Protein 3UMA (pdb70)

Structure (mmCIF, N/CA/C/O backbone):
data_3UMA
#
_entry.id   3UMA
#
_cell.length_a   113.063
_cell.length_b   113.063
_cell.length_c   98.823
_cell.angle_alpha   90.00
_cell.angle_beta   90.00
_cell.angle_gamma   120.00
#
_symmetry.space_group_name_H-M   'P 31 2 1'
#
loop_
_entity.id
_entity.type
_entity.pdbx_description
1 polymer 'Hypothetical peroxiredoxin protein'
2 non-polymer 'SULFATE ION'
3 water water
#
loop_
_atom_site.group_PDB
_atom_site.id
_atom_site.type_symbol
_atom_site.label_atom_id
_atom_site.label_alt_id
_atom_site.label_comp_id
_atom_site.label_asym_id
_atom_site.label_entity_id
_atom_site.label_seq_id
_atom_site.pdbx_PDB_ins_code
_atom_site.Cartn_x
_atom_site.Cartn_y
_atom_site.Cartn_z
_atom_site.occ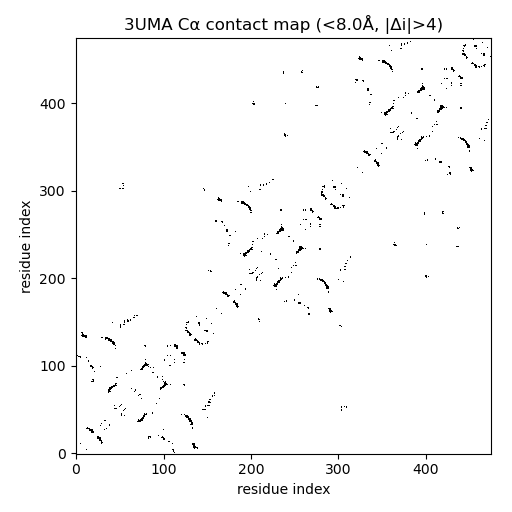upancy
_atom_site.B_iso_or_equiv
_atom_site.auth_seq_id
_atom_site.auth_comp_id
_atom_site.auth_asym_id
_atom_site.auth_atom_id
_atom_site.pdbx_PDB_model_num
ATOM 1 N N . TYR A 1 19 ? 41.488 55.963 12.695 1.00 61.46 -4 TYR A N 1
ATOM 2 C CA . TYR A 1 19 ? 40.902 56.729 11.553 1.00 61.35 -4 TYR A CA 1
ATOM 3 C C . TYR A 1 19 ? 39.382 56.842 11.589 1.00 60.64 -4 TYR A C 1
ATOM 4 O O . TYR A 1 19 ? 38.819 57.829 11.109 1.00 60.63 -4 TYR A O 1
ATOM 13 N N . PHE A 1 20 ? 38.721 55.826 12.141 1.00 59.85 -3 PHE A N 1
ATOM 14 C CA . PHE A 1 20 ? 37.281 55.901 12.365 1.00 59.05 -3 PHE A CA 1
ATOM 15 C C . PHE A 1 20 ? 36.961 56.927 13.445 1.00 58.31 -3 PHE A C 1
ATOM 16 O O . PHE A 1 20 ? 37.766 57.173 14.353 1.00 58.00 -3 PHE A O 1
ATOM 24 N N . GLN A 1 21 ? 35.781 57.527 13.321 1.00 57.21 -2 GLN A N 1
ATOM 25 C CA . GLN A 1 21 ? 35.244 58.431 14.328 1.00 55.96 -2 GLN A CA 1
ATOM 26 C C . GLN A 1 21 ? 34.907 57.693 15.619 1.00 55.01 -2 GLN A C 1
ATOM 27 O O . GLN A 1 21 ? 33.963 56.891 15.672 1.00 54.69 -2 GLN A O 1
ATOM 33 N N . SER A 1 22 ? 35.682 57.964 16.659 1.00 53.68 -1 SER A N 1
ATOM 34 C CA . SER A 1 22 ? 35.410 57.359 17.952 1.00 52.47 -1 SER A CA 1
ATOM 35 C C . SER A 1 22 ? 34.925 58.408 18.943 1.00 51.40 -1 SER A C 1
ATOM 36 O O . SER A 1 22 ? 34.702 58.097 20.123 1.00 51.22 -1 SER A O 1
ATOM 55 N N . THR A 1 25 ? 31.288 56.739 21.046 1.00 35.62 2 THR A N 1
ATOM 56 C CA . THR A 1 25 ? 31.234 55.285 21.045 1.00 32.89 2 THR A CA 1
ATOM 57 C C . THR A 1 25 ? 30.130 54.925 22.021 1.00 30.52 2 THR A C 1
ATOM 58 O O . THR A 1 25 ? 30.196 55.301 23.174 1.00 29.67 2 THR A O 1
ATOM 62 N N . ILE A 1 26 ? 29.091 54.247 21.556 1.00 28.65 3 ILE A N 1
ATOM 63 C CA . ILE A 1 26 ? 27.968 53.896 22.429 1.00 27.51 3 ILE A CA 1
ATOM 64 C C . ILE A 1 26 ? 28.423 53.080 23.659 1.00 27.48 3 ILE A C 1
ATOM 65 O O . ILE A 1 26 ? 29.311 52.233 23.555 1.00 26.77 3 ILE A O 1
ATOM 70 N N . ALA A 1 27 ? 27.815 53.360 24.812 1.00 27.29 4 ALA A N 1
ATOM 71 C CA . ALA A 1 27 ? 28.118 52.669 26.065 1.00 27.32 4 ALA A CA 1
ATOM 72 C C . ALA A 1 27 ? 26.861 52.420 26.882 1.00 27.24 4 ALA A C 1
ATOM 73 O O . ALA A 1 27 ? 25.792 53.006 26.629 1.00 27.38 4 ALA A O 1
ATOM 75 N N . VAL A 1 28 ? 26.995 51.542 27.863 1.00 26.91 5 VAL A N 1
ATOM 76 C CA . VAL A 1 28 ? 25.942 51.291 28.844 1.00 26.71 5 VAL A CA 1
ATOM 77 C C . VAL A 1 28 ? 25.528 52.629 29.445 1.00 26.65 5 VAL A C 1
ATOM 78 O O . VAL A 1 28 ? 26.361 53.452 29.784 1.00 25.57 5 VAL A O 1
ATOM 82 N N . GLY A 1 29 ? 24.227 52.863 29.531 1.00 27.47 6 GLY A N 1
ATOM 83 C CA . GLY A 1 29 ? 23.750 54.121 30.089 1.00 28.07 6 GLY A CA 1
ATOM 84 C C . GLY A 1 29 ? 23.360 55.135 29.032 1.00 28.39 6 GLY A C 1
ATOM 85 O O . GLY A 1 29 ? 22.538 55.999 29.318 1.00 28.77 6 GLY A O 1
ATOM 86 N N . ASP A 1 30 ? 23.950 55.044 27.828 1.00 28.09 7 ASP A N 1
ATOM 87 C CA . ASP A 1 30 ? 23.637 55.964 26.718 1.00 27.62 7 ASP A CA 1
ATOM 88 C C . ASP A 1 30 ? 22.246 55.677 26.144 1.00 27.53 7 ASP A C 1
ATOM 89 O O . ASP A 1 30 ? 21.792 54.533 26.103 1.00 27.05 7 ASP A O 1
ATOM 94 N N . LYS A 1 31 ? 21.577 56.728 25.684 1.00 27.99 8 LYS A N 1
ATOM 95 C CA . LYS A 1 31 ? 20.393 56.561 24.845 1.00 28.35 8 LYS A CA 1
ATOM 96 C C . LYS A 1 31 ? 20.836 56.266 23.407 1.00 27.66 8 LYS A C 1
ATOM 97 O O . LYS A 1 31 ? 21.849 56.789 22.950 1.00 27.52 8 LYS A O 1
ATOM 103 N N . LEU A 1 32 ? 20.090 55.417 22.708 1.00 27.17 9 LEU A N 1
ATOM 104 C CA . LEU A 1 32 ? 20.318 55.216 21.277 1.00 27.10 9 LEU A CA 1
ATOM 105 C C . LEU A 1 32 ? 19.864 56.447 20.470 1.00 27.42 9 LEU A C 1
ATOM 106 O O . LEU A 1 32 ? 18.816 57.023 20.765 1.00 27.12 9 LEU A O 1
ATOM 111 N N . PRO A 1 33 ? 20.648 56.851 19.451 1.00 27.11 10 PRO A N 1
ATOM 112 C CA . PRO A 1 33 ? 20.175 57.923 18.575 1.00 26.85 10 PRO A CA 1
ATOM 113 C C . PRO A 1 33 ? 18.958 57.455 17.806 1.00 26.52 10 PRO A C 1
ATOM 114 O O . PRO A 1 33 ? 18.755 56.247 17.639 1.00 26.18 10 PRO A O 1
ATOM 118 N N . ASN A 1 34 ? 18.139 58.413 17.378 1.00 26.33 11 ASN A N 1
ATOM 119 C CA . ASN A 1 34 ? 16.985 58.171 16.517 1.00 26.42 11 ASN A CA 1
ATOM 120 C C . ASN A 1 34 ? 17.494 57.650 15.182 1.00 25.68 11 ASN A C 1
ATOM 121 O O . ASN A 1 34 ? 18.538 58.083 14.723 1.00 24.62 11 ASN A O 1
ATOM 126 N N . ALA A 1 35 ? 16.773 56.707 14.578 1.00 25.28 12 ALA A N 1
ATOM 127 C CA . ALA A 1 35 ? 17.130 56.185 13.256 1.00 24.84 12 ALA A CA 1
ATOM 128 C C . ALA A 1 35 ? 15.931 55.485 12.664 1.00 24.80 12 ALA A C 1
ATOM 129 O O . ALA A 1 35 ? 14.983 55.164 13.373 1.00 24.39 12 ALA A O 1
ATOM 131 N N . THR A 1 36 ? 15.970 55.248 11.361 1.00 25.53 13 THR A N 1
ATOM 132 C CA . THR A 1 36 ? 14.930 54.480 10.710 1.00 27.10 13 THR A CA 1
ATOM 133 C C . THR A 1 36 ? 15.573 53.310 9.984 1.00 27.12 13 THR A C 1
ATOM 134 O O . THR A 1 36 ? 16.671 53.431 9.452 1.00 28.11 13 THR A O 1
ATOM 138 N N . PHE A 1 37 ? 14.880 52.186 9.943 1.00 26.64 14 PHE A N 1
ATOM 139 C CA . PHE A 1 37 ? 15.392 51.001 9.300 1.00 26.69 14 PHE A CA 1
ATOM 140 C C . PHE A 1 37 ? 14.319 50.504 8.372 1.00 27.14 14 PHE A C 1
ATOM 141 O O . PHE A 1 37 ? 13.156 50.525 8.715 1.00 27.01 14 PHE A O 1
ATOM 149 N N . LYS A 1 38 ? 14.710 50.059 7.192 1.00 28.06 15 LYS A N 1
ATOM 150 C CA . LYS A 1 38 ? 13.771 49.406 6.311 1.00 29.39 15 LYS A CA 1
ATOM 151 C C . LYS A 1 38 ? 13.814 47.910 6.550 1.00 30.73 15 LYS A C 1
ATOM 152 O O . LYS A 1 38 ? 14.858 47.348 6.907 1.00 30.58 15 LYS A O 1
ATOM 158 N N . GLU A 1 39 ? 12.673 47.270 6.368 1.00 32.08 16 GLU A N 1
ATOM 159 C CA . GLU A 1 39 ? 12.529 45.870 6.670 1.00 34.11 16 GLU A CA 1
ATOM 160 C C . GLU A 1 39 ? 11.452 45.255 5.787 1.00 35.86 16 GLU A C 1
ATOM 161 O O . GLU A 1 39 ? 10.353 45.793 5.674 1.00 35.90 16 GLU A O 1
ATOM 167 N N . LYS A 1 40 ? 11.789 44.131 5.164 1.00 38.44 17 LYS A N 1
ATOM 168 C CA . LYS A 1 40 ? 10.844 43.317 4.418 1.00 41.19 17 LYS A CA 1
ATOM 169 C C . LYS A 1 40 ? 10.130 42.390 5.379 1.00 43.00 17 LYS A C 1
ATOM 170 O O . LYS A 1 40 ? 10.743 41.503 5.965 1.00 43.93 17 LYS A O 1
ATOM 176 N N . THR A 1 41 ? 8.837 42.610 5.563 1.00 45.24 18 THR A N 1
ATOM 177 C CA . THR A 1 41 ? 8.018 41.672 6.316 1.00 46.99 18 THR A CA 1
ATOM 178 C C . THR A 1 41 ? 7.113 40.897 5.353 1.00 47.93 18 THR A C 1
ATOM 179 O O . THR A 1 41 ? 6.889 41.329 4.209 1.00 48.42 18 THR A O 1
ATOM 183 N N . ALA A 1 42 ? 6.610 39.748 5.806 1.00 48.67 19 ALA A N 1
ATOM 184 C CA . ALA A 1 42 ? 5.678 38.945 5.005 1.00 49.17 19 ALA A CA 1
ATOM 185 C C . ALA A 1 42 ? 4.460 39.756 4.527 1.00 49.32 19 ALA A C 1
ATOM 186 O O . ALA A 1 42 ? 3.888 39.464 3.475 1.00 49.62 19 ALA A O 1
ATOM 188 N N . ASP A 1 43 ? 4.082 40.776 5.298 1.00 49.37 20 ASP A N 1
ATOM 189 C CA . ASP A 1 43 ? 3.017 41.705 4.907 1.00 49.05 20 ASP A CA 1
ATOM 190 C C . ASP A 1 43 ? 3.455 42.761 3.876 1.00 48.90 20 ASP A C 1
ATOM 191 O O . ASP A 1 43 ? 2.602 43.447 3.292 1.00 49.32 20 ASP A O 1
ATOM 193 N N . GLY A 1 44 ? 4.768 42.892 3.658 1.00 48.29 21 GLY A N 1
ATOM 194 C CA . GLY A 1 44 ? 5.337 43.871 2.713 1.00 47.43 21 GLY A CA 1
ATOM 195 C C . GLY A 1 44 ? 6.497 44.690 3.287 1.00 46.78 21 GLY A C 1
ATOM 196 O O . GLY A 1 44 ? 6.860 44.519 4.454 1.00 47.01 21 GLY A O 1
ATOM 197 N N . PRO A 1 45 ? 7.090 45.589 2.474 1.00 45.80 22 PRO A N 1
ATOM 198 C CA . PRO A 1 45 ? 8.185 46.452 2.944 1.00 44.85 22 PRO A CA 1
ATOM 199 C C . PRO A 1 45 ? 7.714 47.588 3.856 1.00 44.08 22 PRO A C 1
ATOM 200 O O . PRO A 1 45 ? 6.744 48.289 3.545 1.00 43.98 22 PRO A O 1
ATOM 204 N N . VAL A 1 46 ? 8.427 47.767 4.963 1.00 42.76 23 VAL A N 1
ATOM 205 C CA . VAL A 1 46 ? 8.016 48.636 6.068 1.00 41.51 23 VAL A CA 1
ATOM 206 C C . VAL A 1 46 ? 9.207 49.480 6.531 1.00 40.53 23 VAL A C 1
ATOM 207 O O . VAL A 1 46 ? 10.362 49.150 6.244 1.00 40.20 23 VAL A O 1
ATOM 211 N N . GLU A 1 47 ? 8.926 50.567 7.241 1.00 39.20 24 GLU A N 1
ATOM 212 C CA . GLU A 1 47 ? 9.965 51.403 7.820 1.00 38.15 24 GLU A CA 1
ATOM 213 C C . GLU A 1 47 ? 9.840 51.396 9.345 1.00 36.78 24 GLU A C 1
ATOM 214 O O . GLU A 1 47 ? 8.799 51.768 9.882 1.00 36.81 24 GLU A O 1
ATOM 220 N N . VAL A 1 48 ? 10.908 50.973 10.025 1.00 34.69 25 VAL A N 1
ATOM 221 C CA . VAL A 1 48 ? 10.939 50.808 11.485 1.00 32.69 25 VAL A CA 1
ATOM 222 C C . VAL A 1 48 ? 11.770 51.943 12.085 1.00 31.48 25 VAL A C 1
ATOM 223 O O . VAL A 1 48 ? 12.927 52.119 11.706 1.00 30.96 25 VAL A O 1
ATOM 227 N N . THR A 1 49 ? 11.191 52.716 13.002 1.00 29.50 26 THR A N 1
ATOM 228 C CA . THR A 1 49 ? 11.939 53.775 13.683 1.00 28.23 26 THR A CA 1
ATOM 229 C C . THR A 1 49 ? 12.481 53.242 15.000 1.00 27.96 26 THR A C 1
ATOM 230 O O . THR A 1 49 ? 11.970 52.263 15.531 1.00 26.94 26 THR A O 1
ATOM 234 N N . THR A 1 50 ? 13.502 53.898 15.534 1.00 27.89 27 THR A N 1
ATOM 235 C CA . THR A 1 50 ? 14.015 53.532 16.836 1.00 29.02 27 THR A CA 1
ATOM 236 C C . THR A 1 50 ? 12.944 53.740 17.906 1.00 29.74 27 THR A C 1
ATOM 237 O O . THR A 1 50 ? 12.831 52.949 18.859 1.00 29.04 27 THR A O 1
ATOM 241 N N . GLU A 1 51 ? 12.120 54.770 17.721 1.00 30.61 28 GLU A N 1
ATOM 242 C CA . GLU A 1 51 ? 11.024 55.030 18.661 1.00 31.61 28 GLU A CA 1
ATOM 243 C C . GLU A 1 51 ? 10.069 53.852 18.726 1.00 31.12 28 GLU A C 1
ATOM 244 O O . GLU A 1 51 ? 9.822 53.306 19.802 1.00 31.78 28 GLU A O 1
ATOM 250 N N . LEU A 1 52 ? 9.554 53.449 17.568 1.00 30.93 29 LEU A N 1
ATOM 251 C CA . LEU A 1 52 ? 8.656 52.304 17.460 1.00 30.75 29 LEU A CA 1
ATOM 252 C C . LEU A 1 52 ? 9.276 51.008 17.978 1.00 29.94 29 LEU A C 1
ATOM 253 O O . LEU A 1 52 ? 8.591 50.171 18.570 1.00 29.91 29 LEU A O 1
ATOM 258 N N . LEU A 1 53 ? 10.565 50.832 17.718 1.00 29.28 30 LEU A N 1
ATOM 259 C CA . LEU A 1 53 ? 11.240 49.604 18.097 1.00 28.61 30 LEU A CA 1
ATOM 260 C C . LEU A 1 53 ? 11.496 49.543 19.594 1.00 27.60 30 LEU A C 1
ATOM 261 O O . LEU A 1 53 ? 11.223 48.537 20.224 1.00 27.11 30 LEU A O 1
ATOM 266 N N . PHE A 1 54 ? 11.998 50.630 20.153 1.00 27.44 31 PHE A N 1
ATOM 267 C CA . PHE A 1 54 ? 12.552 50.599 21.505 1.00 27.87 31 PHE A CA 1
ATOM 268 C C . PHE A 1 54 ? 11.696 51.208 22.636 1.00 28.65 31 PHE A C 1
ATOM 269 O O . PHE A 1 54 ? 11.828 50.811 23.793 1.00 28.35 31 PHE A O 1
ATOM 277 N N . LYS A 1 55 ? 10.835 52.170 22.316 1.00 29.57 32 LYS A N 1
ATOM 278 C CA . LYS A 1 55 ? 10.212 52.959 23.378 1.00 30.27 32 LYS A CA 1
ATOM 279 C C . LYS A 1 55 ? 9.188 52.176 24.167 1.00 29.84 32 LYS A C 1
ATOM 280 O O . LYS A 1 55 ? 8.324 51.517 23.602 1.00 29.75 32 LYS A O 1
ATOM 286 N N . GLY A 1 56 ? 9.326 52.234 25.489 1.00 29.98 33 GLY A N 1
ATOM 287 C CA . GLY A 1 56 ? 8.436 51.525 26.397 1.00 29.91 33 GLY A CA 1
ATOM 288 C C . GLY A 1 56 ? 8.671 50.036 26.314 1.00 30.05 33 GLY A C 1
ATOM 289 O O . GLY A 1 56 ? 7.803 49.253 26.706 1.00 30.42 33 GLY A O 1
ATOM 290 N N . LYS A 1 57 ? 9.842 49.636 25.798 1.00 29.01 34 LYS A N 1
ATOM 291 C CA . LYS A 1 57 ? 10.111 48.217 25.541 1.00 28.08 34 LYS A CA 1
ATOM 292 C C . LYS A 1 57 ? 11.497 47.763 26.034 1.00 26.54 34 LYS A C 1
ATOM 293 O O . LYS A 1 57 ? 12.397 48.571 26.254 1.00 25.45 34 LYS A O 1
ATOM 299 N N . ARG A 1 58 ? 11.631 46.460 26.234 1.00 25.23 35 ARG A N 1
ATOM 300 C CA . ARG A 1 58 ? 12.909 45.844 26.566 1.00 25.34 35 ARG A CA 1
ATOM 301 C C . ARG A 1 58 ? 13.274 45.033 25.334 1.00 24.02 35 ARG A C 1
ATOM 302 O O . ARG A 1 58 ? 12.593 44.067 25.019 1.00 23.58 35 ARG A O 1
ATOM 310 N N . VAL A 1 59 ? 14.328 45.448 24.640 1.00 22.76 36 VAL A N 1
ATOM 311 C CA . VAL A 1 59 ? 14.667 44.873 23.331 1.00 22.39 36 VAL A CA 1
ATOM 312 C C . VAL A 1 59 ? 16.106 44.304 23.293 1.00 21.23 36 VAL A C 1
ATOM 313 O O . VAL A 1 59 ? 17.035 44.910 23.807 1.00 21.02 36 VAL A O 1
ATOM 317 N N . VAL A 1 60 ? 16.260 43.127 22.706 1.00 20.46 37 VAL A N 1
ATOM 318 C CA . VAL A 1 60 ? 17.583 42.578 22.433 1.00 20.73 37 VAL A CA 1
ATOM 319 C C . VAL A 1 60 ? 17.940 42.932 20.993 1.00 20.38 37 VAL A C 1
ATOM 320 O O . VAL A 1 60 ? 17.238 42.525 20.076 1.00 20.60 37 VAL A O 1
ATOM 324 N N . LEU A 1 61 ? 18.981 43.748 20.817 1.00 19.76 38 LEU A N 1
ATOM 325 C CA . LEU A 1 61 ? 19.474 44.090 19.491 1.00 19.69 38 LEU A CA 1
ATOM 326 C C . LEU A 1 61 ? 20.829 43.444 19.272 1.00 19.34 38 LEU A C 1
ATOM 327 O O . LEU A 1 61 ? 21.740 43.639 20.077 1.00 19.52 38 LEU A O 1
ATOM 332 N N . PHE A 1 62 ? 20.979 42.689 18.189 1.00 18.46 39 PHE A N 1
ATOM 333 C CA . PHE A 1 62 ? 22.333 42.304 17.797 1.00 17.77 39 PHE A CA 1
ATOM 334 C C . PHE A 1 62 ? 22.682 42.751 16.384 1.00 17.70 39 PHE A C 1
ATOM 335 O O . PHE A 1 62 ? 21.830 42.742 15.504 1.00 17.70 39 PHE A O 1
ATOM 343 N N . ALA A 1 63 ? 23.939 43.149 16.192 1.00 16.60 40 ALA A N 1
ATOM 344 C CA . ALA A 1 63 ? 24.419 43.582 14.885 1.00 15.90 40 ALA A CA 1
ATOM 345 C C . ALA A 1 63 ? 25.400 42.576 14.286 1.00 15.66 40 ALA A C 1
ATOM 346 O O . ALA A 1 63 ? 26.213 41.986 15.000 1.00 15.23 40 ALA A O 1
ATOM 348 N N . VAL A 1 64 ? 25.333 42.414 12.967 1.00 15.30 41 VAL A N 1
ATOM 349 C CA . VAL A 1 64 ? 26.227 41.492 12.250 1.00 15.32 41 VAL A CA 1
ATOM 350 C C . VAL A 1 64 ? 26.971 42.249 11.131 1.00 15.20 41 VAL A C 1
ATOM 351 O O . VAL A 1 64 ? 26.418 43.189 10.539 1.00 14.95 41 VAL A O 1
ATOM 355 N N . PRO A 1 65 ? 28.232 41.857 10.843 1.00 14.43 42 PRO A N 1
ATOM 356 C CA . PRO A 1 65 ? 28.920 42.415 9.679 1.00 14.18 42 PRO A CA 1
ATOM 357 C C . PRO A 1 65 ? 28.190 42.173 8.357 1.00 13.91 42 PRO A C 1
ATOM 358 O O . PRO A 1 65 ? 28.228 43.025 7.495 1.00 14.09 42 PRO A O 1
ATOM 362 N N . GLY A 1 66 ? 27.495 41.056 8.193 1.00 14.17 43 GLY A N 1
ATOM 363 C CA . GLY A 1 66 ? 26.906 40.825 6.893 1.00 15.33 43 GLY A CA 1
ATOM 364 C C . GLY A 1 66 ? 25.963 39.671 6.815 1.00 16.21 43 GLY A C 1
ATOM 365 O O . GLY A 1 66 ? 26.287 38.569 7.247 1.00 17.46 43 GLY A O 1
ATOM 366 N N . ALA A 1 67 ? 24.786 39.921 6.247 1.00 16.10 44 ALA A N 1
ATOM 367 C CA . ALA A 1 67 ? 23.901 38.848 5.860 1.00 16.18 44 ALA A CA 1
ATOM 368 C C . ALA A 1 67 ? 24.634 37.833 4.964 1.00 16.29 44 ALA A C 1
ATOM 369 O O . ALA A 1 67 ? 25.452 38.218 4.113 1.00 15.75 44 ALA A O 1
ATOM 371 N N . PHE A 1 68 ? 24.313 36.553 5.159 1.00 16.53 45 PHE A N 1
ATOM 372 C CA . PHE A 1 68 ? 24.892 35.430 4.403 1.00 17.49 45 PHE A CA 1
ATOM 373 C C . PHE A 1 68 ? 26.386 35.167 4.636 1.00 17.88 45 PHE A C 1
ATOM 374 O O . PHE A 1 68 ? 26.947 34.256 4.029 1.00 18.77 45 PHE A O 1
ATOM 382 N N . THR A 1 69 ? 27.045 35.963 5.477 1.00 18.54 46 THR A N 1
ATOM 383 C CA . THR A 1 69 ? 28.445 35.692 5.793 1.00 19.63 46 THR A CA 1
ATOM 384 C C . THR A 1 69 ? 28.495 34.570 6.853 1.00 19.49 46 THR A C 1
ATOM 385 O O . THR A 1 69 ? 27.552 34.423 7.626 1.00 19.78 46 THR A O 1
ATOM 389 N N . PRO A 1 70 ? 29.572 33.752 6.861 1.00 19.64 47 PRO A N 1
ATOM 390 C CA . PRO A 1 70 ? 29.593 32.515 7.666 1.00 18.93 47 PRO A CA 1
ATOM 391 C C . PRO A 1 70 ? 29.379 32.668 9.184 1.00 18.26 47 PRO A C 1
ATOM 392 O O . PRO A 1 70 ? 28.545 31.963 9.741 1.00 18.06 47 PRO A O 1
ATOM 396 N N . THR A 1 71 ? 30.115 33.550 9.848 1.00 17.71 48 THR A N 1
ATOM 397 C CA . THR A 1 71 ? 29.947 33.694 11.293 1.00 18.39 48 THR A CA 1
ATOM 398 C C . THR A 1 71 ? 28.539 34.221 11.587 1.00 17.86 48 THR A C 1
ATOM 399 O O . THR A 1 71 ? 27.854 33.725 12.488 1.00 18.17 48 THR A O 1
ATOM 403 N N . CYS A 1 72 ? 28.089 35.181 10.784 1.00 16.95 49 CYS A N 1
ATOM 404 C CA . CYS A 1 72 ? 26.750 35.748 10.962 1.00 16.52 49 CYS A CA 1
ATOM 405 C C . CYS A 1 72 ? 25.645 34.712 10.718 1.00 16.65 49 CYS A C 1
ATOM 406 O O . CYS A 1 72 ? 24.730 34.612 11.510 1.00 15.87 49 CYS A O 1
ATOM 409 N N . SER A 1 73 ? 25.752 33.930 9.641 1.00 17.57 50 SER A N 1
ATOM 410 C CA . SER A 1 73 ? 24.663 33.000 9.229 1.00 18.99 50 SER A CA 1
ATOM 411 C C . SER A 1 73 ? 24.692 31.609 9.863 1.00 19.78 50 SER A C 1
ATOM 412 O O . SER A 1 73 ? 23.650 30.974 10.007 1.00 19.61 50 SER A O 1
ATOM 415 N N . LEU A 1 74 ? 25.883 31.113 10.179 1.00 21.00 51 LEU A N 1
ATOM 416 C CA . LEU A 1 74 ? 26.018 29.758 10.717 1.00 22.59 51 LEU A CA 1
ATOM 417 C C . LEU A 1 74 ? 26.031 29.741 12.231 1.00 23.27 51 LEU A C 1
ATOM 418 O O . LEU A 1 74 ? 25.748 28.712 12.847 1.00 24.48 51 LEU A O 1
ATOM 423 N N . ASN A 1 75 ? 26.368 30.881 12.819 1.00 23.16 52 ASN A N 1
ATOM 424 C CA . ASN A 1 75 ? 26.669 30.979 14.233 1.00 23.14 52 ASN A CA 1
ATOM 425 C C . ASN A 1 75 ? 25.796 32.041 14.953 1.00 22.19 52 ASN A C 1
ATOM 426 O O . ASN A 1 75 ? 24.968 31.695 15.781 1.00 21.81 52 ASN A O 1
ATOM 431 N N . HIS A 1 76 ? 25.988 33.321 14.621 1.00 20.75 53 HIS A N 1
ATOM 432 C CA . HIS A 1 76 ? 25.433 34.432 15.398 1.00 19.92 53 HIS A CA 1
ATOM 433 C C . HIS A 1 76 ? 23.888 34.427 15.333 1.00 20.07 53 HIS A C 1
ATOM 434 O O . HIS A 1 76 ? 23.221 34.299 16.357 1.00 19.41 53 HIS A O 1
ATOM 441 N N . LEU A 1 77 ? 23.332 34.495 14.129 1.00 19.94 54 LEU A N 1
ATOM 442 C CA . LEU A 1 77 ? 21.880 34.508 13.953 1.00 19.91 54 LEU A CA 1
ATOM 443 C C . LEU A 1 77 ? 21.172 33.225 14.394 1.00 20.95 54 LEU A C 1
ATOM 444 O O . LEU A 1 77 ? 20.181 33.299 15.124 1.00 20.68 54 LEU A O 1
ATOM 449 N N . PRO A 1 78 ? 21.657 32.041 13.944 1.00 21.62 55 PRO A N 1
ATOM 450 C CA . PRO A 1 78 ? 20.987 30.815 14.402 1.00 21.94 55 PRO A CA 1
ATOM 451 C C . PRO A 1 78 ? 20.900 30.725 15.914 1.00 22.25 55 PRO A C 1
ATOM 452 O O . PRO A 1 78 ? 19.916 30.205 16.420 1.00 22.84 55 PRO A O 1
ATOM 456 N N . GLY A 1 79 ? 21.897 31.248 16.626 1.00 22.50 56 GLY A N 1
ATOM 457 C CA . GLY A 1 79 ? 21.877 31.260 18.092 1.00 22.25 56 GLY A CA 1
ATOM 458 C C . GLY A 1 79 ? 20.673 32.016 18.640 1.00 22.67 56 GLY A C 1
ATOM 459 O O . GLY A 1 79 ? 19.999 31.542 19.558 1.00 22.30 56 GLY A O 1
ATOM 460 N N . TYR A 1 80 ? 20.411 33.207 18.101 1.00 22.50 57 TYR A N 1
ATOM 461 C CA . TYR A 1 80 ? 19.212 33.951 18.489 1.00 22.71 57 TYR A CA 1
ATOM 462 C C . TYR A 1 80 ? 17.916 33.289 18.044 1.00 23.73 57 TYR A C 1
ATOM 463 O O . TYR A 1 80 ? 16.935 33.344 18.780 1.00 24.05 57 TYR A O 1
ATOM 472 N N . LEU A 1 81 ? 17.899 32.651 16.874 1.00 24.56 58 LEU A N 1
ATOM 473 C CA . LEU A 1 81 ? 16.691 31.936 16.450 1.00 25.91 58 LEU A CA 1
ATOM 474 C C . LEU A 1 81 ? 16.440 30.698 17.320 1.00 27.25 58 LEU A C 1
ATOM 475 O O . LEU A 1 81 ? 15.297 30.404 17.669 1.00 27.43 58 LEU A O 1
ATOM 480 N N . GLU A 1 82 ? 17.511 29.991 17.684 1.00 28.36 59 GLU A N 1
ATOM 481 C CA . GLU A 1 82 ? 17.387 28.803 18.534 1.00 29.80 59 GLU A CA 1
ATOM 482 C C . GLU A 1 82 ? 16.981 29.188 19.965 1.00 29.75 59 GLU A C 1
ATOM 483 O O . GLU A 1 82 ? 16.235 28.461 20.604 1.00 29.41 59 GLU A O 1
ATOM 489 N N . ASN A 1 83 ? 17.443 30.346 20.446 1.00 30.00 60 ASN A N 1
ATOM 490 C CA . ASN A 1 83 ? 17.135 30.808 21.812 1.00 30.55 60 ASN A CA 1
ATOM 491 C C . ASN A 1 83 ? 15.983 31.856 21.934 1.00 30.58 60 ASN A C 1
ATOM 492 O O . ASN A 1 83 ? 15.772 32.419 23.012 1.00 30.70 60 ASN A O 1
ATOM 497 N N . ARG A 1 84 ? 15.259 32.110 20.842 1.00 30.73 61 ARG A N 1
ATOM 498 C CA . ARG A 1 84 ? 14.221 33.158 20.797 1.00 31.61 61 ARG A CA 1
ATOM 499 C C . ARG A 1 84 ? 13.163 33.076 21.908 1.00 31.80 61 ARG A C 1
ATOM 500 O O . ARG A 1 84 ? 12.941 34.056 22.636 1.00 31.53 61 ARG A O 1
ATOM 508 N N . ASP A 1 85 ? 12.506 31.920 22.015 1.00 32.04 62 ASP A N 1
ATOM 509 C CA . ASP A 1 85 ? 11.447 31.709 23.010 1.00 32.84 62 ASP A CA 1
ATOM 510 C C . ASP A 1 85 ? 11.960 31.892 24.435 1.00 32.35 62 ASP A C 1
ATOM 511 O O . ASP A 1 85 ? 11.348 32.609 25.230 1.00 32.98 62 ASP A O 1
ATOM 516 N N . ALA A 1 86 ? 13.107 31.291 24.739 1.00 31.88 63 ALA A N 1
ATOM 517 C CA . ALA A 1 86 ? 13.732 31.447 26.056 1.00 31.45 63 ALA A CA 1
ATOM 518 C C . ALA A 1 86 ? 14.068 32.897 26.356 1.00 31.08 63 ALA A C 1
ATOM 519 O O . ALA A 1 86 ? 13.973 33.323 27.501 1.00 31.09 63 ALA A O 1
ATOM 521 N N . ILE A 1 87 ? 14.463 33.650 25.329 1.00 30.75 64 ILE A N 1
ATOM 522 C CA . ILE A 1 87 ? 14.773 35.071 25.506 1.00 30.38 64 ILE A CA 1
ATOM 523 C C . ILE A 1 87 ? 13.501 35.876 25.774 1.00 30.56 64 ILE A C 1
ATOM 524 O O . ILE A 1 87 ? 13.445 36.633 26.733 1.00 30.51 64 ILE A O 1
ATOM 529 N N . LEU A 1 88 ? 12.489 35.703 24.930 1.00 31.21 65 LEU A N 1
ATOM 530 C CA . LEU A 1 88 ? 11.216 36.403 25.099 1.00 32.58 65 LEU A CA 1
ATOM 531 C C . LEU A 1 88 ? 10.553 36.095 26.451 1.00 33.39 65 LEU A C 1
ATOM 532 O O . LEU A 1 88 ? 9.886 36.963 27.020 1.00 33.95 65 LEU A O 1
ATOM 537 N N . ALA A 1 89 ? 10.777 34.887 26.971 1.00 33.78 66 ALA A N 1
ATOM 538 C CA . ALA A 1 89 ? 10.184 34.486 28.248 1.00 34.40 66 ALA A CA 1
ATOM 539 C C . ALA A 1 89 ? 10.896 35.103 29.440 1.00 34.65 66 ALA A C 1
ATOM 540 O O . ALA A 1 89 ? 10.456 34.935 30.577 1.00 34.78 66 ALA A O 1
ATOM 542 N N . ARG A 1 90 ? 11.984 35.826 29.194 1.00 34.65 67 ARG A N 1
ATOM 543 C CA . ARG A 1 90 ? 12.674 36.501 30.285 1.00 34.87 67 ARG A CA 1
ATOM 544 C C . ARG A 1 90 ? 12.464 38.010 30.311 1.00 34.05 67 ARG A C 1
ATOM 545 O O . ARG A 1 90 ? 13.352 38.758 30.717 1.00 34.42 67 ARG A O 1
ATOM 553 N N . GLY A 1 91 ? 11.282 38.461 29.912 1.00 33.46 68 GLY A N 1
ATOM 554 C CA . GLY A 1 91 ? 10.945 39.884 30.018 1.00 32.59 68 GLY A CA 1
ATOM 555 C C . GLY A 1 91 ? 11.478 40.726 28.873 1.00 31.96 68 GLY A C 1
ATOM 556 O O . GLY A 1 91 ? 11.799 41.904 29.040 1.00 32.53 68 GLY A O 1
ATOM 557 N N . VAL A 1 92 ? 11.570 40.120 27.701 1.00 30.99 69 VAL A N 1
ATOM 558 C CA . VAL A 1 92 ? 12.042 40.825 26.521 1.00 29.58 69 VAL A CA 1
ATOM 559 C C . VAL A 1 92 ? 10.872 40.885 25.572 1.00 28.94 69 VAL A C 1
ATOM 560 O O . VAL A 1 92 ? 10.263 39.857 25.266 1.00 28.58 69 VAL A O 1
ATOM 564 N N . ASP A 1 93 ? 10.562 42.081 25.091 1.00 28.34 70 ASP A N 1
ATOM 565 C CA . ASP A 1 93 ? 9.426 42.245 24.184 1.00 28.27 70 ASP A CA 1
ATOM 566 C C . ASP A 1 93 ? 9.743 41.892 22.738 1.00 28.40 70 ASP A C 1
ATOM 567 O O . ASP A 1 93 ? 8.871 41.369 22.029 1.00 28.34 70 ASP A O 1
ATOM 572 N N . ASP A 1 94 ? 10.973 42.192 22.295 1.00 28.14 71 ASP A N 1
ATOM 573 C CA . ASP A 1 94 ? 11.327 42.033 20.876 1.00 27.93 71 ASP A CA 1
ATOM 574 C C . ASP A 1 94 ? 12.801 41.676 20.655 1.00 26.79 71 ASP A C 1
ATOM 575 O O . ASP A 1 94 ? 13.656 41.984 21.477 1.00 25.73 71 ASP A O 1
ATOM 580 N N . ILE A 1 95 ? 13.089 41.031 19.526 1.00 26.16 72 ILE A N 1
ATOM 581 C CA . ILE A 1 95 ? 14.472 40.788 19.127 1.00 25.31 72 ILE A CA 1
ATOM 582 C C . ILE A 1 95 ? 14.686 41.302 17.705 1.00 24.32 72 ILE A C 1
ATOM 583 O O . ILE A 1 95 ? 13.849 41.064 16.818 1.00 24.04 72 ILE A O 1
ATOM 588 N N . ALA A 1 96 ? 15.804 42.004 17.508 1.00 22.40 73 ALA A N 1
ATOM 589 C CA . ALA A 1 96 ? 16.168 42.534 16.202 1.00 21.41 73 ALA A CA 1
ATOM 590 C C . ALA A 1 96 ? 17.619 42.253 15.869 1.00 20.29 73 ALA A C 1
ATOM 591 O O . ALA A 1 96 ? 18.474 42.328 16.737 1.00 20.60 73 ALA A O 1
ATOM 593 N N . VAL A 1 97 ? 17.874 41.924 14.604 1.00 19.68 74 VAL A N 1
ATOM 594 C CA . VAL A 1 97 ? 19.217 41.943 14.037 1.00 18.01 74 VAL A CA 1
ATOM 595 C C . VAL A 1 97 ? 19.317 43.122 13.069 1.00 17.60 74 VAL A C 1
ATOM 596 O O . VAL A 1 97 ? 18.376 43.409 12.334 1.00 18.10 74 VAL A O 1
ATOM 600 N N . VAL A 1 98 ? 20.446 43.817 13.093 1.00 16.23 75 VAL A N 1
ATOM 601 C CA . VAL A 1 98 ? 20.701 44.910 12.178 1.00 15.31 75 VAL A CA 1
ATOM 602 C C . VAL A 1 98 ? 21.986 44.615 11.412 1.00 15.57 75 VAL A C 1
ATOM 603 O O . VAL A 1 98 ? 22.930 44.049 11.979 1.00 15.49 75 VAL A O 1
ATOM 607 N N . ALA A 1 99 ? 22.024 44.996 10.132 1.00 15.14 76 ALA A N 1
ATOM 608 C CA . ALA A 1 99 ? 23.251 44.851 9.306 1.00 14.62 76 ALA A CA 1
ATOM 609 C C . ALA A 1 99 ? 23.319 45.958 8.277 1.00 15.06 76 ALA A C 1
ATOM 610 O O . ALA A 1 99 ? 22.276 46.474 7.848 1.00 14.74 76 ALA A O 1
ATOM 612 N N . VAL A 1 100 ? 24.547 46.309 7.879 1.00 15.08 77 VAL A N 1
ATOM 613 C CA . VAL A 1 100 ? 24.779 47.210 6.758 1.00 15.37 77 VAL A CA 1
ATOM 614 C C . VAL A 1 100 ? 24.674 46.377 5.476 1.00 15.68 77 VAL A C 1
ATOM 615 O O . VAL A 1 100 ? 25.678 45.974 4.905 1.00 16.68 77 VAL A O 1
ATOM 619 N N . ASN A 1 101 ? 23.434 46.053 5.112 1.00 15.97 78 ASN A N 1
ATOM 620 C CA . ASN A 1 101 ? 23.042 45.389 3.861 1.00 16.31 78 ASN A CA 1
ATOM 621 C C . ASN A 1 101 ? 21.777 46.089 3.357 1.00 16.49 78 ASN A C 1
ATOM 622 O O . ASN A 1 101 ? 21.025 46.669 4.160 1.00 16.58 78 ASN A O 1
ATOM 627 N N . ASP A 1 102 ? 21.513 45.993 2.059 1.00 15.84 79 ASP A N 1
ATOM 628 C CA . ASP A 1 102 ? 20.289 46.552 1.485 1.00 16.57 79 ASP A CA 1
ATOM 629 C C . ASP A 1 102 ? 19.073 45.739 1.950 1.00 16.14 79 ASP A C 1
ATOM 630 O O . ASP A 1 102 ? 19.205 44.626 2.475 1.00 14.74 79 ASP A O 1
ATOM 635 N N . LEU A 1 103 ? 17.878 46.266 1.725 1.00 16.53 80 LEU A N 1
ATOM 636 C CA . LEU A 1 103 ? 16.689 45.629 2.291 1.00 16.76 80 LEU A CA 1
ATOM 637 C C . LEU A 1 103 ? 16.312 44.323 1.604 1.00 16.02 80 LEU A C 1
ATOM 638 O O . LEU A 1 103 ? 15.752 43.426 2.232 1.00 16.16 80 LEU A O 1
ATOM 643 N N . HIS A 1 104 ? 16.654 44.173 0.327 1.00 15.81 81 HIS A N 1
ATOM 644 C CA . HIS A 1 104 ? 16.322 42.926 -0.362 1.00 16.21 81 HIS A CA 1
ATOM 645 C C . HIS A 1 104 ? 17.183 41.754 0.118 1.00 15.51 81 HIS A C 1
ATOM 646 O O . HIS A 1 104 ? 16.721 40.633 0.246 1.00 14.43 81 HIS A O 1
ATOM 653 N N . VAL A 1 105 ? 18.450 42.024 0.364 1.00 15.84 82 VAL A N 1
ATOM 654 C CA . VAL A 1 105 ? 19.317 40.995 0.928 1.00 15.90 82 VAL A CA 1
ATOM 655 C C . VAL A 1 105 ? 18.844 40.647 2.345 1.00 15.77 82 VAL A C 1
ATOM 656 O O . VAL A 1 105 ? 18.748 39.474 2.689 1.00 14.85 82 VAL A O 1
ATOM 668 N N . GLY A 1 107 ? 15.815 40.867 3.582 1.00 18.27 84 GLY A N 1
ATOM 669 C CA . GLY A 1 107 ? 14.599 40.046 3.389 1.00 17.85 84 GLY A CA 1
ATOM 670 C C . GLY A 1 107 ? 14.869 38.629 2.924 1.00 18.39 84 GLY A C 1
ATOM 671 O O . GLY A 1 107 ? 14.274 37.671 3.428 1.00 18.54 84 GLY A O 1
ATOM 672 N N . ALA A 1 108 ? 15.760 38.473 1.948 1.00 18.14 85 ALA A N 1
ATOM 673 C CA . ALA A 1 108 ? 16.160 37.131 1.523 1.00 18.59 85 ALA A CA 1
ATOM 674 C C . ALA A 1 108 ? 16.799 36.322 2.667 1.00 18.63 85 ALA A C 1
ATOM 675 O O . ALA A 1 108 ? 16.570 35.113 2.808 1.00 18.81 85 ALA A O 1
ATOM 677 N N . TRP A 1 109 ? 17.583 36.998 3.497 1.00 19.25 86 TRP A N 1
ATOM 678 C CA . TRP A 1 109 ? 18.239 36.339 4.636 1.00 19.35 86 TRP A CA 1
ATOM 679 C C . TRP A 1 109 ? 17.235 35.926 5.709 1.00 19.70 86 TRP A C 1
ATOM 680 O O . TRP A 1 109 ? 17.358 34.858 6.308 1.00 19.65 86 TRP A O 1
ATOM 691 N N . ALA A 1 110 ? 16.242 36.774 5.948 1.00 20.76 87 ALA A N 1
ATOM 692 C CA . ALA A 1 110 ? 15.139 36.426 6.859 1.00 21.70 87 ALA A CA 1
ATOM 693 C C . ALA A 1 110 ? 14.477 35.121 6.420 1.00 22.23 87 ALA A C 1
ATOM 694 O O . ALA A 1 110 ? 14.232 34.222 7.231 1.00 21.97 87 ALA A O 1
ATOM 696 N N . THR A 1 111 ? 14.204 35.018 5.122 1.00 23.16 88 THR A N 1
ATOM 697 C CA . THR A 1 111 ? 13.463 33.880 4.573 1.00 23.67 88 THR A CA 1
ATOM 698 C C . THR A 1 111 ? 14.342 32.628 4.626 1.00 24.24 88 THR A C 1
ATOM 699 O O . THR A 1 111 ? 13.906 31.558 5.066 1.00 24.68 88 THR A O 1
ATOM 703 N N . HIS A 1 112 ? 15.591 32.761 4.203 1.00 24.20 89 HIS A N 1
ATOM 704 C CA . HIS A 1 112 ? 16.432 31.584 4.102 1.00 25.43 89 HIS A CA 1
ATOM 705 C C . HIS A 1 112 ? 17.033 31.096 5.416 1.00 25.01 89 HIS A C 1
ATOM 706 O O . HIS A 1 112 ? 17.342 29.923 5.550 1.00 25.34 89 HIS A O 1
ATOM 713 N N . SER A 1 113 ? 17.161 31.983 6.387 1.00 24.78 90 SER A N 1
ATOM 714 C CA . SER A 1 113 ? 17.569 31.572 7.723 1.00 25.43 90 SER A CA 1
ATOM 715 C C . SER A 1 113 ? 16.408 30.967 8.525 1.00 26.06 90 SER A C 1
ATOM 716 O O . SER A 1 113 ? 16.633 30.383 9.586 1.00 26.28 90 SER A O 1
ATOM 719 N N . GLY A 1 114 ? 15.178 31.141 8.038 1.00 26.86 91 GLY A N 1
ATOM 720 C CA . GLY A 1 114 ? 13.975 30.724 8.776 1.00 27.16 91 GLY A CA 1
ATOM 721 C C . GLY A 1 114 ? 13.618 31.697 9.892 1.00 27.86 91 GLY A C 1
ATOM 722 O O . GLY A 1 114 ? 12.816 31.377 10.767 1.00 28.05 91 GLY A O 1
ATOM 723 N N . GLY A 1 115 ? 14.201 32.894 9.856 1.00 28.20 92 GLY A N 1
ATOM 724 C CA . GLY A 1 115 ? 13.921 33.920 10.856 1.00 28.67 92 GLY A CA 1
ATOM 725 C C . GLY A 1 115 ? 12.783 34.877 10.523 1.00 29.34 92 GLY A C 1
ATOM 726 O O . GLY A 1 115 ? 12.366 35.673 11.368 1.00 28.26 92 GLY A O 1
ATOM 735 N N . GLY A 1 117 ? 9.578 36.675 10.437 1.00 31.65 94 GLY A N 1
ATOM 736 C CA . GLY A 1 117 ? 8.446 36.723 11.352 1.00 31.96 94 GLY A CA 1
ATOM 737 C C . GLY A 1 117 ? 8.758 36.398 12.800 1.00 32.45 94 GLY A C 1
ATOM 738 O O . GLY A 1 117 ? 7.902 36.568 13.674 1.00 33.09 94 GLY A O 1
ATOM 739 N N . LYS A 1 118 ? 9.972 35.920 13.067 1.00 31.77 95 LYS A N 1
ATOM 740 C CA . LYS A 1 118 ? 10.364 35.531 14.418 1.00 31.06 95 LYS A CA 1
ATOM 741 C C . LYS A 1 118 ? 11.116 36.661 15.098 1.00 30.39 95 LYS A C 1
ATOM 742 O O . LYS A 1 118 ? 11.108 36.775 16.325 1.00 30.83 95 LYS A O 1
ATOM 748 N N . ILE A 1 119 ? 11.769 37.483 14.283 1.00 28.86 96 ILE A N 1
ATOM 749 C CA . ILE A 1 119 ? 12.750 38.454 14.728 1.00 27.59 96 ILE A CA 1
ATOM 750 C C . ILE A 1 119 ? 12.771 39.566 13.683 1.00 25.98 96 ILE A C 1
ATOM 751 O O . ILE A 1 119 ? 12.533 39.298 12.510 1.00 25.35 96 ILE A O 1
ATOM 756 N N . HIS A 1 120 ? 13.007 40.812 14.089 1.00 24.95 97 HIS A N 1
ATOM 757 C CA . HIS A 1 120 ? 13.189 41.878 13.092 1.00 24.42 97 HIS A CA 1
ATOM 758 C C . HIS A 1 120 ? 14.515 41.704 12.314 1.00 23.54 97 HIS A C 1
ATOM 759 O O . HIS A 1 120 ? 15.546 41.339 12.896 1.00 23.73 97 HIS A O 1
ATOM 766 N N . PHE A 1 121 ? 14.460 41.938 11.009 1.00 21.46 98 PHE A N 1
ATOM 767 C CA . PHE A 1 121 ? 15.652 42.013 10.165 1.00 20.90 98 PHE A CA 1
ATOM 768 C C . PHE A 1 121 ? 15.758 43.437 9.643 1.00 20.10 98 PHE A C 1
ATOM 769 O O . PHE A 1 121 ? 15.036 43.816 8.715 1.00 20.13 98 PHE A O 1
ATOM 777 N N . LEU A 1 122 ? 16.639 44.215 10.268 1.00 18.35 99 LEU A N 1
ATOM 778 C CA . LEU A 1 122 ? 16.736 45.631 10.015 1.00 17.80 99 LEU A CA 1
ATOM 779 C C . LEU A 1 122 ? 17.896 45.934 9.081 1.00 18.06 99 LEU A C 1
ATOM 780 O O . LEU A 1 122 ? 19.040 45.538 9.340 1.00 17.60 99 LEU A O 1
ATOM 785 N N . SER A 1 123 ? 17.593 46.672 8.023 1.00 17.46 100 SER A N 1
ATOM 786 C CA . SER A 1 123 ? 18.572 47.111 7.065 1.00 17.25 100 SER A CA 1
ATOM 787 C C . SER A 1 123 ? 19.086 48.493 7.461 1.00 17.84 100 SER A C 1
ATOM 788 O O . SER A 1 123 ? 18.291 49.443 7.594 1.00 19.59 100 SER A O 1
ATOM 791 N N . ASP A 1 124 ? 20.390 48.585 7.712 1.00 16.91 101 ASP A N 1
ATOM 792 C CA . ASP A 1 124 ? 21.099 49.856 7.935 1.00 17.01 101 ASP A CA 1
ATOM 793 C C . ASP A 1 124 ? 22.031 50.091 6.731 1.00 16.60 101 ASP A C 1
ATOM 794 O O . ASP A 1 124 ? 23.271 50.211 6.870 1.00 15.95 101 ASP A O 1
ATOM 799 N N . TRP A 1 125 ? 21.408 50.177 5.554 1.00 16.77 102 TRP A N 1
ATOM 800 C CA . TRP A 1 125 ? 22.099 50.034 4.264 1.00 17.57 102 TRP A CA 1
ATOM 801 C C . TRP A 1 125 ? 23.309 50.968 4.134 1.00 18.29 102 TRP A C 1
ATOM 802 O O . TRP A 1 125 ? 24.363 50.560 3.654 1.00 18.32 102 TRP A O 1
ATOM 813 N N . ASN A 1 126 ? 23.162 52.213 4.577 1.00 18.55 103 ASN A N 1
ATOM 814 C CA . ASN A 1 126 ? 24.242 53.175 4.455 1.00 19.12 103 ASN A CA 1
ATOM 815 C C . ASN A 1 126 ? 25.024 53.346 5.734 1.00 18.41 103 ASN A C 1
ATOM 816 O O . ASN A 1 126 ? 25.820 54.281 5.846 1.00 17.81 103 ASN A O 1
ATOM 821 N N . ALA A 1 127 ? 24.799 52.452 6.702 1.00 17.42 104 ALA A N 1
ATOM 822 C CA . ALA A 1 127 ? 25.500 52.535 7.982 1.00 17.69 104 ALA A CA 1
ATOM 823 C C . ALA A 1 127 ? 25.250 53.824 8.763 1.00 17.16 104 ALA A C 1
ATOM 824 O O . ALA A 1 127 ? 26.091 54.194 9.588 1.00 17.42 104 ALA A O 1
ATOM 826 N N . ALA A 1 128 ? 24.103 54.475 8.546 1.00 17.00 105 ALA A N 1
ATOM 827 C CA . ALA A 1 128 ? 23.728 55.694 9.331 1.00 17.14 105 ALA A CA 1
ATOM 828 C C . ALA A 1 128 ? 23.679 55.461 10.854 1.00 16.73 105 ALA A C 1
ATOM 829 O O . ALA A 1 128 ? 24.350 56.146 11.613 1.00 18.10 105 ALA A O 1
ATOM 831 N N . PHE A 1 129 ? 22.884 54.497 11.290 1.00 17.26 106 PHE A N 1
ATOM 832 C CA . PHE A 1 129 ? 22.838 54.083 12.696 1.00 17.12 106 PHE A CA 1
ATOM 833 C C . PHE A 1 129 ? 24.214 53.623 13.223 1.00 16.88 106 PHE A C 1
ATOM 834 O O . PHE A 1 129 ? 24.734 54.114 14.252 1.00 16.23 106 PHE A O 1
ATOM 842 N N . THR A 1 130 ? 24.824 52.698 12.483 1.00 16.93 107 THR A N 1
ATOM 843 C CA . THR A 1 130 ? 26.138 52.128 12.843 1.00 15.57 107 THR A CA 1
ATOM 844 C C . THR A 1 130 ? 27.198 53.192 13.063 1.00 17.01 107 THR A C 1
ATOM 845 O O . THR A 1 130 ? 27.917 53.186 14.064 1.00 17.40 107 THR A O 1
ATOM 849 N N . LYS A 1 131 ? 27.311 54.103 12.101 1.00 18.50 108 LYS A N 1
ATOM 850 C CA . LYS A 1 131 ? 28.186 55.263 12.225 1.00 19.55 108 LYS A CA 1
ATOM 851 C C . LYS A 1 131 ? 27.821 56.156 13.429 1.00 19.21 108 LYS A C 1
ATOM 852 O O . LYS A 1 131 ? 28.688 56.549 14.197 1.00 19.79 108 LYS A O 1
ATOM 858 N N . ALA A 1 132 ? 26.538 56.456 13.604 1.00 19.13 109 ALA A N 1
ATOM 859 C CA . ALA A 1 132 ? 26.089 57.343 14.683 1.00 19.50 109 ALA A CA 1
ATOM 860 C C . ALA A 1 132 ? 26.542 56.824 16.053 1.00 19.52 109 ALA A C 1
ATOM 861 O O . ALA A 1 132 ? 26.965 57.604 16.910 1.00 19.19 109 ALA A O 1
ATOM 863 N N . ILE A 1 133 ? 26.461 55.509 16.247 1.00 19.77 110 ILE A N 1
ATOM 864 C CA . ILE A 1 133 ? 26.842 54.905 17.524 1.00 19.36 110 ILE A CA 1
ATOM 865 C C . ILE A 1 133 ? 28.325 54.505 17.586 1.00 19.67 110 ILE A C 1
ATOM 866 O O . ILE A 1 133 ? 28.775 53.968 18.598 1.00 19.39 110 ILE A O 1
ATOM 871 N N . GLY A 1 134 ? 29.077 54.804 16.523 1.00 19.12 111 GLY A N 1
ATOM 872 C CA . GLY A 1 134 ? 30.526 54.574 16.499 1.00 18.99 111 GLY A CA 1
ATOM 873 C C . GLY A 1 134 ? 30.948 53.115 16.347 1.00 19.08 111 GLY A C 1
ATOM 874 O O . GLY A 1 134 ? 32.032 52.727 16.810 1.00 17.57 111 GLY A O 1
ATOM 883 N N . GLU A 1 136 ? 31.387 51.379 13.370 1.00 20.88 113 GLU A N 1
ATOM 884 C CA . GLU A 1 136 ? 31.866 51.024 12.016 1.00 22.21 113 GLU A CA 1
ATOM 885 C C . GLU A 1 136 ? 33.082 50.122 12.067 1.00 20.58 113 GLU A C 1
ATOM 886 O O . GLU A 1 136 ? 33.915 50.259 12.950 1.00 20.46 113 GLU A O 1
ATOM 892 N N . ILE A 1 137 ? 33.206 49.248 11.075 1.00 19.59 114 ILE A N 1
ATOM 893 C CA . ILE A 1 137 ? 34.417 48.465 10.911 1.00 18.88 114 ILE A CA 1
ATOM 894 C C . ILE A 1 137 ? 34.712 48.314 9.420 1.00 18.59 114 ILE A C 1
ATOM 895 O O . ILE A 1 137 ? 33.802 48.226 8.586 1.00 18.16 114 ILE A O 1
ATOM 900 N N . ASP A 1 138 ? 35.992 48.283 9.091 1.00 18.97 115 ASP A N 1
ATOM 901 C CA . ASP A 1 138 ? 36.429 48.110 7.721 1.00 19.49 115 ASP A CA 1
ATOM 902 C C . ASP A 1 138 ? 36.758 46.637 7.494 1.00 19.39 115 ASP A C 1
ATOM 903 O O . ASP A 1 138 ? 37.740 46.109 8.037 1.00 19.83 115 ASP A O 1
ATOM 908 N N . LEU A 1 139 ? 35.934 45.980 6.697 1.00 18.43 116 LEU A N 1
ATOM 909 C CA . LEU A 1 139 ? 36.168 44.594 6.313 1.00 18.67 116 LEU A CA 1
ATOM 910 C C . LEU A 1 139 ? 36.371 44.486 4.797 1.00 19.21 116 LEU A C 1
ATOM 911 O O . LEU A 1 139 ? 35.925 43.534 4.164 1.00 18.70 116 LEU A O 1
ATOM 916 N N . SER A 1 140 ? 37.052 45.482 4.232 1.00 20.34 117 SER A N 1
ATOM 917 C CA . SER A 1 140 ? 37.412 45.502 2.811 1.00 22.61 117 SER A CA 1
ATOM 918 C C . SER A 1 140 ? 38.084 44.224 2.338 1.00 23.89 117 SER A C 1
ATOM 919 O O . SER A 1 140 ? 37.705 43.674 1.306 1.00 23.90 117 SER A O 1
ATOM 922 N N . ALA A 1 141 ? 39.039 43.725 3.128 1.00 25.01 118 ALA A N 1
ATOM 923 C CA . ALA A 1 141 ? 39.802 42.530 2.747 1.00 25.71 118 ALA A CA 1
ATOM 924 C C . ALA A 1 141 ? 38.908 41.322 2.517 1.00 25.68 118 ALA A C 1
ATOM 925 O O . ALA A 1 141 ? 39.224 40.457 1.698 1.00 26.83 118 ALA A O 1
ATOM 927 N N . GLY A 1 142 ? 37.791 41.261 3.240 1.00 25.14 119 GLY A N 1
ATOM 928 C CA . GLY A 1 142 ? 36.850 40.147 3.100 1.00 22.54 119 GLY A CA 1
ATOM 929 C C . GLY A 1 142 ? 35.762 40.409 2.068 1.00 21.21 119 GLY A C 1
ATOM 930 O O . GLY A 1 142 ? 34.835 39.630 1.964 1.00 20.84 119 GLY A O 1
ATOM 931 N N . THR A 1 143 ? 35.907 41.491 1.301 1.00 20.23 120 THR A N 1
ATOM 932 C CA . THR A 1 143 ? 34.946 41.955 0.263 1.00 19.42 120 THR A CA 1
ATOM 933 C C . THR A 1 143 ? 33.682 42.624 0.828 1.00 19.55 120 THR A C 1
ATOM 934 O O . THR A 1 143 ? 32.750 42.907 0.080 1.00 19.30 120 THR A O 1
ATOM 938 N N . LEU A 1 144 ? 33.673 42.899 2.134 1.00 18.97 121 LEU A N 1
ATOM 939 C CA . LEU A 1 144 ? 32.498 43.477 2.772 1.00 18.55 121 LEU A CA 1
ATOM 940 C C . LEU A 1 144 ? 32.495 45.014 2.810 1.00 18.02 121 LEU A C 1
ATOM 941 O O . LEU A 1 144 ? 31.428 45.618 2.962 1.00 18.13 121 LEU A O 1
ATOM 946 N N . GLY A 1 145 ? 33.664 45.642 2.672 1.00 16.94 122 GLY A N 1
ATOM 947 C CA . GLY A 1 145 ? 33.777 47.098 2.839 1.00 16.62 122 GLY A CA 1
ATOM 948 C C . GLY A 1 145 ? 33.412 47.535 4.260 1.00 16.67 122 GLY A C 1
ATOM 949 O O . GLY A 1 145 ? 33.685 46.782 5.230 1.00 16.23 122 GLY A O 1
ATOM 950 N N . ILE A 1 146 ? 32.804 48.725 4.380 1.00 15.40 123 ILE A N 1
ATOM 951 C CA . ILE A 1 146 ? 32.401 49.288 5.670 1.00 15.77 123 ILE A CA 1
ATOM 952 C C . ILE A 1 146 ? 31.121 48.635 6.160 1.00 14.60 123 ILE A C 1
ATOM 953 O O . ILE A 1 146 ? 30.099 48.631 5.454 1.00 14.96 123 ILE A O 1
ATOM 958 N N . ARG A 1 147 ? 31.186 48.077 7.362 1.00 13.97 124 ARG A N 1
ATOM 959 C CA . ARG A 1 147 ? 30.066 47.330 7.947 1.00 13.81 124 ARG A CA 1
ATOM 960 C C . ARG A 1 147 ? 29.963 47.634 9.436 1.00 13.78 124 ARG A C 1
ATOM 961 O O . ARG A 1 147 ? 30.702 48.460 9.941 1.00 13.83 124 ARG A O 1
ATOM 969 N N . SER A 1 148 ? 29.061 46.954 10.133 1.00 13.66 125 SER A N 1
ATOM 970 C CA . SER A 1 148 ? 28.995 47.077 11.574 1.00 14.57 125 SER A CA 1
ATOM 971 C C . SER A 1 148 ? 29.919 46.042 12.226 1.00 14.68 125 SER A C 1
ATOM 972 O O . SER A 1 148 ? 29.982 44.896 11.770 1.00 13.60 125 SER A O 1
ATOM 975 N N . LYS A 1 149 ? 30.619 46.455 13.281 1.00 14.34 126 LYS A N 1
ATOM 976 C CA . LYS A 1 149 ? 31.137 45.502 14.279 1.00 15.37 126 LYS A CA 1
ATOM 977 C C . LYS A 1 149 ? 30.047 44.532 14.736 1.00 15.41 126 LYS A C 1
ATOM 978 O O . LYS A 1 149 ? 28.846 44.885 14.754 1.00 14.96 126 LYS A O 1
ATOM 984 N N . ARG A 1 150 ? 30.446 43.310 15.096 1.00 14.46 127 ARG A N 1
ATOM 985 C CA . ARG A 1 150 ? 29.515 42.389 15.762 1.00 14.72 127 ARG A CA 1
ATOM 986 C C . ARG A 1 150 ? 29.318 42.816 17.232 1.00 14.83 127 ARG A C 1
ATOM 987 O O . ARG A 1 150 ? 30.287 43.043 17.954 1.00 15.33 127 ARG A O 1
ATOM 995 N N . TYR A 1 151 ? 28.064 42.942 17.661 1.00 14.88 128 TYR A N 1
ATOM 996 C CA . TYR A 1 151 ? 27.746 43.303 19.045 1.00 15.16 128 TYR A CA 1
ATOM 997 C C . TYR A 1 151 ? 26.349 42.809 19.373 1.00 15.75 128 TYR A C 1
ATOM 998 O O . TYR A 1 151 ? 25.583 42.448 18.471 1.00 16.29 128 TYR A O 1
ATOM 1007 N N . SER A 1 152 ? 26.037 42.751 20.662 1.00 16.15 129 SER A N 1
ATOM 1008 C CA . SER A 1 152 ? 24.658 42.597 21.099 1.00 17.06 129 SER A CA 1
ATOM 1009 C C . SER A 1 152 ? 24.430 43.613 22.216 1.00 17.56 129 SER A C 1
ATOM 1010 O O . SER A 1 152 ? 25.374 44.050 22.889 1.00 17.62 129 SER A O 1
ATOM 1021 N N . LEU A 1 154 ? 21.320 44.912 25.281 1.00 21.14 131 LEU A N 1
ATOM 1022 C CA . LEU A 1 154 ? 19.989 44.958 25.886 1.00 22.07 131 LEU A CA 1
ATOM 1023 C C . LEU A 1 154 ? 19.585 46.426 26.026 1.00 22.42 131 LEU A C 1
ATOM 1024 O O . LEU A 1 154 ? 20.312 47.240 26.606 1.00 22.38 131 LEU A O 1
ATOM 1029 N N . VAL A 1 155 ? 18.434 46.758 25.450 1.00 23.31 132 VAL A N 1
ATOM 1030 C CA . VAL A 1 155 ? 17.987 48.142 25.376 1.00 23.87 132 VAL A CA 1
ATOM 1031 C C . VAL A 1 155 ? 16.640 48.283 26.113 1.00 24.24 132 VAL A C 1
ATOM 1032 O O . VAL A 1 155 ? 15.687 47.561 25.821 1.00 23.30 132 VAL A O 1
ATOM 1036 N N . GLU A 1 156 ? 16.584 49.199 27.077 1.00 24.89 133 GLU A N 1
ATOM 1037 C CA . GLU A 1 156 ? 15.360 49.375 27.892 1.00 26.14 133 GLU A CA 1
ATOM 1038 C C . GLU A 1 156 ? 14.800 50.762 27.682 1.00 25.33 133 GLU A C 1
ATOM 1039 O O . GLU A 1 156 ? 15.488 51.750 27.923 1.00 24.67 133 GLU A O 1
ATOM 1045 N N . ASP A 1 157 ? 13.567 50.829 27.180 1.00 25.88 134 ASP A N 1
ATOM 1046 C CA . ASP A 1 157 ? 12.978 52.103 26.744 1.00 26.48 134 ASP A CA 1
ATOM 1047 C C . ASP A 1 157 ? 14.037 52.982 26.072 1.00 26.48 134 ASP A C 1
ATOM 1048 O O . ASP A 1 157 ? 14.248 54.133 26.470 1.00 26.64 134 ASP A O 1
ATOM 1053 N N . GLY A 1 158 ? 14.740 52.412 25.086 1.00 26.20 135 GLY A N 1
ATOM 1054 C CA . GLY A 1 158 ? 15.708 53.163 24.302 1.00 25.04 135 GLY A CA 1
ATOM 1055 C C . GLY A 1 158 ? 17.060 53.390 24.941 1.00 24.56 135 GLY A C 1
ATOM 1056 O O . GLY A 1 158 ? 17.916 54.040 24.340 1.00 24.68 135 GLY A O 1
ATOM 1057 N N . VAL A 1 159 ? 17.275 52.854 26.142 1.00 24.53 136 VAL A N 1
ATOM 1058 C CA . VAL A 1 159 ? 18.528 53.077 26.875 1.00 24.62 136 VAL A CA 1
ATOM 1059 C C . VAL A 1 159 ? 19.370 51.788 26.935 1.00 24.45 136 VAL A C 1
ATOM 1060 O O . VAL A 1 159 ? 18.846 50.720 27.259 1.00 23.81 136 VAL A O 1
ATOM 1064 N N . VAL A 1 160 ? 20.664 51.906 26.629 1.00 24.37 137 VAL A N 1
ATOM 1065 C CA . VAL A 1 160 ? 21.581 50.752 26.628 1.00 24.17 137 VAL A CA 1
ATOM 1066 C C . VAL A 1 160 ? 21.880 50.269 28.054 1.00 24.56 137 VAL A C 1
ATOM 1067 O O . VAL A 1 160 ? 22.504 50.972 28.832 1.00 24.86 137 VAL A O 1
ATOM 1071 N N . LYS A 1 161 ? 21.429 49.064 28.368 1.00 25.18 138 LYS A N 1
ATOM 1072 C CA . LYS A 1 161 ? 21.613 48.479 29.692 1.00 25.90 138 LYS A CA 1
ATOM 1073 C C . LYS A 1 161 ? 22.719 47.431 29.739 1.00 25.27 138 LYS A C 1
ATOM 1074 O O . LYS A 1 161 ? 23.351 47.250 30.768 1.00 25.76 138 LYS A O 1
ATOM 1080 N N . ALA A 1 162 ? 22.934 46.735 28.626 1.00 24.55 139 ALA A N 1
ATOM 1081 C CA . ALA A 1 162 ? 24.036 45.780 28.504 1.00 23.25 139 ALA A CA 1
ATOM 1082 C C . ALA A 1 162 ? 24.555 45.854 27.075 1.00 22.74 139 ALA A C 1
ATOM 1083 O O . ALA A 1 162 ? 23.772 46.003 26.139 1.00 22.59 139 ALA A O 1
ATOM 1085 N N . LEU A 1 163 ? 25.870 45.765 26.925 1.00 21.76 140 LEU A N 1
ATOM 1086 C CA . LEU A 1 163 ? 26.520 45.959 25.654 1.00 21.66 140 LEU A CA 1
ATOM 1087 C C . LEU A 1 163 ? 27.712 45.000 25.561 1.00 21.57 140 LEU A C 1
ATOM 1088 O O . LEU A 1 163 ? 28.586 45.003 26.422 1.00 21.48 140 LEU A O 1
ATOM 1093 N N . ASN A 1 164 ? 27.715 44.172 24.519 1.00 21.08 141 ASN A N 1
ATOM 1094 C CA . ASN A 1 164 ? 28.768 43.187 24.301 1.00 20.97 141 ASN A CA 1
ATOM 1095 C C . ASN A 1 164 ? 29.322 43.366 22.904 1.00 20.33 141 ASN A C 1
ATOM 1096 O O . ASN A 1 164 ? 28.685 42.958 21.947 1.00 19.96 141 ASN A O 1
ATOM 1101 N N . ILE A 1 165 ? 30.490 43.995 22.796 1.00 20.48 142 ILE A N 1
ATOM 1102 C CA . ILE A 1 165 ? 31.132 44.290 21.513 1.00 20.84 142 ILE A CA 1
ATOM 1103 C C . ILE A 1 165 ? 32.272 43.313 21.252 1.00 21.32 142 ILE A C 1
ATOM 1104 O O . ILE A 1 165 ? 33.154 43.174 22.090 1.00 21.78 142 ILE A O 1
ATOM 1109 N N . GLU A 1 166 ? 32.262 42.657 20.091 1.00 21.32 143 GLU A N 1
ATOM 1110 C CA . GLU A 1 166 ? 33.346 41.741 19.710 1.00 21.65 143 GLU A CA 1
ATOM 1111 C C . GLU A 1 166 ? 34.575 42.496 19.209 1.00 23.02 143 GLU A C 1
ATOM 1112 O O . GLU A 1 166 ? 34.481 43.352 18.324 1.00 22.53 143 GLU A O 1
ATOM 1118 N N . GLU A 1 167 ? 35.734 42.158 19.754 1.00 24.77 144 GLU A N 1
ATOM 1119 C CA . GLU A 1 167 ? 37.003 42.697 19.247 1.00 26.62 144 GLU A CA 1
ATOM 1120 C C . GLU A 1 167 ? 37.307 42.153 17.849 1.00 26.18 144 GLU A C 1
ATOM 1121 O O . GLU A 1 167 ? 38.005 42.783 17.059 1.00 26.43 144 GLU A O 1
ATOM 1127 N N . SER A 1 168 ? 36.756 40.990 17.541 1.00 25.28 145 SER A N 1
ATOM 1128 C CA . SER A 1 168 ? 37.028 40.342 16.274 1.00 24.84 145 SER A CA 1
ATOM 1129 C C . SER A 1 168 ? 35.710 39.884 15.655 1.00 23.62 145 SER A C 1
ATOM 1130 O O . SER A 1 168 ? 34.896 39.256 16.335 1.00 24.17 145 SER A O 1
ATOM 1133 N N . PRO A 1 169 ? 35.482 40.225 14.376 1.00 22.07 146 PRO A N 1
ATOM 1134 C CA . PRO A 1 169 ? 34.223 39.871 13.734 1.00 21.16 146 PRO A CA 1
ATOM 1135 C C . PRO A 1 169 ? 34.027 38.367 13.536 1.00 20.52 146 PRO A C 1
ATOM 1136 O O . PRO A 1 169 ? 32.900 37.933 13.341 1.00 19.41 146 PRO A O 1
ATOM 1140 N N . GLY A 1 170 ? 35.110 37.589 13.577 1.00 20.17 147 GLY A N 1
ATOM 1141 C CA . GLY A 1 170 ? 35.017 36.132 13.466 1.00 20.36 147 GLY A CA 1
ATOM 1142 C C . GLY A 1 170 ? 34.664 35.449 14.777 1.00 20.59 147 GLY A C 1
ATOM 1143 O O . GLY A 1 170 ? 34.566 34.218 14.843 1.00 21.08 147 GLY A O 1
ATOM 1144 N N . GLN A 1 171 ? 34.488 36.243 15.825 1.00 20.40 148 GLN A N 1
ATOM 1145 C CA . GLN A 1 171 ? 34.052 35.728 17.121 1.00 20.98 148 GLN A CA 1
ATOM 1146 C C . GLN A 1 171 ? 32.625 36.173 17.383 1.00 20.55 148 GLN A C 1
ATOM 1147 O O . GLN A 1 171 ? 32.227 37.275 16.956 1.00 20.44 148 GLN A O 1
ATOM 1153 N N . ALA A 1 172 ? 31.867 35.319 18.074 1.00 19.27 149 ALA A N 1
ATOM 1154 C CA . ALA A 1 172 ? 30.457 35.556 18.354 1.00 18.54 149 ALA A CA 1
ATOM 1155 C C . ALA A 1 172 ? 30.011 34.962 19.696 1.00 18.31 149 ALA A C 1
ATOM 1156 O O . ALA A 1 172 ? 28.883 34.492 19.832 1.00 18.78 149 ALA A O 1
ATOM 1158 N N . THR A 1 173 ? 30.878 34.998 20.701 1.00 18.33 150 THR A N 1
ATOM 1159 C CA . THR A 1 173 ? 30.521 34.409 21.993 1.00 18.37 150 THR A CA 1
ATOM 1160 C C . THR A 1 173 ? 29.937 35.443 22.953 1.00 18.15 150 THR A C 1
ATOM 1161 O O . THR A 1 173 ? 28.777 35.332 23.340 1.00 17.74 150 THR A O 1
ATOM 1165 N N . ALA A 1 174 ? 30.738 36.445 23.308 1.00 17.63 151 ALA A N 1
ATOM 1166 C CA . ALA A 1 174 ? 30.281 37.561 24.142 1.00 18.03 151 ALA A CA 1
ATOM 1167 C C . ALA A 1 174 ? 28.966 38.184 23.621 1.00 17.97 151 ALA A C 1
ATOM 1168 O O . ALA A 1 174 ? 28.078 38.526 24.414 1.00 18.15 151 ALA A O 1
ATOM 1170 N N . SER A 1 175 ? 28.821 38.261 22.296 1.00 17.87 152 SER A N 1
ATOM 1171 C CA . SER A 1 175 ? 27.619 38.840 21.669 1.00 17.70 152 SER A CA 1
ATOM 1172 C C . SER A 1 175 ? 26.560 37.807 21.279 1.00 18.12 152 SER A C 1
ATOM 1173 O O . SER A 1 175 ? 25.531 38.154 20.716 1.00 18.42 152 SER A O 1
ATOM 1176 N N . GLY A 1 176 ? 26.800 36.540 21.613 1.00 18.67 153 GLY A N 1
ATOM 1177 C CA . GLY A 1 176 ? 25.914 35.440 21.242 1.00 19.27 153 GLY A CA 1
ATOM 1178 C C . GLY A 1 176 ? 24.666 35.335 22.098 1.00 20.12 153 GLY A C 1
ATOM 1179 O O . GLY A 1 176 ? 24.588 35.944 23.177 1.00 20.15 153 GLY A O 1
ATOM 1180 N N . ALA A 1 177 ? 23.678 34.595 21.594 1.00 20.29 154 ALA A N 1
ATOM 1181 C CA . ALA A 1 177 ? 22.398 34.417 22.289 1.00 21.44 154 ALA A CA 1
ATOM 1182 C C . ALA A 1 177 ? 22.568 33.767 23.655 1.00 21.93 154 ALA A C 1
ATOM 1183 O O . ALA A 1 177 ? 21.935 34.178 24.636 1.00 22.70 154 ALA A O 1
ATOM 1185 N N . ALA A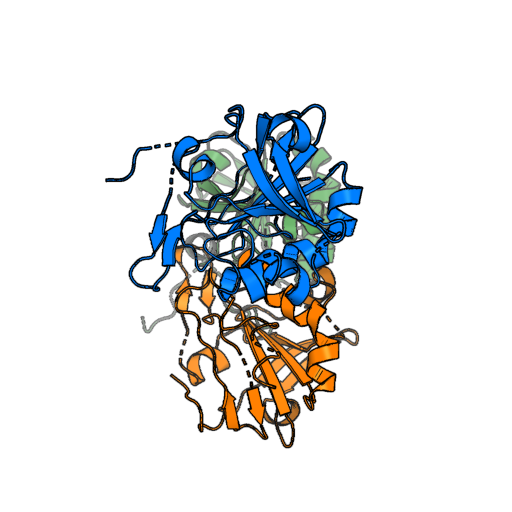 1 178 ? 23.411 32.746 23.723 1.00 22.59 155 ALA A N 1
ATOM 1186 C CA . ALA A 1 178 ? 23.647 32.048 24.981 1.00 23.19 155 ALA A CA 1
ATOM 1187 C C . ALA A 1 178 ? 24.146 33.012 26.049 1.00 23.44 155 ALA A C 1
ATOM 1188 O O . ALA A 1 178 ? 23.609 33.038 27.152 1.00 23.68 155 ALA A O 1
ATOM 1190 N N . ALA A 1 179 ? 25.124 33.848 25.708 1.00 23.83 156 ALA A N 1
ATOM 1191 C CA . ALA A 1 179 ? 25.598 34.887 26.636 1.00 25.07 156 ALA A CA 1
ATOM 1192 C C . ALA A 1 179 ? 24.520 35.920 27.025 1.00 26.40 156 ALA A C 1
ATOM 1193 O O . ALA A 1 179 ? 24.446 36.359 28.187 1.00 26.13 156 ALA A O 1
ATOM 1203 N N . LEU A 1 181 ? 21.201 35.391 27.195 1.00 31.73 158 LEU A N 1
ATOM 1204 C CA . LEU A 1 181 ? 20.335 34.689 28.159 1.00 33.76 158 LEU A CA 1
ATOM 1205 C C . LEU A 1 181 ? 20.854 34.730 29.598 1.00 35.00 158 LEU A C 1
ATOM 1206 O O . LEU A 1 181 ? 20.070 34.868 30.532 1.00 35.36 158 LEU A O 1
ATOM 1211 N N . GLU A 1 182 ? 22.169 34.611 29.762 1.00 36.84 159 GLU A N 1
ATOM 1212 C CA . GLU A 1 182 ? 22.812 34.736 31.073 1.00 38.54 159 GLU A CA 1
ATOM 1213 C C . GLU A 1 182 ? 22.690 36.128 31.681 1.00 39.07 159 GLU A C 1
ATOM 1214 O O . GLU A 1 182 ? 22.786 36.282 32.904 1.00 39.87 159 GLU A O 1
ATOM 1220 N N . LEU A 1 183 ? 22.486 37.140 30.841 1.00 39.53 160 LEU A N 1
ATOM 1221 C CA . LEU A 1 183 ? 22.401 38.520 31.315 1.00 39.77 160 LEU A CA 1
ATOM 1222 C C . LEU A 1 183 ? 21.003 38.891 31.744 1.00 40.22 160 LEU A C 1
ATOM 1223 O O . LEU A 1 183 ? 20.824 39.835 32.508 1.00 41.22 160 LEU A O 1
ATOM 1228 N N . LEU A 1 184 ? 20.017 38.163 31.236 1.00 40.38 161 LEU A N 1
ATOM 1229 C CA . LEU A 1 184 ? 18.614 38.458 31.507 1.00 40.75 161 LEU A CA 1
ATOM 1230 C C . LEU A 1 184 ? 18.191 37.864 32.848 1.00 41.43 161 LEU A C 1
ATOM 1231 O O . LEU A 1 184 ? 18.012 38.596 33.822 1.00 42.62 161 LEU A O 1
ATOM 1244 N N . THR B 1 25 ? 51.227 19.011 11.688 1.00 40.41 2 THR B N 1
ATOM 1245 C CA . THR B 1 25 ? 49.794 18.914 11.992 1.00 38.35 2 THR B CA 1
ATOM 1246 C C . THR B 1 25 ? 49.090 17.942 11.047 1.00 36.25 2 THR B C 1
ATOM 1247 O O . THR B 1 25 ? 49.328 17.974 9.852 1.00 35.67 2 THR B O 1
ATOM 1251 N N . ILE B 1 26 ? 48.239 17.078 11.599 1.00 34.26 3 ILE B N 1
ATOM 1252 C CA . ILE B 1 26 ? 47.415 16.171 10.805 1.00 32.50 3 ILE B CA 1
ATOM 1253 C C . ILE B 1 26 ? 46.645 16.926 9.702 1.00 31.91 3 ILE B C 1
ATOM 1254 O O . ILE B 1 26 ? 46.272 18.091 9.878 1.00 31.54 3 ILE B O 1
ATOM 1259 N N . ALA B 1 27 ? 46.436 16.252 8.571 1.00 31.01 4 ALA B N 1
ATOM 1260 C CA . ALA B 1 27 ? 45.802 16.835 7.377 1.00 30.03 4 ALA B CA 1
ATOM 1261 C C . ALA B 1 27 ? 44.772 15.876 6.804 1.00 29.51 4 ALA B C 1
ATOM 1262 O O . ALA B 1 27 ? 44.781 14.680 7.124 1.00 29.23 4 ALA B O 1
ATOM 1264 N N . VAL B 1 28 ? 43.886 16.407 5.963 1.00 28.63 5 VAL B N 1
ATOM 1265 C CA . VAL B 1 28 ? 42.976 15.599 5.140 1.00 28.33 5 VAL B CA 1
ATOM 1266 C C . VAL B 1 28 ? 43.726 14.458 4.422 1.00 27.78 5 VAL B C 1
ATOM 1267 O O . VAL B 1 28 ? 44.782 14.673 3.840 1.00 26.43 5 VAL B O 1
ATOM 1271 N N . GLY B 1 29 ? 43.176 13.248 4.474 1.00 27.87 6 GLY B N 1
ATOM 1272 C CA . GLY B 1 29 ? 43.825 12.101 3.842 1.00 28.32 6 GLY B CA 1
ATOM 1273 C C . GLY B 1 29 ? 44.612 11.219 4.799 1.00 28.79 6 GLY B C 1
ATOM 1274 O O . GLY B 1 29 ? 44.756 10.021 4.546 1.00 29.00 6 GLY B O 1
ATOM 1275 N N . ASP B 1 30 ? 45.106 11.801 5.898 1.00 28.83 7 ASP B N 1
ATOM 1276 C CA . ASP B 1 30 ? 45.875 11.061 6.917 1.00 29.21 7 ASP B CA 1
ATOM 1277 C C . ASP B 1 30 ? 45.000 10.127 7.753 1.00 28.77 7 ASP B C 1
ATOM 1278 O O . ASP B 1 30 ? 43.819 10.412 7.984 1.00 29.45 7 ASP B O 1
ATOM 1283 N N . LYS B 1 31 ? 45.596 9.032 8.226 1.00 28.37 8 LYS B N 1
ATOM 1284 C CA . LYS B 1 31 ? 45.003 8.171 9.254 1.00 28.15 8 LYS B CA 1
ATOM 1285 C C . LYS B 1 31 ? 45.193 8.809 10.629 1.00 27.44 8 LYS B C 1
ATOM 1286 O O . LYS B 1 31 ? 46.244 9.365 10.907 1.00 27.22 8 LYS B O 1
ATOM 1292 N N . LEU B 1 32 ? 44.182 8.711 11.487 1.00 26.93 9 LEU B N 1
ATOM 1293 C CA . LEU B 1 32 ? 44.332 9.113 12.873 1.00 27.11 9 LEU B CA 1
ATOM 1294 C C . LEU B 1 32 ? 45.250 8.135 13.631 1.00 27.30 9 LEU B C 1
ATOM 1295 O O . LEU B 1 32 ? 45.170 6.920 13.414 1.00 26.92 9 LEU B O 1
ATOM 1300 N N . PRO B 1 33 ? 46.112 8.662 14.527 1.00 26.90 10 PRO B N 1
ATOM 1301 C CA . PRO B 1 33 ? 46.941 7.775 15.354 1.00 26.37 10 PRO B CA 1
ATOM 1302 C C . PRO B 1 33 ? 46.081 7.022 16.350 1.00 26.16 10 PRO B C 1
ATOM 1303 O O . PRO B 1 33 ? 44.977 7.467 16.669 1.00 26.47 10 PRO B O 1
ATOM 1307 N N . ASN B 1 34 ? 46.566 5.880 16.829 1.00 25.73 11 ASN B N 1
ATOM 1308 C CA . ASN B 1 34 ? 45.875 5.163 17.892 1.00 25.44 11 ASN B CA 1
ATOM 1309 C C . ASN B 1 34 ? 45.930 5.985 19.159 1.00 25.03 11 ASN B C 1
ATOM 1310 O O . ASN B 1 34 ? 46.918 6.647 19.414 1.00 24.24 11 ASN B O 1
ATOM 1315 N N . ALA B 1 35 ? 44.851 5.945 19.937 1.00 25.12 12 ALA B N 1
ATOM 1316 C CA . ALA B 1 35 ? 44.787 6.648 21.206 1.00 25.62 12 ALA B CA 1
ATOM 1317 C C . ALA B 1 35 ? 43.717 5.987 22.042 1.00 26.35 12 ALA B C 1
ATOM 1318 O O . ALA B 1 35 ? 42.840 5.285 21.514 1.00 26.70 12 ALA B O 1
ATOM 1320 N N . THR B 1 36 ? 43.805 6.198 23.345 1.00 27.08 13 THR B N 1
ATOM 1321 C CA . THR B 1 36 ? 42.777 5.754 24.268 1.00 28.94 13 THR B CA 1
ATOM 1322 C C . THR B 1 36 ? 42.299 6.973 25.046 1.00 29.17 13 THR B C 1
ATOM 1323 O O . THR B 1 36 ? 43.102 7.743 25.578 1.00 29.00 13 THR B O 1
ATOM 1327 N N . PHE B 1 37 ? 40.988 7.134 25.104 1.00 29.72 14 PHE B N 1
ATOM 1328 C CA . PHE B 1 37 ? 40.389 8.198 25.869 1.00 31.57 14 PHE B CA 1
ATOM 1329 C C . PHE B 1 37 ? 39.661 7.552 27.022 1.00 33.25 14 PHE B C 1
ATOM 1330 O O . PHE B 1 37 ? 39.261 6.389 26.940 1.00 33.40 14 PHE B O 1
ATOM 1338 N N . LYS B 1 38 ? 39.501 8.315 28.092 1.00 35.12 15 LYS B N 1
ATOM 1339 C CA . LYS B 1 38 ? 38.645 7.935 29.197 1.00 37.43 15 LYS B CA 1
ATOM 1340 C C . LYS B 1 38 ? 37.360 8.749 29.115 1.00 38.83 15 LYS B C 1
ATOM 1341 O O . LYS B 1 38 ? 37.386 9.927 28.750 1.00 39.11 15 LYS B O 1
ATOM 1347 N N . GLU B 1 39 ? 36.237 8.113 29.428 1.00 40.65 16 GLU B N 1
ATOM 1348 C CA . GLU B 1 39 ? 34.948 8.784 29.442 1.00 42.50 16 GLU B CA 1
ATOM 1349 C C . GLU B 1 39 ? 34.211 8.379 30.705 1.00 44.38 16 GLU B C 1
ATOM 1350 O O . GLU B 1 39 ? 34.201 7.197 31.072 1.00 44.34 16 GLU B O 1
ATOM 1356 N N . LYS B 1 40 ? 33.619 9.365 31.376 1.00 46.39 17 LYS B N 1
ATOM 1357 C CA . LYS B 1 40 ? 32.759 9.113 32.522 1.00 48.84 17 LYS B CA 1
ATOM 1358 C C . LYS B 1 40 ? 31.327 8.992 32.012 1.00 50.65 17 LYS B C 1
ATOM 1359 O O . LYS B 1 40 ? 30.722 9.975 31.583 1.00 51.02 17 LYS B O 1
ATOM 1365 N N . THR B 1 41 ? 30.803 7.770 32.026 1.00 53.03 18 THR B N 1
ATOM 1366 C CA . THR B 1 41 ? 29.462 7.503 31.502 1.00 55.11 18 THR B CA 1
ATOM 1367 C C . THR B 1 41 ? 28.485 7.122 32.621 1.00 56.13 18 THR B C 1
ATOM 1368 O O . THR B 1 41 ? 28.906 6.726 33.719 1.00 56.46 18 THR B O 1
ATOM 1372 N N . ALA B 1 42 ? 27.189 7.252 32.330 1.00 57.06 19 ALA B N 1
ATOM 1373 C CA . ALA B 1 42 ? 26.120 7.011 33.307 1.00 57.76 19 ALA B CA 1
ATOM 1374 C C . ALA B 1 42 ? 26.370 5.793 34.202 1.00 58.07 19 ALA B C 1
ATOM 1375 O O . ALA B 1 42 ? 26.110 5.840 35.406 1.00 58.31 19 ALA B O 1
ATOM 1377 N N . ASP B 1 43 ? 26.885 4.717 33.600 1.00 58.39 20 ASP B N 1
ATOM 1378 C CA . ASP B 1 43 ? 27.112 3.441 34.288 1.00 58.32 20 ASP B CA 1
ATOM 1379 C C . ASP B 1 43 ? 28.471 3.365 34.999 1.00 58.05 20 ASP B C 1
ATOM 1380 O O . ASP B 1 43 ? 28.747 2.401 35.719 1.00 58.37 20 ASP B O 1
ATOM 1382 N N . GLY B 1 44 ? 29.307 4.384 34.797 1.00 57.58 21 GLY B N 1
ATOM 1383 C CA . GLY B 1 44 ? 30.639 4.460 35.417 1.00 56.55 21 GLY B CA 1
ATOM 1384 C C . GLY B 1 44 ? 31.698 4.952 34.442 1.00 55.59 21 GLY B C 1
ATOM 1385 O O . GLY B 1 44 ? 31.386 5.238 33.291 1.00 55.87 21 GLY B O 1
ATOM 1386 N N . PRO B 1 45 ? 32.958 5.068 34.900 1.00 54.85 22 PRO B N 1
ATOM 1387 C CA . PRO B 1 45 ? 34.088 5.435 34.030 1.00 53.88 22 PRO B CA 1
ATOM 1388 C C . PRO B 1 45 ? 34.429 4.306 33.063 1.00 52.77 22 PRO B C 1
ATOM 1389 O O . PRO B 1 45 ? 34.148 3.146 33.363 1.00 53.36 22 PRO B O 1
ATOM 1393 N N . VAL B 1 46 ? 35.035 4.648 31.925 1.00 51.26 23 VAL B N 1
ATOM 1394 C CA . VAL B 1 46 ? 35.226 3.718 30.799 1.00 49.66 23 VAL B CA 1
ATOM 1395 C C . VAL B 1 46 ? 36.384 4.170 29.903 1.00 48.34 23 VAL B C 1
ATOM 1396 O O . VAL B 1 46 ? 36.681 5.362 29.819 1.00 48.42 23 VAL B O 1
ATOM 1400 N N . GLU B 1 47 ? 37.043 3.219 29.246 1.00 46.57 24 GLU B N 1
ATOM 1401 C CA . GLU B 1 47 ? 38.066 3.531 28.242 1.00 45.14 24 GLU B CA 1
ATOM 1402 C C . GLU B 1 47 ? 37.478 3.441 26.839 1.00 43.56 24 GLU B C 1
ATOM 1403 O O . GLU B 1 47 ? 36.731 2.508 26.532 1.00 43.30 24 GLU B O 1
ATOM 1409 N N . VAL B 1 48 ? 37.803 4.424 26.004 1.00 41.18 25 VAL B N 1
ATOM 1410 C CA . VAL B 1 48 ? 37.326 4.473 24.625 1.00 39.19 25 VAL B CA 1
ATOM 1411 C C . VAL B 1 48 ? 38.534 4.608 23.714 1.00 37.73 25 VAL B C 1
ATOM 1412 O O . VAL B 1 48 ? 39.258 5.599 23.759 1.00 36.93 25 VAL B O 1
ATOM 1416 N N . THR B 1 49 ? 38.747 3.591 22.894 1.00 36.21 26 THR B N 1
ATOM 1417 C CA . THR B 1 49 ? 39.890 3.563 22.005 1.00 35.00 26 THR B CA 1
ATOM 1418 C C . THR B 1 49 ? 39.489 4.151 20.660 1.00 34.65 26 THR B C 1
ATOM 1419 O O . THR B 1 49 ? 38.309 4.143 20.300 1.00 34.19 26 THR B O 1
ATOM 1423 N N . THR B 1 50 ? 40.466 4.663 19.922 1.00 34.30 27 THR B N 1
ATOM 1424 C CA . THR B 1 50 ? 40.195 5.176 18.589 1.00 34.45 27 THR B CA 1
ATOM 1425 C C . THR B 1 50 ? 39.611 4.069 17.701 1.00 34.88 27 THR B C 1
ATOM 1426 O O . THR B 1 50 ? 38.736 4.340 16.874 1.00 34.57 27 THR B O 1
ATOM 1430 N N . GLU B 1 51 ? 40.091 2.833 17.867 1.00 35.11 28 GLU B N 1
ATOM 1431 C CA . GLU B 1 51 ? 39.543 1.681 17.137 1.00 35.52 28 GLU B CA 1
ATOM 1432 C C . GLU B 1 51 ? 38.044 1.526 17.386 1.00 34.85 28 GLU B C 1
ATOM 1433 O O . GLU B 1 51 ? 37.258 1.470 16.436 1.00 34.08 28 GLU B O 1
ATOM 1439 N N . LEU B 1 52 ? 37.647 1.493 18.656 1.00 34.52 29 LEU B N 1
ATOM 1440 C CA . LEU B 1 52 ? 36.230 1.410 18.987 1.00 34.77 29 LEU B CA 1
ATOM 1441 C C . LEU B 1 52 ? 35.443 2.611 18.417 1.00 34.36 29 LEU B C 1
ATOM 1442 O O . LEU B 1 52 ? 34.355 2.441 17.868 1.00 34.12 29 LEU B O 1
ATOM 1447 N N . LEU B 1 53 ? 36.001 3.812 18.528 1.00 33.47 30 LEU B N 1
ATOM 1448 C CA . LEU B 1 53 ? 35.265 5.011 18.124 1.00 32.94 30 LEU B CA 1
ATOM 1449 C C . LEU B 1 53 ? 35.121 5.097 16.610 1.00 32.00 30 LEU B C 1
ATOM 1450 O O . LEU B 1 53 ? 34.041 5.375 16.110 1.00 31.20 30 LEU B O 1
ATOM 1455 N N . PHE B 1 54 ? 36.210 4.825 15.900 1.00 31.48 31 PHE B N 1
ATOM 1456 C CA . PHE B 1 54 ? 36.312 5.161 14.489 1.00 31.25 31 PHE B CA 1
ATOM 1457 C C . PHE B 1 54 ? 36.210 4.017 13.469 1.00 31.54 31 PHE B C 1
ATOM 1458 O O . PHE B 1 54 ? 35.817 4.265 12.327 1.00 31.42 31 PHE B O 1
ATOM 1466 N N . LYS B 1 55 ? 36.574 2.791 13.851 1.00 31.53 32 LYS B N 1
ATOM 1467 C CA . LYS B 1 55 ? 36.721 1.710 12.853 1.00 31.83 32 LYS B CA 1
ATOM 1468 C C . LYS B 1 55 ? 35.413 1.364 12.166 1.00 30.92 32 LYS B C 1
ATOM 1469 O O . LYS B 1 55 ? 34.427 1.071 12.825 1.00 31.17 32 LYS B O 1
ATOM 1475 N N . GLY B 1 56 ? 35.422 1.399 10.838 1.00 30.66 33 GLY B N 1
ATOM 1476 C CA . GLY B 1 56 ? 34.231 1.109 10.035 1.00 30.65 33 GLY B CA 1
ATOM 1477 C C . GLY B 1 56 ? 33.096 2.102 10.225 1.00 31.14 33 GLY B C 1
ATOM 1478 O O . GLY B 1 56 ? 31.941 1.799 9.906 1.00 31.23 33 GLY B O 1
ATOM 1479 N N . LYS B 1 57 ? 33.412 3.292 10.743 1.00 30.83 34 LYS B N 1
ATOM 1480 C CA . LYS B 1 57 ? 32.375 4.278 11.044 1.00 30.91 34 LYS B CA 1
ATOM 1481 C C . LYS B 1 57 ? 32.621 5.629 10.369 1.00 30.22 34 LYS B C 1
ATOM 1482 O O . LYS B 1 57 ? 33.740 5.948 9.959 1.00 29.73 34 LYS B O 1
ATOM 1488 N N . ARG B 1 58 ? 31.545 6.394 10.227 1.00 29.87 35 ARG B N 1
ATOM 1489 C CA . ARG B 1 58 ? 31.618 7.782 9.807 1.00 29.46 35 ARG B CA 1
ATOM 1490 C C . ARG B 1 58 ? 31.397 8.583 11.082 1.00 28.17 35 ARG B C 1
ATOM 1491 O O . ARG B 1 58 ? 30.340 8.477 11.700 1.00 27.75 35 ARG B O 1
ATOM 1499 N N . VAL B 1 59 ? 32.408 9.351 11.496 1.00 26.58 36 VAL B N 1
ATOM 1500 C CA . VAL B 1 59 ? 32.377 9.994 12.815 1.00 25.06 36 VAL B CA 1
ATOM 1501 C C . VAL B 1 59 ? 32.710 11.467 12.725 1.00 23.72 36 VAL B C 1
ATOM 1502 O O . VAL B 1 59 ? 33.655 11.857 12.047 1.00 23.21 36 VAL B O 1
ATOM 1506 N N . VAL B 1 60 ? 31.938 12.274 13.445 1.00 22.98 37 VAL B N 1
ATOM 1507 C CA . VAL B 1 60 ? 32.238 13.700 13.596 1.00 21.87 37 VAL B CA 1
ATOM 1508 C C . VAL B 1 60 ? 32.951 13.913 14.931 1.00 21.07 37 VAL B C 1
ATOM 1509 O O . VAL B 1 60 ? 32.411 13.608 15.990 1.00 21.16 37 VAL B O 1
ATOM 1513 N N . LEU B 1 61 ? 34.171 14.428 14.871 1.00 20.59 38 LEU B N 1
ATOM 1514 C CA . LEU B 1 61 ? 34.926 14.721 16.073 1.00 19.92 38 LEU B CA 1
ATOM 1515 C C . LEU B 1 61 ? 35.243 16.212 16.111 1.00 19.67 38 LEU B C 1
ATOM 1516 O O . LEU B 1 61 ? 35.766 16.755 15.140 1.00 19.80 38 LEU B O 1
ATOM 1521 N N . PHE B 1 62 ? 34.909 16.869 17.222 1.00 18.80 39 PHE B N 1
ATOM 1522 C CA . PHE B 1 62 ? 35.380 18.234 17.454 1.00 17.90 39 PHE B CA 1
ATOM 1523 C C . PHE B 1 62 ? 36.124 18.355 18.782 1.00 17.80 39 PHE B C 1
ATOM 1524 O O . PHE B 1 62 ? 35.758 17.733 19.767 1.00 17.89 39 PHE B O 1
ATOM 1532 N N . ALA B 1 63 ? 37.162 19.172 18.786 1.00 17.69 40 ALA B N 1
ATOM 1533 C CA . ALA B 1 63 ? 37.976 19.389 19.959 1.00 17.60 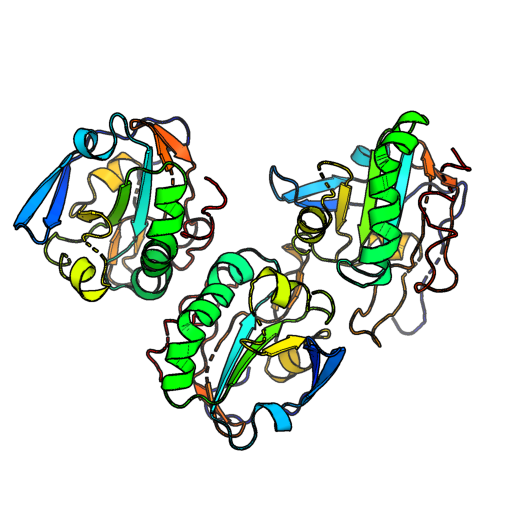40 ALA B CA 1
ATOM 1534 C C . ALA B 1 63 ? 37.714 20.779 20.511 1.00 17.86 40 ALA B C 1
ATOM 1535 O O . ALA B 1 63 ? 37.507 21.718 19.738 1.00 17.70 40 ALA B O 1
ATOM 1537 N N . VAL B 1 64 ? 37.724 20.898 21.842 1.00 17.82 41 VAL B N 1
ATOM 1538 C CA . VAL B 1 64 ? 37.583 22.192 22.530 1.00 17.88 41 VAL B CA 1
ATOM 1539 C C . VAL B 1 64 ? 38.779 22.445 23.444 1.00 18.40 41 VAL B C 1
ATOM 1540 O O . VAL B 1 64 ? 39.325 21.503 24.015 1.00 18.94 41 VAL B O 1
ATOM 1544 N N . PRO B 1 65 ? 39.208 23.716 23.565 1.00 18.37 42 PRO B N 1
ATOM 1545 C CA . PRO B 1 65 ? 40.261 24.058 24.518 1.00 18.23 42 PRO B CA 1
ATOM 1546 C C . PRO B 1 65 ? 39.943 23.664 25.974 1.00 18.53 42 PRO B C 1
ATOM 1547 O O . PRO B 1 65 ? 40.855 23.299 26.714 1.00 17.93 42 PRO B O 1
ATOM 1551 N N . GLY B 1 66 ? 38.673 23.716 26.384 1.00 18.03 43 GLY B N 1
ATOM 1552 C CA . GLY B 1 66 ? 38.371 23.400 27.760 1.00 18.41 43 GLY B CA 1
ATOM 1553 C C . GLY B 1 66 ? 36.923 23.340 28.166 1.00 19.14 43 GLY B C 1
ATOM 1554 O O . GLY B 1 66 ? 36.127 24.246 27.869 1.00 18.97 43 GLY B O 1
ATOM 1555 N N . ALA B 1 67 ? 36.578 22.275 28.874 1.00 18.43 44 ALA B N 1
ATOM 1556 C CA . ALA B 1 67 ? 35.268 22.211 29.504 1.00 18.82 44 ALA B CA 1
ATOM 1557 C C . ALA B 1 67 ? 35.067 23.477 30.325 1.00 18.65 44 ALA B C 1
ATOM 1558 O O . ALA B 1 67 ? 36.017 23.993 30.923 1.00 18.63 44 ALA B O 1
ATOM 1560 N N . PHE B 1 68 ? 33.841 23.979 30.325 1.00 18.63 45 PHE B N 1
ATOM 1561 C CA . PHE B 1 68 ? 33.435 25.116 31.162 1.00 19.70 45 PHE B CA 1
ATOM 1562 C C . PHE B 1 68 ? 34.008 26.479 30.788 1.00 19.87 45 PHE B C 1
ATOM 1563 O O . PHE B 1 68 ? 33.795 27.466 31.521 1.00 20.33 45 PHE B O 1
ATOM 1571 N N . THR B 1 69 ? 34.738 26.544 29.673 1.00 19.80 46 THR B N 1
ATOM 1572 C CA . THR B 1 69 ? 35.275 27.832 29.201 1.00 19.60 46 THR B CA 1
ATOM 1573 C C . THR B 1 69 ? 34.236 28.506 28.286 1.00 18.77 46 THR B C 1
ATOM 1574 O O . THR B 1 69 ? 33.388 27.822 27.736 1.00 19.01 46 THR B O 1
ATOM 1578 N N . PRO B 1 70 ? 34.267 29.854 28.158 1.00 18.59 47 PRO B N 1
ATOM 1579 C CA . PRO B 1 70 ? 33.122 30.558 27.504 1.00 18.19 47 PRO B CA 1
ATOM 1580 C C . PRO B 1 70 ? 32.763 30.089 26.077 1.00 17.69 47 PRO B C 1
ATOM 1581 O O . PRO B 1 70 ? 31.623 29.695 25.846 1.00 17.57 47 PRO B O 1
ATOM 1585 N N . THR B 1 71 ? 33.696 30.127 25.130 1.00 17.41 48 THR B N 1
ATOM 1586 C CA . THR B 1 71 ? 33.340 29.787 23.742 1.00 17.16 48 THR B CA 1
ATOM 1587 C C . THR B 1 71 ? 32.939 28.309 23.612 1.00 17.63 48 THR B C 1
ATOM 1588 O O . THR B 1 71 ? 31.958 27.952 22.914 1.00 17.03 48 THR B O 1
ATOM 1592 N N . CYS B 1 72 ? 33.694 27.443 24.292 1.00 18.01 49 CYS B N 1
ATOM 1593 C CA . CYS B 1 72 ? 33.391 26.016 24.307 1.00 18.40 49 CYS B CA 1
ATOM 1594 C C . CYS B 1 72 ? 31.980 25.748 24.841 1.00 18.83 49 CYS B C 1
ATOM 1595 O O . CYS B 1 72 ? 31.243 24.931 24.286 1.00 18.38 49 CYS B O 1
ATOM 1598 N N . SER B 1 73 ? 31.604 26.431 25.921 1.00 19.21 50 SER B N 1
ATOM 1599 C CA . SER B 1 73 ? 30.375 26.073 26.634 1.00 20.86 50 SER B CA 1
ATOM 1600 C C . SER B 1 73 ? 29.148 26.822 26.137 1.00 21.58 50 SER B C 1
ATOM 1601 O O . SER B 1 73 ? 28.045 26.296 26.184 1.00 22.50 50 SER B O 1
ATOM 1604 N N . LEU B 1 74 ? 29.340 28.053 25.689 1.00 22.46 51 LEU B N 1
ATOM 1605 C CA . LEU B 1 74 ? 28.224 28.903 25.281 1.00 23.21 51 LEU B CA 1
ATOM 1606 C C . LEU B 1 74 ? 27.942 28.745 23.791 1.00 23.80 51 LEU B C 1
ATOM 1607 O O . LEU B 1 74 ? 26.828 28.986 23.330 1.00 24.10 51 LEU B O 1
ATOM 1612 N N . ASN B 1 75 ? 28.952 28.319 23.042 1.00 23.50 52 ASN B N 1
ATOM 1613 C CA . ASN B 1 75 ? 28.853 28.341 21.593 1.00 23.51 52 ASN B CA 1
ATOM 1614 C C . ASN B 1 75 ? 29.122 26.996 20.913 1.00 22.66 52 ASN B C 1
ATOM 1615 O O . ASN B 1 75 ? 28.247 26.440 20.240 1.00 22.53 52 ASN B O 1
ATOM 1620 N N . HIS B 1 76 ? 30.333 26.472 21.104 1.00 21.07 53 HIS B N 1
ATOM 1621 C CA . HIS B 1 76 ? 30.808 25.336 20.322 1.00 19.85 53 HIS B CA 1
ATOM 1622 C C . HIS B 1 76 ? 30.029 24.051 20.599 1.00 19.33 53 HIS B C 1
ATOM 1623 O O . HIS B 1 76 ? 29.436 23.473 19.692 1.00 18.78 53 HIS B O 1
ATOM 1630 N N . LEU B 1 77 ? 30.018 23.616 21.855 1.00 19.73 54 LEU B N 1
ATOM 1631 C CA . LEU B 1 77 ? 29.316 22.393 22.240 1.00 19.26 54 LEU B CA 1
ATOM 1632 C C . LEU B 1 77 ? 27.796 22.491 22.033 1.00 19.59 54 LEU B C 1
ATOM 1633 O O . LEU B 1 77 ? 27.191 21.562 21.487 1.00 19.40 54 LEU B O 1
ATOM 1638 N N . PRO B 1 78 ? 27.167 23.602 22.464 1.00 19.43 55 PRO B N 1
ATOM 1639 C CA . PRO B 1 78 ? 25.702 23.702 22.243 1.00 19.75 55 PRO B CA 1
ATOM 1640 C C . PRO B 1 78 ? 25.307 23.552 20.776 1.00 19.85 55 PRO B C 1
ATOM 1641 O O . PRO B 1 78 ? 24.278 22.959 20.483 1.00 20.25 55 PRO B O 1
ATOM 1645 N N . GLY B 1 79 ? 26.134 24.038 19.861 1.00 20.30 56 GLY B N 1
ATOM 1646 C CA . GLY B 1 79 ? 25.839 23.897 18.434 1.00 20.75 56 GLY B CA 1
ATOM 1647 C C . GLY B 1 79 ? 25.779 22.452 17.984 1.00 21.59 56 GLY B C 1
ATOM 1648 O O . GLY B 1 79 ? 24.964 22.101 17.129 1.00 21.39 56 GLY B O 1
ATOM 1649 N N . TYR B 1 80 ? 26.639 21.605 18.553 1.00 21.88 57 TYR B N 1
ATOM 1650 C CA . TYR B 1 80 ? 26.644 20.185 18.195 1.00 22.65 57 TYR B CA 1
ATOM 1651 C C . TYR B 1 80 ? 25.482 19.439 18.845 1.00 23.90 57 TYR B C 1
ATOM 1652 O O . TYR B 1 80 ? 24.922 18.534 18.240 1.00 23.59 57 TYR B O 1
ATOM 1661 N N . LEU B 1 81 ? 25.125 19.830 20.064 1.00 25.61 58 LEU B N 1
ATOM 1662 C CA . LEU B 1 81 ? 23.991 19.227 20.782 1.00 27.63 58 LEU B CA 1
ATOM 1663 C C . LEU B 1 81 ? 22.653 19.604 20.144 1.00 29.04 58 LEU B C 1
ATOM 1664 O O . LEU B 1 81 ? 21.737 18.789 20.105 1.00 29.43 58 LEU B O 1
ATOM 1669 N N . GLU B 1 82 ? 22.557 20.838 19.645 1.00 30.68 59 GLU B N 1
ATOM 1670 C CA . GLU B 1 82 ? 21.355 21.325 18.967 1.00 32.20 59 GLU B CA 1
ATOM 1671 C C . GLU B 1 82 ? 21.195 20.668 17.597 1.00 32.25 59 GLU B C 1
ATOM 1672 O O . GLU B 1 82 ? 20.077 20.409 17.153 1.00 31.98 59 GLU B O 1
ATOM 1678 N N . ASN B 1 83 ? 22.326 20.386 16.953 1.00 32.54 60 ASN B N 1
ATOM 1679 C CA . ASN B 1 83 ? 22.349 19.817 15.617 1.00 32.42 60 ASN B CA 1
ATOM 1680 C C . ASN B 1 83 ? 22.656 18.327 15.585 1.00 32.65 60 ASN B C 1
ATOM 1681 O O . ASN B 1 83 ? 22.880 17.768 14.509 1.00 31.96 60 ASN B O 1
ATOM 1686 N N . ARG B 1 84 ? 22.666 17.683 16.750 1.00 33.43 61 ARG B N 1
ATOM 1687 C CA . ARG B 1 84 ? 23.050 16.267 16.836 1.00 34.22 61 ARG B CA 1
ATOM 1688 C C . ARG B 1 84 ? 22.228 15.410 15.881 1.00 34.22 61 ARG B C 1
ATOM 1689 O O . ARG B 1 84 ? 22.787 14.736 15.016 1.00 33.91 61 ARG B O 1
ATOM 1697 N N . ASP B 1 85 ? 20.904 15.472 16.030 1.00 34.59 62 ASP B N 1
ATOM 1698 C CA . ASP B 1 85 ? 19.987 14.640 15.249 1.00 35.03 62 ASP B CA 1
ATOM 1699 C C . ASP B 1 85 ? 20.177 14.826 13.750 1.00 34.77 62 ASP B C 1
ATOM 1700 O O . ASP B 1 85 ? 20.280 13.842 13.017 1.00 34.84 62 ASP B O 1
ATOM 1705 N N . ALA B 1 86 ? 20.255 16.083 13.304 1.00 34.37 63 ALA B N 1
ATOM 1706 C CA . ALA B 1 86 ? 20.483 16.387 11.883 1.00 33.66 63 ALA B CA 1
ATOM 1707 C C . ALA B 1 86 ? 21.809 15.818 11.368 1.00 33.54 63 ALA B C 1
ATOM 1708 O O . ALA B 1 86 ? 21.911 15.413 10.207 1.00 33.63 63 ALA B O 1
ATOM 1710 N N . ILE B 1 87 ? 22.826 15.799 12.228 1.00 33.08 64 ILE B N 1
ATOM 1711 C CA . ILE B 1 87 ? 24.132 15.269 11.843 1.00 32.79 64 ILE B CA 1
ATOM 1712 C C . ILE B 1 87 ? 24.076 13.747 11.658 1.00 32.70 64 ILE B C 1
ATOM 1713 O O . ILE B 1 87 ? 24.474 13.235 10.618 1.00 32.10 64 ILE B O 1
ATOM 1718 N N . LEU B 1 88 ? 23.560 13.051 12.667 1.00 33.49 65 LEU B N 1
ATOM 1719 C CA . LEU B 1 88 ? 23.390 11.599 12.623 1.00 35.01 65 LEU B CA 1
ATOM 1720 C C . LEU B 1 88 ? 22.549 11.140 11.424 1.00 36.08 65 LEU B C 1
ATOM 1721 O O . LEU B 1 88 ? 22.822 10.090 10.840 1.00 36.78 65 LEU B O 1
ATOM 1726 N N . ALA B 1 89 ? 21.555 11.949 11.055 1.00 36.93 66 ALA B N 1
ATOM 1727 C CA . ALA B 1 89 ? 20.657 11.656 9.938 1.00 37.64 66 ALA B CA 1
ATOM 1728 C C . ALA B 1 89 ? 21.319 11.840 8.571 1.00 38.10 66 ALA B C 1
ATOM 1729 O O . ALA B 1 89 ? 20.742 11.475 7.539 1.00 38.22 66 ALA B O 1
ATOM 1731 N N . ARG B 1 90 ? 22.524 12.409 8.553 1.00 38.30 67 ARG B N 1
ATOM 1732 C CA . ARG B 1 90 ? 23.251 12.583 7.295 1.00 38.42 67 ARG B CA 1
ATOM 1733 C C . ARG B 1 90 ? 24.366 11.544 7.111 1.00 38.13 67 ARG B C 1
ATOM 1734 O O . ARG B 1 90 ? 25.406 11.823 6.500 1.00 38.25 67 ARG B O 1
ATOM 1742 N N . GLY B 1 91 ? 24.124 10.342 7.631 1.00 37.32 68 GLY B N 1
ATOM 1743 C CA . GLY B 1 91 ? 25.033 9.216 7.459 1.00 36.59 68 GLY B CA 1
ATOM 1744 C C . GLY B 1 91 ? 26.227 9.198 8.394 1.00 35.91 68 GLY B C 1
ATOM 1745 O O . GLY B 1 91 ? 27.261 8.620 8.066 1.00 36.37 68 GLY B O 1
ATOM 1746 N N . VAL B 1 92 ? 26.084 9.833 9.554 1.00 34.97 69 VAL B N 1
ATOM 1747 C CA . VAL B 1 92 ? 27.130 9.867 10.567 1.00 33.78 69 VAL B CA 1
ATOM 1748 C C . VAL B 1 92 ? 26.741 8.923 11.697 1.00 33.43 69 VAL B C 1
ATOM 1749 O O . VAL B 1 92 ? 25.637 9.013 12.236 1.00 33.11 69 VAL B O 1
ATOM 1753 N N . ASP B 1 93 ? 27.670 8.045 12.063 1.00 33.08 70 ASP B N 1
ATOM 1754 C CA . ASP B 1 93 ? 27.423 7.001 13.047 1.00 32.80 70 ASP B CA 1
ATOM 1755 C C . ASP B 1 93 ? 27.554 7.492 14.480 1.00 32.93 70 ASP B C 1
ATOM 1756 O O . ASP B 1 93 ? 26.845 7.001 15.365 1.00 33.20 70 ASP B O 1
ATOM 1761 N N . ASP B 1 94 ? 28.448 8.462 14.710 1.00 32.27 71 ASP B N 1
ATOM 1762 C CA . ASP B 1 94 ? 28.767 8.890 16.070 1.00 31.65 71 ASP B CA 1
ATOM 1763 C C . ASP B 1 94 ? 29.380 10.288 16.137 1.00 30.26 71 ASP B C 1
ATOM 1764 O O . ASP B 1 94 ? 30.093 10.704 15.228 1.00 29.29 71 ASP B O 1
ATOM 1769 N N . ILE B 1 95 ? 29.113 10.980 17.248 1.00 28.45 72 ILE B N 1
ATOM 1770 C CA . ILE B 1 95 ? 29.683 12.287 17.520 1.00 26.86 72 ILE B CA 1
ATOM 1771 C C . ILE B 1 95 ? 30.447 12.283 18.853 1.00 25.74 72 ILE B C 1
ATOM 1772 O O . ILE B 1 95 ? 29.977 11.743 19.853 1.00 24.69 72 ILE B O 1
ATOM 1777 N N . ALA B 1 96 ? 31.629 12.900 18.850 1.00 24.61 73 ALA B N 1
ATOM 1778 C CA . ALA B 1 96 ? 32.416 13.052 20.073 1.00 23.73 73 ALA B CA 1
ATOM 1779 C C . ALA B 1 96 ? 33.005 14.443 20.215 1.00 23.05 73 ALA B C 1
ATOM 1780 O O . ALA B 1 96 ? 33.411 15.063 19.221 1.00 23.29 73 ALA B O 1
ATOM 1782 N N . VAL B 1 97 ? 33.071 14.914 21.460 1.00 22.05 74 VAL B N 1
ATOM 1783 C CA . VAL B 1 97 ? 33.911 16.052 21.799 1.00 21.16 74 VAL B CA 1
ATOM 1784 C C . VAL B 1 97 ? 35.147 15.554 22.560 1.00 20.76 74 VAL B C 1
ATOM 1785 O O . VAL B 1 97 ? 35.067 14.632 23.371 1.00 20.13 74 VAL B O 1
ATOM 1789 N N . VAL B 1 98 ? 36.296 16.150 22.277 1.00 20.47 75 VAL B N 1
ATOM 1790 C CA . VAL B 1 98 ? 37.507 15.821 23.023 1.00 20.31 75 VAL B CA 1
ATOM 1791 C C . VAL B 1 98 ? 38.112 17.099 23.613 1.00 20.65 75 VAL B C 1
ATOM 1792 O O . VAL B 1 98 ? 38.127 18.159 22.954 1.00 19.97 75 VAL B O 1
ATOM 1796 N N . ALA B 1 99 ? 38.589 17.000 24.855 1.00 20.32 76 ALA B N 1
ATOM 1797 C CA . ALA B 1 99 ? 39.286 18.111 25.503 1.00 20.72 76 ALA B CA 1
ATOM 1798 C C . ALA B 1 99 ? 40.455 17.614 26.355 1.00 21.42 76 ALA B C 1
ATOM 1799 O O . ALA B 1 99 ? 40.438 16.489 26.872 1.00 20.77 76 ALA B O 1
ATOM 1801 N N . VAL B 1 100 ? 41.472 18.461 26.487 1.00 21.31 77 VAL B N 1
ATOM 1802 C CA . VAL B 1 100 ? 42.510 18.244 27.473 1.00 21.41 77 VAL B CA 1
ATOM 1803 C C . VAL B 1 100 ? 41.929 18.646 28.831 1.00 21.20 77 VAL B C 1
ATOM 1804 O O . VAL B 1 100 ? 42.170 19.731 29.346 1.00 21.47 77 VAL B O 1
ATOM 1808 N N . ASN B 1 101 ? 41.099 17.767 29.368 1.00 21.90 78 ASN B N 1
ATOM 1809 C CA . ASN B 1 101 ? 40.530 17.910 30.694 1.00 22.39 78 ASN B CA 1
ATOM 1810 C C . ASN B 1 101 ? 40.503 16.526 31.325 1.00 23.69 78 ASN B C 1
ATOM 1811 O O . ASN B 1 101 ? 40.420 15.518 30.604 1.00 23.63 78 ASN B O 1
ATOM 1816 N N . ASP B 1 102 ? 40.550 16.487 32.655 1.00 24.30 79 ASP B N 1
ATOM 1817 C CA . ASP B 1 102 ? 40.399 15.229 33.389 1.00 24.83 79 ASP B CA 1
ATOM 1818 C C . ASP B 1 102 ? 38.971 14.712 33.259 1.00 25.51 79 ASP B C 1
ATOM 1819 O O . ASP B 1 102 ? 38.040 15.478 32.928 1.00 25.10 79 ASP B O 1
ATOM 1824 N N . LEU B 1 103 ? 38.805 13.410 33.507 1.00 25.60 80 LEU B N 1
ATOM 1825 C CA . LEU B 1 103 ? 37.554 12.733 33.208 1.00 26.08 80 LEU B CA 1
ATOM 1826 C C . LEU B 1 103 ? 36.412 13.162 34.118 1.00 25.87 80 LEU B C 1
ATOM 1827 O O . LEU B 1 103 ? 35.252 13.074 33.729 1.00 25.88 80 LEU B O 1
ATOM 1832 N N . HIS B 1 104 ? 36.724 13.629 35.325 1.00 25.97 81 HIS B N 1
ATOM 1833 C CA . HIS B 1 104 ? 35.664 14.063 36.252 1.00 26.19 81 HIS B CA 1
ATOM 1834 C C . HIS B 1 104 ? 35.066 15.399 35.810 1.00 25.87 81 HIS B C 1
ATOM 1835 O O . HIS B 1 104 ? 33.853 15.585 35.850 1.00 25.90 81 HIS B O 1
ATOM 1842 N N . VAL B 1 105 ? 35.932 16.308 35.384 1.00 25.27 82 VAL B N 1
ATOM 1843 C CA . VAL B 1 105 ? 35.518 17.576 34.784 1.00 25.34 82 VAL B CA 1
ATOM 1844 C C . VAL B 1 105 ? 34.700 17.327 33.504 1.00 25.12 82 VAL B C 1
ATOM 1845 O O . VAL B 1 105 ? 33.670 17.958 33.311 1.00 24.86 82 VAL B O 1
ATOM 1857 N N . GLY B 1 107 ? 32.938 14.530 32.640 1.00 25.34 84 GLY B N 1
ATOM 1858 C CA . GLY B 1 107 ? 31.654 13.960 33.025 1.00 25.00 84 GLY B CA 1
ATOM 1859 C C . GLY B 1 107 ? 30.736 14.998 33.637 1.00 25.27 84 GLY B C 1
ATOM 1860 O O . GLY B 1 107 ? 29.526 14.994 33.388 1.00 24.92 84 GLY B O 1
ATOM 1861 N N . ALA B 1 108 ? 31.305 15.900 34.432 1.00 25.22 85 ALA B N 1
ATOM 1862 C CA . ALA B 1 108 ? 30.521 17.001 34.998 1.00 25.46 85 ALA B CA 1
ATOM 1863 C C . ALA B 1 108 ? 30.040 17.967 33.903 1.00 25.51 85 ALA B C 1
ATOM 1864 O O . ALA B 1 108 ? 28.914 18.493 33.966 1.00 25.86 85 ALA B O 1
ATOM 1866 N N . TRP B 1 109 ? 30.890 18.199 32.904 1.00 25.18 86 TRP B N 1
ATOM 1867 C CA . TRP B 1 109 ? 30.523 19.082 31.785 1.00 25.28 86 TRP B CA 1
ATOM 1868 C C . TRP B 1 109 ? 29.407 18.471 30.950 1.00 25.81 86 TRP B C 1
ATOM 1869 O O . TRP B 1 109 ? 28.490 19.176 30.522 1.00 25.99 86 TRP B O 1
ATOM 1880 N N . ALA B 1 110 ? 29.499 17.164 30.723 1.00 26.27 87 ALA B N 1
ATOM 1881 C CA . ALA B 1 110 ? 28.482 16.412 29.988 1.00 27.49 87 ALA B CA 1
ATOM 1882 C C . ALA B 1 110 ? 27.119 16.516 30.653 1.00 28.20 87 ALA B C 1
ATOM 1883 O O . ALA B 1 110 ? 26.099 16.638 29.980 1.00 28.70 87 ALA B O 1
ATOM 1885 N N . THR B 1 111 ? 27.102 16.458 31.980 1.00 29.27 88 THR B N 1
ATOM 1886 C CA . THR B 1 111 ? 25.844 16.480 32.729 1.00 30.09 88 THR B CA 1
ATOM 1887 C C . THR B 1 111 ? 25.271 17.893 32.679 1.00 30.34 88 THR B C 1
ATOM 1888 O O . THR B 1 111 ? 24.082 18.091 32.431 1.00 30.49 88 THR B O 1
ATOM 1892 N N . HIS B 1 112 ? 26.129 18.878 32.887 1.00 30.86 89 HIS B N 1
ATOM 1893 C CA . HIS B 1 112 ? 25.644 20.241 33.012 1.00 31.38 89 HIS B CA 1
ATOM 1894 C C . HIS B 1 112 ? 25.311 20.907 31.685 1.00 30.97 89 HIS B C 1
ATOM 1895 O O . HIS B 1 112 ? 24.426 21.766 31.630 1.00 31.26 89 HIS B O 1
ATOM 1902 N N . SER B 1 113 ? 25.963 20.466 30.615 1.00 30.11 90 SER B N 1
ATOM 1903 C CA . SER B 1 113 ? 25.660 20.981 29.293 1.00 30.04 90 SER B CA 1
ATOM 1904 C C . SER B 1 113 ? 24.365 20.368 28.768 1.00 30.41 90 SER B C 1
ATOM 1905 O O . SER B 1 113 ? 23.739 20.913 27.867 1.00 30.16 90 SER B O 1
ATOM 1908 N N . GLY B 1 114 ? 23.972 19.230 29.340 1.00 31.43 91 GLY B N 1
ATOM 1909 C CA . GLY B 1 114 ? 22.839 18.446 28.832 1.00 31.66 91 GLY B CA 1
ATOM 1910 C C . GLY B 1 114 ? 23.263 17.540 27.694 1.00 32.04 91 GLY B C 1
ATOM 1911 O O . GLY B 1 114 ? 22.432 17.073 26.922 1.00 31.86 91 GLY B O 1
ATOM 1912 N N . GLY B 1 115 ? 24.569 17.289 27.591 1.00 32.69 92 GLY B N 1
ATOM 1913 C CA . GLY B 1 115 ? 25.119 16.466 26.518 1.00 33.45 92 GLY B CA 1
ATOM 1914 C C . GLY B 1 115 ? 25.309 15.005 26.880 1.00 34.61 92 GLY B C 1
ATOM 1915 O O . GLY B 1 115 ? 25.480 14.160 26.002 1.00 34.10 92 GLY B O 1
ATOM 1924 N N . GLY B 1 117 ? 25.083 11.342 27.309 1.00 37.05 94 GLY B N 1
ATOM 1925 C CA . GLY B 1 117 ? 24.329 10.312 26.582 1.00 36.80 94 GLY B CA 1
ATOM 1926 C C . GLY B 1 117 ? 23.962 10.676 25.149 1.00 36.83 94 GLY B C 1
ATOM 1927 O O . GLY B 1 117 ? 23.336 9.874 24.445 1.00 36.97 94 GLY B O 1
ATOM 1928 N N . LYS B 1 118 ? 24.343 11.880 24.713 1.00 35.94 95 LYS B N 1
ATOM 1929 C CA . LYS B 1 118 ? 24.001 12.372 23.376 1.00 35.43 95 LYS B CA 1
ATOM 1930 C C . LYS B 1 118 ? 25.180 12.234 22.434 1.00 34.67 95 LYS B C 1
ATOM 1931 O O . LYS B 1 118 ? 25.018 11.875 21.268 1.00 34.90 95 LYS B O 1
ATOM 1937 N N . ILE B 1 119 ? 26.366 12.538 22.952 1.00 33.41 96 ILE B N 1
ATOM 1938 C CA . ILE B 1 119 ? 27.614 12.459 22.214 1.00 31.93 96 ILE B CA 1
ATOM 1939 C C . ILE B 1 119 ? 28.653 11.981 23.220 1.00 31.51 96 ILE B C 1
ATOM 1940 O O . ILE B 1 119 ? 28.432 12.105 24.432 1.00 30.90 96 ILE B O 1
ATOM 1945 N N . HIS B 1 120 ? 29.771 11.434 22.732 1.00 30.19 97 HIS B N 1
ATOM 1946 C CA . HIS B 1 120 ? 30.882 11.082 23.612 1.00 29.53 97 HIS B CA 1
ATOM 1947 C C . HIS B 1 120 ? 31.553 12.339 24.136 1.00 28.37 97 HIS B C 1
ATOM 1948 O O . HIS B 1 120 ? 31.754 13.298 23.388 1.00 28.08 97 HIS B O 1
ATOM 1955 N N . PHE B 1 121 ? 31.904 12.321 25.417 1.00 27.23 98 PHE B N 1
ATOM 1956 C CA . PHE B 1 121 ? 32.750 13.355 26.004 1.00 26.54 98 PHE B CA 1
ATOM 1957 C C . PHE B 1 121 ? 34.086 12.720 26.347 1.00 26.70 98 PHE B C 1
ATOM 1958 O O . PHE B 1 121 ? 34.214 12.022 27.364 1.00 26.85 98 PHE B O 1
ATOM 1966 N N . LEU B 1 122 ? 35.076 12.965 25.488 1.00 26.18 99 LEU B N 1
ATOM 1967 C CA . LEU B 1 122 ? 36.351 12.261 25.550 1.00 25.67 99 LEU B CA 1
ATOM 1968 C C . LEU B 1 122 ? 37.401 13.056 26.284 1.00 26.23 99 LEU B C 1
ATOM 1969 O O . LEU B 1 122 ? 37.714 14.192 25.914 1.00 26.36 99 LEU B O 1
ATOM 1974 N N . SER B 1 123 ? 37.946 12.441 27.331 1.00 26.20 100 SER B N 1
ATOM 1975 C CA . SER B 1 123 ? 39.039 13.017 28.073 1.00 26.17 100 SER B CA 1
ATOM 1976 C C . SER B 1 123 ? 40.362 12.635 27.412 1.00 26.20 100 SER B C 1
ATOM 1977 O O . SER B 1 123 ? 40.668 11.447 27.245 1.00 26.17 100 SER B O 1
ATOM 1980 N N . ASP B 1 124 ? 41.116 13.656 27.002 1.00 25.78 101 ASP B N 1
ATOM 1981 C CA . ASP B 1 124 ? 42.480 13.506 26.516 1.00 25.77 101 ASP B CA 1
ATOM 1982 C C . ASP B 1 124 ? 43.379 14.246 27.505 1.00 25.70 101 ASP B C 1
ATOM 1983 O O . ASP B 1 124 ? 44.089 15.203 27.154 1.00 24.48 101 ASP B O 1
ATOM 1988 N N . TRP B 1 125 ? 43.356 13.763 28.747 1.00 26.47 102 TRP B N 1
ATOM 1989 C CA . TRP B 1 125 ? 43.799 14.555 29.904 1.00 27.53 102 TRP B CA 1
ATOM 1990 C C . TRP B 1 125 ? 45.219 15.037 29.815 1.00 27.55 102 TRP B C 1
ATOM 1991 O O . TRP B 1 125 ? 45.537 16.105 30.312 1.00 28.27 102 TRP B O 1
ATOM 2002 N N . ASN B 1 126 ? 46.075 14.251 29.182 1.00 27.65 103 ASN B N 1
ATOM 2003 C CA . ASN B 1 126 ? 47.483 14.590 29.119 1.00 27.71 103 ASN B CA 1
ATOM 2004 C C . ASN B 1 126 ? 47.873 15.049 27.741 1.00 26.85 103 ASN B C 1
ATOM 2005 O O . ASN B 1 126 ? 49.050 15.214 27.459 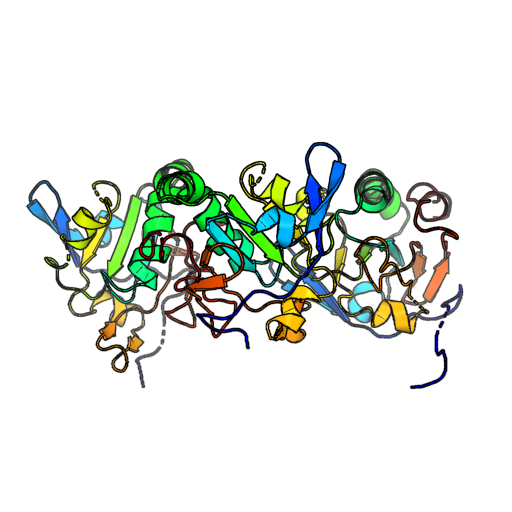1.00 26.84 103 ASN B O 1
ATOM 2010 N N . ALA B 1 127 ? 46.869 15.263 26.888 1.00 26.04 104 ALA B N 1
ATOM 2011 C CA . ALA B 1 127 ? 47.085 15.795 25.552 1.00 25.47 104 ALA B CA 1
ATOM 2012 C C . ALA B 1 127 ? 47.857 14.830 24.633 1.00 25.21 104 ALA B C 1
ATOM 2013 O O . ALA B 1 127 ? 48.523 15.279 23.689 1.00 25.06 104 ALA B O 1
ATOM 2015 N N . ALA B 1 128 ? 47.760 13.529 24.915 1.00 24.74 105 ALA B N 1
ATOM 2016 C CA . ALA B 1 128 ? 48.454 12.491 24.143 1.00 24.94 105 ALA B CA 1
ATOM 2017 C C . ALA B 1 128 ? 47.926 12.469 22.710 1.00 23.97 105 ALA B C 1
ATOM 2018 O O . ALA B 1 128 ? 48.674 12.588 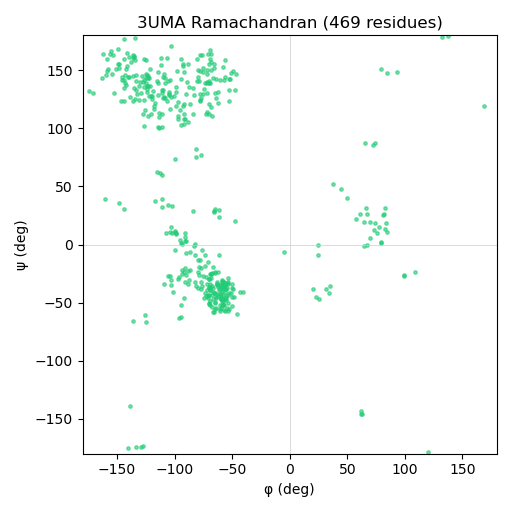21.755 1.00 24.80 105 ALA B O 1
ATOM 2020 N N . PHE B 1 129 ? 46.626 12.323 22.567 1.00 23.64 106 PHE B N 1
ATOM 2021 C CA . PHE B 1 129 ? 46.028 12.383 21.239 1.00 23.00 106 PHE B CA 1
ATOM 2022 C C . PHE B 1 129 ? 46.305 13.754 20.591 1.00 22.14 106 PHE B C 1
ATOM 2023 O O . PHE B 1 129 ? 46.867 13.833 19.499 1.00 21.81 106 PHE B O 1
ATOM 2031 N N . THR B 1 130 ? 45.983 14.828 21.309 1.00 22.16 107 THR B N 1
ATOM 2032 C CA . THR B 1 130 ? 46.192 16.214 20.833 1.00 21.14 107 THR B CA 1
ATOM 2033 C C . THR B 1 130 ? 47.604 16.496 20.333 1.00 21.99 107 THR B C 1
ATOM 2034 O O . THR B 1 130 ? 47.778 17.187 19.324 1.00 21.26 107 THR B O 1
ATOM 2038 N N . LYS B 1 131 ? 48.607 15.988 21.052 1.00 23.02 108 LYS B N 1
ATOM 2039 C CA . LYS B 1 131 ? 50.003 16.111 20.631 1.00 24.81 108 LYS B CA 1
ATOM 2040 C C . LYS B 1 131 ? 50.271 15.313 19.351 1.00 24.62 108 LYS B C 1
ATOM 2041 O O . LYS B 1 131 ? 50.901 15.805 18.414 1.00 24.57 108 LYS B O 1
ATOM 2047 N N . ALA B 1 132 ? 49.800 14.070 19.332 1.00 25.22 109 ALA B N 1
ATOM 2048 C CA . ALA B 1 132 ? 50.073 13.146 18.228 1.00 25.40 109 ALA B CA 1
ATOM 2049 C C . ALA B 1 132 ? 49.591 13.733 16.895 1.00 25.57 109 ALA B C 1
ATOM 2050 O O . ALA B 1 132 ? 50.261 13.581 15.870 1.00 25.69 109 ALA B O 1
ATOM 2052 N N . ILE B 1 133 ? 48.468 14.462 16.929 1.00 25.04 110 ILE B N 1
ATOM 2053 C CA . ILE B 1 133 ? 47.948 15.123 15.719 1.00 23.90 110 ILE B CA 1
ATOM 2054 C C . ILE B 1 133 ? 48.440 16.558 15.499 1.00 23.59 110 ILE B C 1
ATOM 2055 O O . ILE B 1 133 ? 48.047 17.202 14.530 1.00 23.57 110 ILE B O 1
ATOM 2060 N N . GLY B 1 134 ? 49.316 17.040 16.373 1.00 23.02 111 GLY B N 1
ATOM 2061 C CA . GLY B 1 134 ? 49.944 18.354 16.210 1.00 22.86 111 GLY B CA 1
ATOM 2062 C C . GLY B 1 134 ? 48.988 19.524 16.467 1.00 23.42 111 GLY B C 1
ATOM 2063 O O . GLY B 1 134 ? 49.104 20.585 15.839 1.00 22.57 111 GLY B O 1
ATOM 2072 N N . GLU B 1 136 ? 48.291 20.937 19.699 1.00 23.80 113 GLU B N 1
ATOM 2073 C CA . GLU B 1 136 ? 48.461 21.600 21.003 1.00 23.64 113 GLU B CA 1
ATOM 2074 C C . GLU B 1 136 ? 48.537 23.121 20.840 1.00 23.02 113 GLU B C 1
ATOM 2075 O O . GLU B 1 136 ? 49.017 23.613 19.830 1.00 22.07 113 GLU B O 1
ATOM 2081 N N . ILE B 1 137 ? 48.095 23.850 21.864 1.00 22.60 114 ILE B N 1
ATOM 2082 C CA . ILE B 1 137 ? 48.276 25.297 21.925 1.00 22.89 114 ILE B CA 1
ATOM 2083 C C . ILE B 1 137 ? 48.475 25.693 23.380 1.00 22.93 114 ILE B C 1
ATOM 2084 O O . ILE B 1 137 ? 47.842 25.126 24.286 1.00 23.20 114 ILE B O 1
ATOM 2089 N N . ASP B 1 138 ? 49.359 26.654 23.590 1.00 23.12 115 ASP B N 1
ATOM 2090 C CA . ASP B 1 138 ? 49.731 27.095 24.918 1.00 24.25 115 ASP B CA 1
ATOM 2091 C C . ASP B 1 138 ? 48.846 28.262 25.335 1.00 24.46 115 ASP B C 1
ATOM 2092 O O . ASP B 1 138 ? 49.030 29.399 24.880 1.00 24.98 115 ASP B O 1
ATOM 2097 N N . LEU B 1 139 ? 47.885 27.963 26.192 1.00 24.27 116 LEU B N 1
ATOM 2098 C CA . LEU B 1 139 ? 46.936 28.954 26.670 1.00 24.41 116 LEU B CA 1
ATOM 2099 C C . LEU B 1 139 ? 47.189 29.238 28.140 1.00 24.68 116 LEU B C 1
ATOM 2100 O O . LEU B 1 139 ? 46.254 29.406 28.921 1.00 24.56 116 LEU B O 1
ATOM 2105 N N . SER B 1 140 ? 48.473 29.292 28.492 1.00 25.04 117 SER B N 1
ATOM 2106 C CA . SER B 1 140 ? 48.931 29.602 29.855 1.00 25.57 117 SER B CA 1
ATOM 2107 C C . SER B 1 140 ? 48.359 30.905 30.410 1.00 25.86 117 SER B C 1
ATOM 2108 O O . SER B 1 140 ? 47.954 30.953 31.588 1.00 26.02 117 SER B O 1
ATOM 2111 N N . ALA B 1 141 ? 48.341 31.942 29.563 1.00 25.48 118 ALA B N 1
ATOM 2112 C CA . ALA B 1 141 ? 47.809 33.272 29.911 1.00 25.82 118 ALA B CA 1
ATOM 2113 C C . ALA B 1 141 ? 46.382 33.219 30.457 1.00 25.87 118 ALA B C 1
ATOM 2114 O O . ALA B 1 141 ? 46.017 34.030 31.313 1.00 26.65 118 ALA B O 1
ATOM 2116 N N . GLY B 1 142 ? 45.584 32.273 29.950 1.00 25.10 119 GLY B N 1
ATOM 2117 C CA . GLY B 1 142 ? 44.184 32.088 30.367 1.00 23.67 119 GLY B CA 1
ATOM 2118 C C . GLY B 1 142 ? 44.017 31.105 31.522 1.00 23.03 119 GLY B C 1
ATOM 2119 O O . GLY B 1 142 ? 42.899 30.793 31.908 1.00 22.59 119 GLY B O 1
ATOM 2120 N N . THR B 1 143 ? 45.138 30.647 32.082 1.00 22.42 120 THR B N 1
ATOM 2121 C CA . THR B 1 143 ? 45.183 29.606 33.144 1.00 21.76 120 THR B CA 1
ATOM 2122 C C . THR B 1 143 ? 44.878 28.201 32.623 1.00 21.65 120 THR B C 1
ATOM 2123 O O . THR B 1 143 ? 44.643 27.280 33.410 1.00 21.20 120 THR B O 1
ATOM 2127 N N . LEU B 1 144 ? 44.872 28.042 31.302 1.00 21.29 121 LEU B N 1
ATOM 2128 C CA . LEU B 1 144 ? 44.515 26.759 30.704 1.00 21.28 121 LEU B CA 1
ATOM 2129 C C . LEU B 1 144 ? 45.739 25.869 30.507 1.00 21.37 121 LEU B C 1
ATOM 2130 O O . LEU B 1 144 ? 45.627 24.631 30.479 1.00 20.78 121 LEU B O 1
ATOM 2135 N N . GLY B 1 145 ? 46.900 26.510 30.368 1.00 21.46 122 GLY B N 1
ATOM 2136 C CA . GLY B 1 145 ? 48.129 25.816 29.986 1.00 21.58 122 GLY B CA 1
ATOM 2137 C C . GLY B 1 145 ? 47.987 25.192 28.604 1.00 21.68 122 GLY B C 1
ATOM 2138 O O . GLY B 1 145 ? 47.341 25.776 27.710 1.00 21.18 122 GLY B O 1
ATOM 2139 N N . ILE B 1 146 ? 48.581 24.006 28.430 1.00 21.27 123 ILE B N 1
ATOM 2140 C CA . ILE B 1 146 ? 48.550 23.295 27.140 1.00 20.75 123 ILE B CA 1
ATOM 2141 C C . ILE B 1 146 ? 47.203 22.639 26.915 1.00 19.27 123 ILE B C 1
ATOM 2142 O O . ILE B 1 146 ? 46.719 21.906 27.761 1.00 19.57 123 ILE B O 1
ATOM 2147 N N . ARG B 1 147 ? 46.591 22.931 25.773 1.00 18.90 124 ARG B N 1
ATOM 2148 C CA . ARG B 1 147 ? 45.251 22.439 25.455 1.00 17.69 124 ARG B CA 1
ATOM 2149 C C . ARG B 1 147 ? 45.166 22.123 23.980 1.00 17.06 124 ARG B C 1
ATOM 2150 O O . ARG B 1 147 ? 46.115 22.356 23.266 1.00 16.91 124 ARG B O 1
ATOM 2158 N N . SER B 1 148 ? 44.029 21.596 23.528 1.00 16.67 125 SER B N 1
ATOM 2159 C CA . SER B 1 148 ? 43.807 21.432 22.101 1.00 17.16 125 SER B CA 1
ATOM 2160 C C . SER B 1 148 ? 43.358 22.754 21.503 1.00 17.38 125 SER B C 1
ATOM 2161 O O . SER B 1 148 ? 42.606 23.496 22.121 1.00 17.02 125 SER B O 1
ATOM 2164 N N . LYS B 1 149 ? 43.852 23.055 20.316 1.00 17.42 126 LYS B N 1
ATOM 2165 C CA . LYS B 1 149 ? 43.200 24.023 19.450 1.00 17.67 126 LYS B CA 1
ATOM 2166 C C . LYS B 1 149 ? 41.765 23.574 19.220 1.00 17.07 126 LYS B C 1
ATOM 2167 O O . LYS B 1 149 ? 41.420 22.407 19.409 1.00 16.09 126 LYS B O 1
ATOM 2173 N N . ARG B 1 150 ? 40.916 24.518 18.831 1.00 17.12 127 ARG B N 1
ATOM 2174 C CA . ARG B 1 150 ? 39.553 24.184 18.477 1.00 16.96 127 ARG B CA 1
ATOM 2175 C C . ARG B 1 150 ? 39.564 23.707 17.036 1.00 16.65 127 ARG B C 1
ATOM 2176 O O . ARG B 1 150 ? 40.123 24.357 16.172 1.00 16.64 127 ARG B O 1
ATOM 2184 N N . TYR B 1 151 ? 38.976 22.550 16.775 1.00 16.81 128 TYR B N 1
ATOM 2185 C CA . TYR B 1 151 ? 38.900 22.057 15.407 1.00 16.79 128 TYR B CA 1
ATOM 2186 C C . TYR B 1 151 ? 37.698 21.148 15.306 1.00 17.51 128 TYR B C 1
ATOM 2187 O O . TYR B 1 151 ? 37.147 20.730 16.330 1.00 17.33 128 TYR B O 1
ATOM 2196 N N . SER B 1 152 ? 37.265 20.874 14.075 1.00 18.14 129 SER B N 1
ATOM 2197 C CA . SER B 1 152 ? 36.333 19.783 13.829 1.00 18.78 129 SER B CA 1
ATOM 2198 C C . SER B 1 152 ? 36.870 18.885 12.714 1.00 19.18 129 SER B C 1
ATOM 2199 O O . SER B 1 152 ? 37.645 19.314 11.865 1.00 19.23 129 SER B O 1
ATOM 2210 N N . LEU B 1 154 ? 35.751 15.275 10.082 1.00 22.28 131 LEU B N 1
ATOM 2211 C CA . LEU B 1 154 ? 34.907 14.165 9.695 1.00 22.95 131 LEU B CA 1
ATOM 2212 C C . LEU B 1 154 ? 35.859 13.016 9.462 1.00 23.03 131 LEU B C 1
ATOM 2213 O O . LEU B 1 154 ? 36.817 13.142 8.702 1.00 23.09 131 LEU B O 1
ATOM 2218 N N . VAL B 1 155 ? 35.619 11.902 10.140 1.00 23.87 132 VAL B N 1
ATOM 2219 C CA . VAL B 1 155 ? 36.528 10.752 10.016 1.00 24.65 132 VAL B CA 1
ATOM 2220 C C . VAL B 1 155 ? 35.793 9.510 9.485 1.00 25.08 132 VAL B C 1
ATOM 2221 O O . VAL B 1 155 ? 34.748 9.126 10.006 1.00 24.34 132 VAL B O 1
ATOM 2225 N N . GLU B 1 156 ? 36.346 8.909 8.436 1.00 26.02 133 GLU B N 1
ATOM 2226 C CA . GLU B 1 156 ? 35.753 7.710 7.842 1.00 27.11 133 GLU B CA 1
ATOM 2227 C C . GLU B 1 156 ? 36.724 6.538 7.950 1.00 26.88 133 GLU B C 1
ATOM 2228 O O . GLU B 1 156 ? 37.813 6.571 7.394 1.00 25.99 133 GLU B O 1
ATOM 2234 N N . ASP B 1 157 ? 36.315 5.519 8.699 1.00 27.43 134 ASP B N 1
ATOM 2235 C CA . ASP B 1 157 ? 37.192 4.389 9.008 1.00 28.23 134 ASP B CA 1
ATOM 2236 C C . ASP B 1 157 ? 38.613 4.835 9.404 1.00 28.14 134 ASP B C 1
ATOM 2237 O O . ASP B 1 157 ? 39.600 4.332 8.864 1.00 27.94 134 ASP B O 1
ATOM 2242 N N . GLY B 1 158 ? 38.705 5.814 10.314 1.00 27.88 135 GLY B N 1
ATOM 2243 C CA . GLY B 1 158 ? 39.996 6.263 10.851 1.00 27.02 135 GLY B CA 1
ATOM 2244 C C . GLY B 1 158 ? 40.790 7.197 9.956 1.00 26.65 135 GLY B C 1
ATOM 2245 O O . GLY B 1 158 ? 41.890 7.608 10.308 1.00 26.76 135 GLY B O 1
ATOM 2246 N N . VAL B 1 159 ? 40.234 7.541 8.799 1.00 26.67 136 VAL B N 1
ATOM 2247 C CA . VAL B 1 159 ? 40.893 8.443 7.856 1.00 26.59 136 VAL B CA 1
ATOM 2248 C C . VAL B 1 159 ? 40.224 9.833 7.897 1.00 26.30 136 VAL B C 1
ATOM 2249 O O . VAL B 1 159 ? 39.011 9.927 7.845 1.00 26.10 136 VAL B O 1
ATOM 2253 N N . VAL B 1 160 ? 41.027 10.892 8.005 1.00 26.14 137 VAL B N 1
ATOM 2254 C CA . VAL B 1 160 ? 40.508 12.264 8.019 1.00 25.79 137 VAL B CA 1
ATOM 2255 C C . VAL B 1 160 ? 40.039 12.677 6.617 1.00 26.10 137 VAL B C 1
ATOM 2256 O O . VAL B 1 160 ? 40.856 12.831 5.716 1.00 25.40 137 VAL B O 1
ATOM 2260 N N . LYS B 1 161 ? 38.726 12.865 6.468 1.00 26.62 138 LYS B N 1
ATOM 2261 C CA . LYS B 1 161 ? 38.100 13.334 5.209 1.00 27.53 138 LYS B CA 1
ATOM 2262 C C . LYS B 1 161 ? 37.798 14.843 5.142 1.00 27.47 138 LYS B C 1
ATOM 2263 O O . LYS B 1 161 ? 37.773 15.436 4.056 1.00 28.32 138 LYS B O 1
ATOM 2269 N N . ALA B 1 162 ? 37.529 15.453 6.293 1.00 26.47 139 ALA B N 1
ATOM 2270 C CA . ALA B 1 162 ? 37.334 16.897 6.371 1.00 25.92 139 ALA B CA 1
ATOM 2271 C C . ALA B 1 162 ? 37.944 17.401 7.671 1.00 25.37 139 ALA B C 1
ATOM 2272 O O . ALA B 1 162 ? 37.816 16.742 8.702 1.00 24.85 139 ALA B O 1
ATOM 2274 N N . LEU B 1 163 ? 38.616 18.549 7.611 1.00 24.84 140 LEU B N 1
ATOM 2275 C CA . LEU B 1 163 ? 39.281 19.127 8.780 1.00 24.19 140 LEU B CA 1
ATOM 2276 C C . LEU B 1 163 ? 39.097 20.642 8.873 1.00 23.74 140 LEU B C 1
ATOM 2277 O O . LEU B 1 163 ? 39.425 21.375 7.937 1.00 23.73 140 LEU B O 1
ATOM 2282 N N . ASN B 1 164 ? 38.624 21.120 10.020 1.00 23.01 141 ASN B N 1
ATOM 2283 C CA . ASN B 1 164 ? 38.444 22.562 10.203 1.00 22.84 141 ASN B CA 1
ATOM 2284 C C . ASN B 1 164 ? 39.132 23.053 11.458 1.00 22.12 141 ASN B C 1
ATOM 2285 O O . ASN B 1 164 ? 38.729 22.710 12.562 1.00 21.92 141 ASN B O 1
ATOM 2290 N N . ILE B 1 165 ? 40.172 23.848 11.270 1.00 21.79 142 ILE B N 1
ATOM 2291 C CA . ILE B 1 165 ? 41.005 24.332 12.361 1.00 21.47 142 ILE B CA 1
ATOM 2292 C C . ILE B 1 165 ? 40.817 25.830 12.575 1.00 21.36 142 ILE B C 1
ATOM 2293 O O . ILE B 1 165 ? 40.908 26.600 11.635 1.00 20.64 142 ILE B O 1
ATOM 2298 N N . GLU B 1 166 ? 40.585 26.237 13.824 1.00 21.30 143 GLU B N 1
ATOM 2299 C CA . GLU B 1 166 ? 40.505 27.656 14.167 1.00 21.13 143 GLU B CA 1
ATOM 2300 C C . GLU B 1 166 ? 41.890 28.198 14.478 1.00 22.14 143 GLU B C 1
ATOM 2301 O O . GLU B 1 166 ? 42.656 27.560 15.206 1.00 22.58 143 GLU B O 1
ATOM 2307 N N . GLU B 1 167 ? 42.200 29.379 13.950 1.00 22.91 144 GLU B N 1
ATOM 2308 C CA . GLU B 1 167 ? 43.454 30.060 14.241 1.00 24.24 144 GLU B CA 1
ATOM 2309 C C . GLU B 1 167 ? 43.457 30.651 15.638 1.00 23.96 144 GLU B C 1
ATOM 2310 O O . GLU B 1 167 ? 44.505 30.985 16.175 1.00 24.53 144 GLU B O 1
ATOM 2316 N N . SER B 1 168 ? 42.275 30.808 16.213 1.00 23.69 145 SER B N 1
ATOM 2317 C CA . SER B 1 168 ? 42.130 31.406 17.520 1.00 23.77 145 SER B CA 1
ATOM 2318 C C . SER B 1 168 ? 40.993 30.697 18.259 1.00 23.15 145 SER B C 1
ATOM 2319 O O . SER B 1 168 ? 39.926 30.480 17.683 1.00 23.51 145 SER B O 1
ATOM 2322 N N . PRO B 1 169 ? 41.208 30.346 19.541 1.00 22.60 146 PRO B N 1
ATOM 2323 C CA . PRO B 1 169 ? 40.211 29.575 20.300 1.00 21.53 146 PRO B CA 1
ATOM 2324 C C . PRO B 1 169 ? 38.855 30.289 20.494 1.00 20.44 146 PRO B C 1
ATOM 2325 O O . PRO B 1 169 ? 37.841 29.632 20.718 1.00 19.62 146 PRO B O 1
ATOM 2329 N N . GLY B 1 170 ? 38.850 31.614 20.413 1.00 19.46 147 GLY B N 1
ATOM 2330 C CA . GLY B 1 170 ? 37.625 32.384 20.525 1.00 19.56 147 GLY B CA 1
ATOM 2331 C C . GLY B 1 170 ? 36.667 32.265 19.341 1.00 18.73 147 GLY B C 1
ATOM 2332 O O . GLY B 1 170 ? 35.515 32.664 19.437 1.00 19.13 147 GLY B O 1
ATOM 2333 N N . GLN B 1 171 ? 37.144 31.743 18.220 1.00 18.21 148 GLN B N 1
ATOM 2334 C CA . GLN B 1 171 ? 36.307 31.532 17.043 1.00 18.32 148 GLN B CA 1
ATOM 2335 C C . GLN B 1 171 ? 35.766 30.125 17.107 1.00 18.24 148 GLN B C 1
ATOM 2336 O O . GLN B 1 171 ? 36.407 29.259 17.686 1.00 18.34 148 GLN B O 1
ATOM 2342 N N . ALA B 1 172 ? 34.614 29.897 16.476 1.00 18.11 149 ALA B N 1
ATOM 2343 C CA . ALA B 1 172 ? 33.978 28.575 16.440 1.00 17.19 149 ALA B CA 1
ATOM 2344 C C . ALA B 1 172 ? 32.970 28.491 15.286 1.00 16.96 149 ALA B C 1
ATOM 2345 O O . ALA B 1 172 ? 31.884 27.919 15.425 1.00 17.19 149 ALA B O 1
ATOM 2347 N N . THR B 1 173 ? 33.325 29.077 14.145 1.00 16.28 150 THR B N 1
ATOM 2348 C CA . THR B 1 173 ? 32.451 29.021 12.987 1.00 15.72 150 THR B CA 1
ATOM 2349 C C . THR B 1 173 ? 32.884 27.885 12.066 1.00 15.37 150 THR B C 1
ATOM 2350 O O . THR B 1 173 ? 32.144 26.933 11.884 1.00 14.75 150 THR B O 1
ATOM 2354 N N . ALA B 1 174 ? 34.088 27.972 11.511 1.00 15.37 151 ALA B N 1
ATOM 2355 C CA . ALA B 1 174 ? 34.603 26.873 10.661 1.00 16.27 151 ALA B CA 1
ATOM 2356 C C . ALA B 1 174 ? 34.447 25.481 11.337 1.00 16.35 151 ALA B C 1
ATOM 2357 O O . ALA B 1 174 ? 34.103 24.490 10.675 1.00 15.84 151 ALA B O 1
ATOM 2359 N N . SER B 1 175 ? 34.658 25.424 12.654 1.00 17.06 152 SER B N 1
ATOM 2360 C CA . SER B 1 175 ? 34.620 24.144 13.388 1.00 17.95 152 SER B CA 1
ATOM 2361 C C . SER B 1 175 ? 33.247 23.831 13.996 1.00 18.25 152 SER B C 1
ATOM 2362 O O . SER B 1 175 ? 33.053 22.778 14.620 1.00 18.79 152 SER B O 1
ATOM 2365 N N . GLY B 1 176 ? 32.290 24.729 13.784 1.00 18.67 153 GLY B N 1
ATOM 2366 C CA . GLY B 1 176 ? 30.968 24.617 14.402 1.00 19.27 153 GLY B CA 1
ATOM 2367 C C . GLY B 1 176 ? 30.085 23.582 13.746 1.00 19.78 153 GLY B C 1
ATOM 2368 O O . GLY B 1 176 ? 30.367 23.138 12.627 1.00 19.45 153 GLY B O 1
ATOM 2369 N N . ALA B 1 177 ? 29.024 23.189 14.454 1.00 20.08 154 ALA B N 1
ATOM 2370 C CA . ALA B 1 177 ? 28.107 22.158 13.975 1.00 21.17 154 ALA B CA 1
ATOM 2371 C C . ALA B 1 177 ? 27.396 22.545 12.662 1.00 21.79 154 ALA B C 1
ATOM 2372 O O . ALA B 1 177 ? 27.215 21.708 11.765 1.00 22.69 154 ALA B O 1
ATOM 2374 N N . ALA B 1 178 ? 27.014 23.807 12.541 1.00 21.95 155 ALA B N 1
ATOM 2375 C CA . ALA B 1 178 ? 26.332 24.269 11.319 1.00 22.89 155 ALA B CA 1
ATOM 2376 C C . ALA B 1 178 ? 27.202 24.146 10.059 1.00 22.89 155 ALA B C 1
ATOM 2377 O O . ALA B 1 178 ? 26.717 23.694 9.032 1.00 22.85 155 ALA B O 1
ATOM 2379 N N . ALA B 1 179 ? 28.476 24.536 10.144 1.00 23.28 156 ALA B N 1
ATOM 2380 C CA . ALA B 1 179 ? 29.425 24.352 9.028 1.00 24.13 156 ALA B CA 1
ATOM 2381 C C . ALA B 1 179 ? 29.675 22.869 8.736 1.00 25.19 156 ALA B C 1
ATOM 2382 O O . ALA B 1 179 ? 29.833 22.479 7.577 1.00 24.85 156 ALA B O 1
ATOM 2392 N N . LEU B 1 181 ? 27.486 20.472 9.212 1.00 32.22 158 LEU B N 1
ATOM 2393 C CA . LEU B 1 181 ? 26.259 20.085 8.512 1.00 34.03 158 LEU B CA 1
ATOM 2394 C C . LEU B 1 181 ? 26.305 20.308 7.007 1.00 35.14 158 LEU B C 1
ATOM 2395 O O . LEU B 1 181 ? 25.761 19.504 6.258 1.00 35.50 158 LEU B O 1
ATOM 2400 N N . GLU B 1 182 ? 26.971 21.380 6.576 1.00 36.39 159 GLU B N 1
ATOM 2401 C CA . GLU B 1 182 ? 27.098 21.708 5.155 1.00 37.89 159 GLU B CA 1
ATOM 2402 C C . GLU B 1 182 ? 28.005 20.752 4.398 1.00 38.52 159 GLU B C 1
ATOM 2403 O O . GLU B 1 182 ? 27.809 20.520 3.196 1.00 39.02 159 GLU B O 1
ATOM 2409 N N . LEU B 1 183 ? 28.984 20.197 5.105 1.00 38.94 160 LEU B N 1
ATOM 2410 C CA . LEU B 1 183 ? 29.934 19.242 4.531 1.00 39.63 160 LEU B CA 1
ATOM 2411 C C . LEU B 1 183 ? 29.325 17.873 4.322 1.00 39.73 160 LEU B C 1
ATOM 2412 O O . LEU B 1 183 ? 29.757 17.125 3.454 1.00 40.48 160 LEU B O 1
ATOM 2417 N N . LEU B 1 184 ? 28.326 17.542 5.127 1.00 39.92 161 LEU B N 1
ATOM 2418 C CA . LEU B 1 184 ? 27.731 16.222 5.088 1.00 40.09 161 LEU B CA 1
ATOM 2419 C C . LEU B 1 184 ? 26.778 16.065 3.897 1.00 40.66 161 LEU B C 1
ATOM 2420 O O . LEU B 1 184 ? 27.167 15.513 2.860 1.00 41.28 161 LEU B O 1
ATOM 2425 N N . ASN C 1 17 ? 66.137 19.239 34.499 1.00 55.01 -6 ASN C N 1
ATOM 2426 C CA . ASN C 1 17 ? 66.668 18.810 35.829 1.00 55.11 -6 ASN C CA 1
ATOM 2427 C C . ASN C 1 17 ? 66.580 17.292 36.082 1.00 54.62 -6 ASN C C 1
ATOM 2428 O O . ASN C 1 17 ? 65.481 16.723 36.138 1.00 54.82 -6 ASN C O 1
ATOM 2433 N N . LEU C 1 18 ? 67.747 16.659 36.245 1.00 53.93 -5 LEU C N 1
ATOM 2434 C CA . LEU C 1 18 ? 67.874 15.200 36.429 1.00 52.92 -5 LEU C CA 1
ATOM 2435 C C . LEU C 1 18 ? 67.233 14.715 37.724 1.00 51.80 -5 LEU C C 1
ATOM 2436 O O . LEU C 1 18 ? 66.365 13.841 37.724 1.00 51.64 -5 LEU C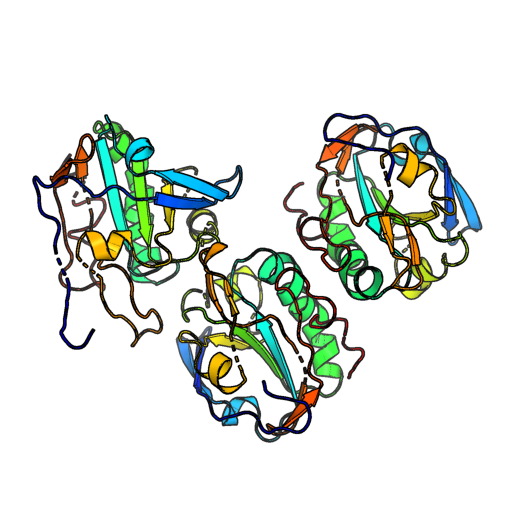 O 1
ATOM 2441 N N . TYR C 1 19 ? 67.681 15.312 38.824 1.00 50.24 -4 TYR C N 1
ATOM 2442 C CA . TYR C 1 19 ? 67.370 14.866 40.173 1.00 48.49 -4 TYR C CA 1
ATOM 2443 C C . TYR C 1 19 ? 65.966 15.218 40.596 1.00 47.79 -4 TYR C C 1
ATOM 2444 O O . TYR C 1 19 ? 65.396 16.225 40.134 1.00 48.08 -4 TYR C O 1
ATOM 2453 N N . PHE C 1 20 ? 65.411 14.405 41.492 1.00 46.53 -3 PHE C N 1
ATOM 2454 C CA . PHE C 1 20 ? 64.150 14.751 42.119 1.00 45.47 -3 PHE C CA 1
ATOM 2455 C C . PHE C 1 20 ? 64.313 15.952 43.058 1.00 44.75 -3 PHE C C 1
ATOM 2456 O O . PHE C 1 20 ? 65.069 15.912 44.032 1.00 45.37 -3 PHE C O 1
ATOM 2464 N N . GLN C 1 21 ? 63.609 17.028 42.750 1.00 43.38 -2 GLN C N 1
ATOM 2465 C CA . GLN C 1 21 ? 63.642 18.204 43.588 1.00 42.06 -2 GLN C CA 1
ATOM 2466 C C . GLN C 1 21 ? 62.226 18.476 44.000 1.00 41.08 -2 GLN C C 1
ATOM 2467 O O . GLN C 1 21 ? 61.327 18.550 43.157 1.00 40.74 -2 GLN C O 1
ATOM 2473 N N . SER C 1 22 ? 62.024 18.619 45.301 1.00 39.83 -1 SER C N 1
ATOM 2474 C CA . SER C 1 22 ? 60.740 19.059 45.808 1.00 39.16 -1 SER C CA 1
ATOM 2475 C C . SER C 1 22 ? 60.965 20.051 46.927 1.00 38.71 -1 SER C C 1
ATOM 2476 O O . SER C 1 22 ? 61.915 19.922 47.688 1.00 37.49 -1 SER C O 1
ATOM 2495 N N . THR C 1 25 ? 57.985 20.858 52.643 1.00 41.75 2 THR C N 1
ATOM 2496 C CA . THR C 1 25 ? 56.599 21.027 53.045 1.00 41.69 2 THR C CA 1
ATOM 2497 C C . THR C 1 25 ? 56.498 22.146 54.085 1.00 41.54 2 THR C C 1
ATOM 2498 O O . THR C 1 25 ? 57.183 22.135 55.113 1.00 41.50 2 THR C O 1
ATOM 2502 N N . ILE C 1 26 ? 55.672 23.136 53.767 1.00 41.70 3 ILE C N 1
ATOM 2503 C CA . ILE C 1 26 ? 55.297 24.200 54.697 1.00 41.50 3 ILE C CA 1
ATOM 2504 C C . ILE C 1 26 ? 54.932 23.585 56.045 1.00 41.41 3 ILE C C 1
ATOM 2505 O O . ILE C 1 26 ? 54.401 22.473 56.102 1.00 41.30 3 ILE C O 1
ATOM 2510 N N . ALA C 1 27 ? 55.233 24.302 57.123 1.00 41.59 4 ALA C N 1
ATOM 2511 C CA . ALA C 1 27 ? 54.913 23.826 58.471 1.00 41.84 4 ALA C CA 1
ATOM 2512 C C . ALA C 1 27 ? 54.324 24.931 59.332 1.00 41.89 4 ALA C C 1
ATOM 2513 O O . ALA C 1 27 ? 54.440 26.115 59.003 1.00 41.83 4 ALA C O 1
ATOM 2515 N N . VAL C 1 28 ? 53.686 24.525 60.429 1.00 42.50 5 VAL C N 1
ATOM 2516 C CA . VAL C 1 28 ? 53.169 25.459 61.439 1.00 42.83 5 VAL C CA 1
ATOM 2517 C C . VAL C 1 28 ? 54.288 26.395 61.870 1.00 42.92 5 VAL C C 1
ATOM 2518 O O . VAL C 1 28 ? 55.357 25.948 62.290 1.00 42.80 5 VAL C O 1
ATOM 2522 N N . GLY C 1 29 ? 54.047 27.693 61.724 1.00 43.49 6 GLY C N 1
ATOM 2523 C CA . GLY C 1 29 ? 55.026 28.702 62.096 1.00 43.57 6 GLY C CA 1
ATOM 2524 C C . GLY C 1 29 ? 55.657 29.412 60.919 1.00 44.09 6 GLY C C 1
ATOM 2525 O O . GLY C 1 29 ? 56.155 30.533 61.069 1.00 44.18 6 GLY C O 1
ATOM 2526 N N . ASP C 1 30 ? 55.648 28.761 59.752 1.00 44.42 7 ASP C N 1
ATOM 2527 C CA . ASP C 1 30 ? 56.189 29.354 58.523 1.00 44.50 7 ASP C CA 1
ATOM 2528 C C . ASP C 1 30 ? 55.247 30.401 57.947 1.00 44.54 7 ASP C C 1
ATOM 2529 O O . ASP C 1 30 ? 54.025 30.299 58.075 1.00 44.09 7 ASP C O 1
ATOM 2534 N N . LYS C 1 31 ? 55.824 31.406 57.305 1.00 45.00 8 LYS C N 1
ATOM 2535 C CA . LYS C 1 31 ? 55.039 32.347 56.527 1.00 45.67 8 LYS C CA 1
ATOM 2536 C C . LYS C 1 31 ? 54.792 31.768 55.127 1.00 45.26 8 LYS C C 1
ATOM 2537 O O . LYS C 1 31 ? 55.705 31.232 54.513 1.00 45.17 8 LYS C O 1
ATOM 2543 N N . LEU C 1 32 ? 53.552 31.868 54.648 1.00 45.02 9 LEU C N 1
ATOM 2544 C CA . LEU C 1 32 ? 53.202 31.521 53.269 1.00 44.65 9 LEU C CA 1
ATOM 2545 C C . LEU C 1 32 ? 53.968 32.379 52.272 1.00 44.86 9 LEU C C 1
ATOM 2546 O O . LEU C 1 32 ? 54.171 33.571 52.510 1.00 44.82 9 LEU C O 1
ATOM 2551 N N . PRO C 1 33 ? 54.406 31.774 51.151 1.00 44.97 10 PRO C N 1
ATOM 2552 C CA . PRO C 1 33 ? 55.074 32.520 50.086 1.00 44.97 10 PRO C CA 1
ATOM 2553 C C . PRO C 1 33 ? 54.145 33.514 49.402 1.00 45.13 10 PRO C C 1
ATOM 2554 O O . PRO C 1 33 ? 52.934 33.305 49.365 1.00 45.17 10 PRO C O 1
ATOM 2558 N N . ASN C 1 34 ? 54.722 34.588 48.873 1.00 45.47 11 ASN C N 1
ATOM 2559 C CA . ASN C 1 34 ? 53.991 35.511 48.029 1.00 45.70 11 ASN C CA 1
ATOM 2560 C C . ASN C 1 34 ? 53.575 34.804 46.753 1.00 45.48 11 ASN C C 1
ATOM 2561 O O . ASN C 1 34 ? 54.387 34.144 46.099 1.00 45.35 11 ASN C O 1
ATOM 2566 N N . ALA C 1 35 ? 52.297 34.933 46.421 1.00 45.23 12 ALA C N 1
ATOM 2567 C CA . ALA C 1 35 ? 51.722 34.260 45.261 1.00 44.95 12 ALA C CA 1
ATOM 2568 C C . ALA C 1 35 ? 50.504 35.002 44.749 1.00 44.63 12 ALA C C 1
ATOM 2569 O O . ALA C 1 35 ? 49.956 35.887 45.418 1.00 44.13 12 ALA C O 1
ATOM 2571 N N . THR C 1 36 ? 50.093 34.626 43.546 1.00 44.47 13 THR C N 1
ATOM 2572 C CA . THR C 1 36 ? 48.932 35.208 42.906 1.00 44.22 13 THR C CA 1
ATOM 2573 C C . THR C 1 36 ? 48.021 34.074 42.470 1.00 43.84 13 THR C C 1
ATOM 2574 O O . THR C 1 36 ? 48.493 33.035 42.018 1.00 43.88 13 THR C O 1
ATOM 2578 N N . PHE C 1 37 ? 46.717 34.273 42.639 1.00 43.25 14 PHE C N 1
ATOM 2579 C CA . PHE C 1 37 ? 45.720 33.359 42.114 1.00 42.69 14 PHE C CA 1
ATOM 2580 C C . PHE C 1 37 ? 44.735 34.147 41.281 1.00 42.77 14 PHE C C 1
ATOM 2581 O O . PHE C 1 37 ? 44.613 35.361 41.422 1.00 42.76 14 PHE C O 1
ATOM 2589 N N . LYS C 1 38 ? 44.035 33.448 40.403 1.00 42.75 15 LYS C N 1
ATOM 2590 C CA . LYS C 1 38 ? 42.943 34.053 39.678 1.00 42.91 15 LYS C CA 1
ATOM 2591 C C . LYS C 1 38 ? 41.672 33.367 40.117 1.00 42.98 15 LYS C C 1
ATOM 2592 O O . LYS C 1 38 ? 41.694 32.200 40.510 1.00 42.95 15 LYS C O 1
ATOM 2598 N N . GLU C 1 39 ? 40.576 34.111 40.113 1.00 43.28 16 GLU C N 1
ATOM 2599 C CA . GLU C 1 39 ? 39.293 33.547 40.471 1.00 43.75 16 GLU C CA 1
ATOM 2600 C C . GLU C 1 39 ? 38.207 34.218 39.648 1.00 44.44 16 GLU C C 1
ATOM 2601 O O . GLU C 1 39 ? 38.303 35.403 39.309 1.00 44.45 16 GLU C O 1
ATOM 2607 N N . LYS C 1 40 ? 37.205 33.432 39.286 1.00 45.06 17 LYS C N 1
ATOM 2608 C CA . LYS C 1 40 ? 36.097 33.915 38.507 1.00 46.03 17 LYS C CA 1
ATOM 2609 C C . LYS C 1 40 ? 34.995 34.222 39.502 1.00 47.13 17 LYS C C 1
ATOM 2610 O O . LYS C 1 40 ? 34.413 33.316 40.101 1.00 46.65 17 LYS C O 1
ATOM 2616 N N . THR C 1 41 ? 34.745 35.505 39.716 1.00 48.97 18 THR C N 1
ATOM 2617 C CA . THR C 1 41 ? 33.636 35.917 40.576 1.00 51.00 18 THR C CA 1
ATOM 2618 C C . THR C 1 41 ? 32.482 36.392 39.703 1.00 52.20 18 THR C C 1
ATOM 2619 O O . THR C 1 41 ? 32.632 36.533 38.481 1.00 52.31 18 THR C O 1
ATOM 2623 N N . ALA C 1 42 ? 31.330 36.616 40.331 1.00 53.70 19 ALA C N 1
ATOM 2624 C CA . ALA C 1 42 ? 30.159 37.139 39.632 1.00 54.87 19 ALA C CA 1
ATOM 2625 C C . ALA C 1 42 ? 30.520 38.386 38.810 1.00 55.66 19 ALA C C 1
ATOM 2626 O O . ALA C 1 42 ? 29.975 38.606 37.725 1.00 55.78 19 ALA C O 1
ATOM 2628 N N . ASP C 1 43 ? 31.460 39.176 39.331 1.00 56.59 20 ASP C N 1
ATOM 2629 C CA . ASP C 1 43 ? 31.893 40.426 38.701 1.00 57.27 20 ASP C CA 1
ATOM 2630 C C . ASP C 1 43 ? 32.938 40.199 37.599 1.00 57.65 20 ASP C C 1
ATOM 2631 O O . ASP C 1 43 ? 33.384 41.152 36.944 1.00 58.08 20 ASP C O 1
ATOM 2633 N N . GLY C 1 44 ? 33.315 38.937 37.395 1.00 57.75 21 GLY C N 1
ATOM 2634 C CA . GLY C 1 44 ? 34.269 38.560 36.349 1.00 57.46 21 GLY C CA 1
ATOM 2635 C C . GLY C 1 44 ? 35.517 37.870 36.884 1.00 57.14 21 GLY C C 1
ATOM 2636 O O . GLY C 1 44 ? 35.618 37.618 38.088 1.00 57.31 21 GLY C O 1
ATOM 2637 N N . PRO C 1 45 ? 36.458 37.521 35.984 1.00 56.71 22 PRO C N 1
ATOM 2638 C CA . PRO C 1 45 ? 37.808 37.070 36.357 1.00 56.13 22 PRO C CA 1
ATOM 2639 C C . PRO C 1 45 ? 38.627 38.130 37.101 1.00 55.40 22 PRO C C 1
ATOM 2640 O O . PRO C 1 45 ? 38.734 39.272 36.651 1.00 55.47 22 PRO C O 1
ATOM 2644 N N . VAL C 1 46 ? 39.222 37.723 38.219 1.00 54.57 23 VAL C N 1
ATOM 2645 C CA . VAL C 1 46 ? 39.895 38.632 39.144 1.00 53.62 23 VAL C CA 1
ATOM 2646 C C . VAL C 1 46 ? 41.206 38.054 39.696 1.00 53.03 23 VAL C C 1
ATOM 2647 O O . VAL C 1 46 ? 41.312 36.851 39.928 1.00 52.52 23 VAL C O 1
ATOM 2651 N N . GLU C 1 47 ? 42.200 38.919 39.887 1.00 52.30 24 GLU C N 1
ATOM 2652 C CA . GLU C 1 47 ? 43.462 38.522 40.497 1.00 51.99 24 GLU C CA 1
ATOM 2653 C C . GLU C 1 47 ? 43.392 38.712 42.015 1.00 51.41 24 GLU C C 1
ATOM 2654 O O . GLU C 1 47 ? 42.986 39.770 42.493 1.00 51.71 24 GLU C O 1
ATOM 2660 N N . VAL C 1 48 ? 43.766 37.672 42.757 1.00 50.38 25 VAL C N 1
ATOM 2661 C CA . VAL C 1 48 ? 43.826 37.709 44.217 1.00 49.60 25 VAL C CA 1
ATOM 2662 C C . VAL C 1 48 ? 45.252 37.400 44.642 1.00 49.38 25 VAL C C 1
ATOM 2663 O O . VAL C 1 48 ? 45.722 36.286 44.431 1.00 49.22 25 VAL C O 1
ATOM 2667 N N . THR C 1 49 ? 45.941 38.388 45.215 1.00 49.26 26 THR C N 1
ATOM 2668 C CA . THR C 1 49 ? 47.304 38.202 45.746 1.00 49.16 26 THR C CA 1
ATOM 2669 C C . THR C 1 49 ? 47.251 37.552 47.133 1.00 48.98 26 THR C C 1
ATOM 2670 O O . THR C 1 49 ? 46.211 37.590 47.796 1.00 48.57 26 THR C O 1
ATOM 2674 N N . THR C 1 50 ? 48.356 36.942 47.568 1.00 49.04 27 THR C N 1
ATOM 2675 C CA . THR C 1 50 ? 48.431 36.413 48.936 1.00 49.21 27 THR C CA 1
ATOM 2676 C C . THR C 1 50 ? 48.316 37.549 49.964 1.00 49.63 27 THR C C 1
ATOM 2677 O O . THR C 1 50 ? 47.766 37.360 51.046 1.00 49.35 27 THR C O 1
ATOM 2681 N N . GLU C 1 51 ? 48.824 38.728 49.607 1.00 50.26 28 GLU C N 1
ATOM 2682 C CA . GLU C 1 51 ? 48.746 39.900 50.484 1.00 51.30 28 GLU C CA 1
ATOM 2683 C C . GLU C 1 51 ? 47.287 40.276 50.772 1.00 51.13 28 GLU C C 1
ATOM 2684 O O . GLU C 1 51 ? 46.859 40.298 51.933 1.00 50.89 28 GLU C O 1
ATOM 2690 N N . LEU C 1 52 ? 46.525 40.521 49.708 1.00 51.20 29 LEU C N 1
ATOM 2691 C CA . LEU C 1 52 ? 45.115 40.884 49.816 1.00 51.36 29 LEU C CA 1
ATOM 2692 C C . LEU C 1 52 ? 44.290 39.860 50.584 1.00 51.10 29 LEU C C 1
ATOM 2693 O O . LEU C 1 52 ? 43.394 40.224 51.350 1.00 51.42 29 LEU C O 1
ATOM 2698 N N . LEU C 1 53 ? 44.591 38.584 50.378 1.00 50.71 30 LEU C N 1
ATOM 2699 C CA . LEU C 1 53 ? 43.830 37.512 51.008 1.00 50.25 30 LEU C CA 1
ATOM 2700 C C . LEU C 1 53 ? 44.231 37.272 52.464 1.00 49.92 30 LEU C C 1
ATOM 2701 O O . LEU C 1 53 ? 43.366 36.999 53.305 1.00 49.77 30 LEU C O 1
ATOM 2706 N N . PHE C 1 54 ? 45.528 37.384 52.755 1.00 49.52 31 PHE C N 1
ATOM 2707 C CA . PHE C 1 54 ? 46.068 36.950 54.053 1.00 49.42 31 PHE C CA 1
ATOM 2708 C C . PHE C 1 54 ? 46.523 38.035 55.028 1.00 49.61 31 PHE C C 1
ATOM 2709 O O . PHE C 1 54 ? 46.386 37.851 56.239 1.00 49.58 31 PHE C O 1
ATOM 2717 N N . LYS C 1 55 ? 47.064 39.144 54.517 1.00 49.81 32 LYS C N 1
ATOM 2718 C CA . LYS C 1 55 ? 47.660 40.171 55.386 1.00 50.27 32 LYS C CA 1
ATOM 2719 C C . LYS C 1 55 ? 46.640 40.793 56.331 1.00 50.27 32 LYS C C 1
ATOM 2720 O O . LYS C 1 55 ? 45.625 41.345 55.890 1.00 50.47 32 LYS C O 1
ATOM 2726 N N . GLY C 1 56 ? 46.921 40.676 57.629 1.00 49.99 33 GLY C N 1
ATOM 2727 C CA . GLY C 1 56 ? 46.064 41.220 58.681 1.00 49.75 33 GLY C CA 1
ATOM 2728 C C . GLY C 1 56 ? 44.710 40.539 58.751 1.00 49.36 33 GLY C C 1
ATOM 2729 O O . GLY C 1 56 ? 43.701 41.172 59.101 1.00 49.38 33 GLY C O 1
ATOM 2730 N N . LYS C 1 57 ? 44.685 39.251 58.405 1.00 48.57 34 LYS C N 1
ATOM 2731 C CA . LYS C 1 57 ? 43.452 38.469 58.422 1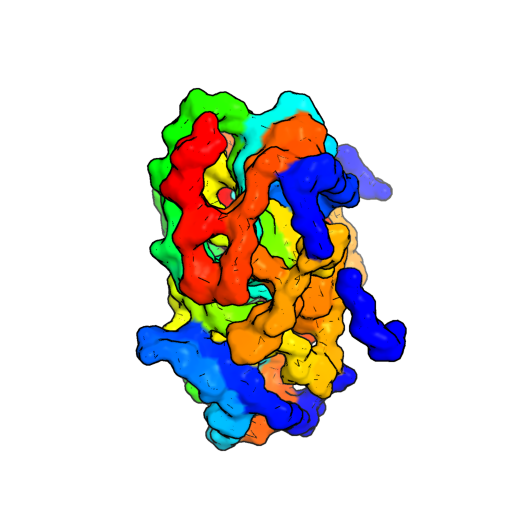.00 47.58 34 LYS C CA 1
ATOM 2732 C C . LYS C 1 57 ? 43.674 37.098 59.048 1.00 46.69 34 LYS C C 1
ATOM 2733 O O . LYS C 1 57 ? 44.806 36.634 59.169 1.00 46.70 34 LYS C O 1
ATOM 2739 N N . ARG C 1 58 ? 42.583 36.479 59.483 1.00 45.51 35 ARG C N 1
ATOM 2740 C CA . ARG C 1 58 ? 42.602 35.126 60.002 1.00 44.69 35 ARG C CA 1
ATOM 2741 C C . ARG C 1 58 ? 41.807 34.285 59.003 1.00 43.60 35 ARG C C 1
ATOM 2742 O O . ARG C 1 58 ? 40.592 34.440 58.885 1.00 43.66 35 ARG C O 1
ATOM 2750 N N . VAL C 1 59 ? 42.499 33.419 58.263 1.00 42.07 36 VAL C N 1
ATOM 2751 C CA . VAL C 1 59 ? 41.906 32.786 57.073 1.00 40.26 36 VAL C CA 1
ATOM 2752 C C . VAL C 1 59 ? 41.962 31.269 57.139 1.00 39.24 36 VAL C C 1
ATOM 2753 O O . VAL C 1 59 ? 42.996 30.702 57.476 1.00 38.78 36 VAL C O 1
ATOM 2757 N N . VAL C 1 60 ? 40.844 30.621 56.821 1.00 38.13 37 VAL C N 1
ATOM 2758 C CA . VAL C 1 60 ? 40.832 29.172 56.599 1.00 37.34 37 VAL C CA 1
ATOM 2759 C C . VAL C 1 60 ? 41.050 28.828 55.116 1.00 36.44 37 VAL C C 1
ATOM 2760 O O . VAL C 1 60 ? 40.198 29.115 54.265 1.00 36.40 37 VAL C O 1
ATOM 2764 N N . LEU C 1 61 ? 42.206 28.225 54.825 1.00 35.31 38 LEU C N 1
ATOM 2765 C CA . LEU C 1 61 ? 42.533 27.745 53.488 1.00 33.59 38 LEU C CA 1
ATOM 2766 C C . LEU C 1 61 ? 42.526 26.221 53.443 1.00 33.30 38 LEU C C 1
ATOM 2767 O O . LEU C 1 61 ? 43.186 25.550 54.253 1.00 32.75 38 LEU C O 1
ATOM 2772 N N . PHE C 1 62 ? 41.766 25.680 52.494 1.00 32.36 39 PHE C N 1
ATOM 2773 C CA . PHE C 1 62 ? 41.815 24.254 52.212 1.00 31.20 39 PHE C CA 1
ATOM 2774 C C . PHE C 1 62 ? 42.044 23.965 50.728 1.00 30.66 39 PHE C C 1
ATOM 2775 O O . PHE C 1 62 ? 41.584 24.724 49.859 1.00 29.98 39 PHE C O 1
ATOM 2783 N N . ALA C 1 63 ? 42.792 22.885 50.470 1.00 29.36 40 ALA C N 1
ATOM 2784 C CA . ALA C 1 63 ? 43.205 22.486 49.134 1.00 28.74 40 ALA C CA 1
ATOM 2785 C C . ALA C 1 63 ? 42.584 21.164 48.780 1.00 28.40 40 ALA C C 1
ATOM 2786 O O . ALA C 1 63 ? 42.495 20.271 49.625 1.00 27.92 40 ALA C O 1
ATOM 2788 N N . VAL C 1 64 ? 42.160 21.054 47.524 1.00 27.87 41 VAL C N 1
ATOM 2789 C CA . VAL C 1 64 ? 41.545 19.830 46.998 1.00 27.76 41 VAL C CA 1
ATOM 2790 C C . VAL C 1 64 ? 42.342 19.298 45.789 1.00 27.71 41 VAL C C 1
ATOM 2791 O O . VAL C 1 64 ? 42.988 20.079 45.085 1.00 27.46 41 VAL C O 1
ATOM 2795 N N . PRO C 1 65 ? 42.326 17.968 45.564 1.00 27.98 42 PRO C N 1
ATOM 2796 C CA . PRO C 1 65 ? 42.977 17.380 44.384 1.00 27.90 42 PRO C CA 1
ATOM 2797 C C . PRO C 1 65 ? 42.401 17.903 43.069 1.00 27.57 42 PRO C C 1
ATOM 2798 O O . PRO C 1 65 ? 43.163 18.248 42.178 1.00 27.21 42 PRO C O 1
ATOM 2802 N N . GLY C 1 66 ? 41.073 17.963 42.969 1.00 27.37 43 GLY C N 1
ATOM 2803 C CA . GLY C 1 66 ? 40.430 18.559 41.809 1.00 27.58 43 GLY C CA 1
ATOM 2804 C C . GLY C 1 66 ? 38.968 18.937 41.952 1.00 27.30 43 GLY C C 1
ATOM 2805 O O . GLY C 1 66 ? 38.179 18.243 42.613 1.00 27.68 43 GLY C O 1
ATOM 2806 N N . ALA C 1 67 ? 38.609 20.049 41.322 1.00 26.51 44 ALA C N 1
ATOM 2807 C CA . ALA C 1 67 ? 37.213 20.427 41.141 1.00 26.61 44 ALA C CA 1
ATOM 2808 C C . ALA C 1 67 ? 36.458 19.299 40.433 1.00 26.56 44 ALA C C 1
ATOM 2809 O O . ALA C 1 67 ? 37.012 18.613 39.569 1.00 26.25 44 ALA C O 1
ATOM 2811 N N . PHE C 1 68 ? 35.201 19.115 40.821 1.00 26.74 45 PHE C N 1
ATOM 2812 C CA . PHE C 1 68 ? 34.324 18.069 40.284 1.00 27.54 45 PHE C CA 1
ATOM 2813 C C . PHE C 1 68 ? 34.703 16.589 40.549 1.00 28.23 45 PHE C C 1
ATOM 2814 O O . PHE C 1 68 ? 33.967 15.711 40.119 1.00 28.56 45 PHE C O 1
ATOM 2822 N N . THR C 1 69 ? 35.818 16.312 41.237 1.00 29.04 46 THR C N 1
ATOM 2823 C CA . THR C 1 69 ? 36.160 14.927 41.625 1.00 30.12 46 THR C CA 1
ATOM 2824 C C . THR C 1 69 ? 35.337 14.506 42.838 1.00 31.24 46 THR C C 1
ATOM 2825 O O . THR C 1 69 ? 35.002 15.345 43.670 1.00 31.77 46 THR C O 1
ATOM 2829 N N . PRO C 1 70 ? 35.021 13.202 42.958 1.00 32.54 47 PRO C N 1
ATOM 2830 C CA . PRO C 1 70 ? 33.933 12.822 43.881 1.00 33.60 47 PRO C CA 1
ATOM 2831 C C . PRO C 1 70 ? 34.161 13.128 45.368 1.00 34.58 47 PRO C C 1
ATOM 2832 O O . PRO C 1 70 ? 33.248 13.611 46.031 1.00 34.90 47 PRO C O 1
ATOM 2836 N N . THR C 1 71 ? 35.359 12.878 45.887 1.00 35.65 48 THR C N 1
ATOM 2837 C CA . THR C 1 71 ? 35.623 13.115 47.304 1.00 36.65 48 THR C CA 1
ATOM 2838 C C . THR C 1 71 ? 35.640 14.630 47.586 1.00 36.71 48 THR C C 1
ATOM 2839 O O . THR C 1 71 ? 35.163 15.093 48.627 1.00 36.71 48 THR C O 1
ATOM 2843 N N . CYS C 1 72 ? 36.172 15.390 46.635 1.00 36.91 49 CYS C N 1
ATOM 2844 C CA . CYS C 1 72 ? 36.277 16.839 46.761 1.00 36.91 49 CYS C CA 1
ATOM 2845 C C . CYS C 1 72 ? 34.912 17.489 46.687 1.00 36.97 49 CYS C C 1
ATOM 2846 O O . CYS C 1 72 ? 34.646 18.454 47.398 1.00 36.30 49 CYS C O 1
ATOM 2849 N N . SER C 1 73 ? 34.052 16.937 45.834 1.00 37.66 50 SER C N 1
ATOM 2850 C CA . SER C 1 73 ? 32.732 17.504 45.584 1.00 38.29 50 SER C CA 1
ATOM 2851 C C . SER C 1 73 ? 31.644 17.002 46.524 1.00 39.19 50 SER C C 1
ATOM 2852 O O . SER C 1 73 ? 30.731 17.751 46.845 1.00 38.91 50 SER C O 1
ATOM 2855 N N . LEU C 1 74 ? 31.723 15.738 46.943 1.00 40.45 51 LEU C N 1
ATOM 2856 C CA . LEU C 1 74 ? 30.665 15.145 47.781 1.00 41.62 51 LEU C CA 1
ATOM 2857 C C . LEU C 1 74 ? 31.012 15.111 49.273 1.00 41.72 51 LEU C C 1
ATOM 2858 O O . LEU C 1 74 ? 30.185 14.725 50.093 1.00 41.92 51 LEU C O 1
ATOM 2863 N N . ASN C 1 75 ? 32.228 15.521 49.625 1.00 41.92 52 ASN C N 1
ATOM 2864 C CA . ASN C 1 75 ? 32.652 15.490 51.017 1.00 42.09 52 ASN C CA 1
ATOM 2865 C C . ASN C 1 75 ? 33.382 16.758 51.455 1.00 41.94 52 ASN C C 1
ATOM 2866 O O . ASN C 1 75 ? 32.871 17.510 52.277 1.00 41.89 52 ASN C O 1
ATOM 2871 N N . HIS C 1 76 ? 34.557 17.004 50.881 1.00 41.64 53 HIS C N 1
ATOM 2872 C CA . HIS C 1 76 ? 35.471 18.024 51.390 1.00 41.34 53 HIS C CA 1
ATOM 2873 C C . HIS C 1 76 ? 34.904 19.444 51.281 1.00 41.43 53 HIS C C 1
ATOM 2874 O O . HIS C 1 76 ? 34.896 20.181 52.278 1.00 41.10 53 HIS C O 1
ATOM 2881 N N . LEU C 1 77 ? 34.416 19.810 50.088 1.00 41.08 54 LEU C N 1
ATOM 2882 C CA . LEU C 1 77 ? 33.804 21.137 49.850 1.00 40.66 54 LEU C CA 1
ATOM 2883 C C . LEU C 1 77 ? 32.465 21.389 50.575 1.00 40.93 54 LEU C C 1
ATOM 2884 O O . LEU C 1 77 ? 32.335 22.402 51.260 1.00 40.43 54 LEU C O 1
ATOM 2889 N N . PRO C 1 78 ? 31.462 20.497 50.413 1.00 41.54 55 PRO C N 1
ATOM 2890 C CA . PRO C 1 78 ? 30.196 20.814 51.086 1.00 42.26 55 PRO C CA 1
ATOM 2891 C C . PRO C 1 78 ? 30.385 20.963 52.604 1.00 42.94 55 PRO C C 1
ATOM 2892 O O . PRO C 1 78 ? 29.719 21.792 53.238 1.00 43.40 55 PRO C O 1
ATOM 2896 N N . GLY C 1 79 ? 31.313 20.189 53.164 1.00 43.46 56 GLY C N 1
ATOM 2897 C CA . GLY C 1 79 ? 31.685 20.319 54.566 1.00 43.98 56 GLY C CA 1
ATOM 2898 C C . GLY C 1 79 ? 31.879 21.772 54.949 1.00 44.36 56 GLY C C 1
ATOM 2899 O O . GLY C 1 79 ? 31.182 22.286 55.822 1.00 44.85 56 GLY C O 1
ATOM 2900 N N . TYR C 1 80 ? 32.820 22.436 54.280 1.00 44.42 57 TYR C N 1
ATOM 2901 C CA . TYR C 1 80 ? 33.121 23.841 54.536 1.00 44.43 57 TYR C CA 1
ATOM 2902 C C . TYR C 1 80 ? 32.002 24.796 54.141 1.00 44.72 57 TYR C C 1
ATOM 2903 O O . TYR C 1 80 ? 31.912 25.899 54.674 1.00 44.32 57 TYR C O 1
ATOM 2912 N N . LEU C 1 81 ? 31.157 24.383 53.206 1.00 45.32 58 LEU C N 1
ATOM 2913 C CA . LEU C 1 81 ? 30.030 25.216 52.810 1.00 46.13 58 LEU C CA 1
ATOM 2914 C C . LEU C 1 81 ? 28.910 25.155 53.851 1.00 46.95 58 LEU C C 1
ATOM 2915 O O . LEU C 1 81 ? 28.269 26.168 54.138 1.00 47.10 58 LEU C O 1
ATOM 2920 N N . GLU C 1 82 ? 28.691 23.968 54.413 1.00 47.99 59 GLU C N 1
ATOM 2921 C CA . GLU C 1 82 ? 27.685 23.772 55.458 1.00 49.22 59 GLU C CA 1
ATOM 2922 C C . GLU C 1 82 ? 28.084 24.441 56.770 1.00 49.22 59 GLU C C 1
ATOM 2923 O O . GLU C 1 82 ? 27.223 24.867 57.534 1.00 49.68 59 GLU C O 1
ATOM 2929 N N . ASN C 1 83 ? 29.388 24.540 57.012 1.00 49.11 60 ASN C N 1
ATOM 2930 C CA . ASN C 1 83 ? 29.917 25.116 58.240 1.00 48.99 60 ASN C CA 1
ATOM 2931 C C . ASN C 1 83 ? 30.467 26.519 58.063 1.00 48.83 60 ASN C C 1
ATOM 2932 O O . ASN C 1 83 ? 31.120 27.053 58.967 1.00 48.95 60 ASN C O 1
ATOM 2937 N N . ARG C 1 84 ? 30.201 27.117 56.907 1.00 48.64 61 ARG C N 1
ATOM 2938 C CA . ARG C 1 84 ? 30.735 28.439 56.600 1.00 48.85 61 ARG C CA 1
ATOM 2939 C C . ARG C 1 84 ? 30.373 29.470 57.671 1.00 48.90 61 ARG C C 1
ATOM 2940 O O . ARG C 1 84 ? 3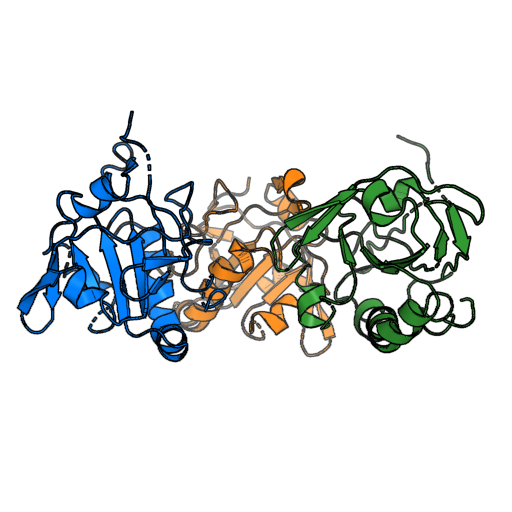1.241 30.213 58.136 1.00 49.01 61 ARG C O 1
ATOM 2948 N N . ASP C 1 85 ? 29.099 29.500 58.055 1.00 48.94 62 ASP C N 1
ATOM 2949 C CA . ASP C 1 85 ? 28.614 30.437 59.069 1.00 49.48 62 ASP C CA 1
ATOM 2950 C C . ASP C 1 85 ? 29.340 30.273 60.402 1.00 49.21 62 ASP C C 1
ATOM 2951 O O . ASP C 1 85 ? 29.875 31.236 60.946 1.00 49.69 62 ASP C O 1
ATOM 2956 N N . ALA C 1 86 ? 29.381 29.044 60.898 1.00 49.24 63 ALA C N 1
ATOM 2957 C CA . ALA C 1 86 ? 30.028 28.730 62.161 1.00 49.51 63 ALA C CA 1
ATOM 2958 C C . ALA C 1 86 ? 31.491 29.172 62.207 1.00 49.81 63 ALA C C 1
ATOM 2959 O O . ALA C 1 86 ? 31.927 29.754 63.201 1.00 50.09 63 ALA C O 1
ATOM 2961 N N . ILE C 1 87 ? 32.233 28.911 61.129 1.00 49.76 64 ILE C N 1
ATOM 2962 C CA . ILE C 1 87 ? 33.666 29.215 61.071 1.00 49.67 64 ILE C CA 1
ATOM 2963 C C . ILE C 1 87 ? 33.911 30.719 61.079 1.00 49.87 64 ILE C C 1
ATOM 2964 O O . ILE C 1 87 ? 34.811 31.205 61.772 1.00 49.64 64 ILE C O 1
ATOM 2969 N N . LEU C 1 88 ? 33.108 31.445 60.306 1.00 50.18 65 LEU C N 1
ATOM 2970 C CA . LEU C 1 88 ? 33.174 32.907 60.285 1.00 50.79 65 LEU C CA 1
ATOM 2971 C C . LEU C 1 88 ? 32.818 33.506 61.655 1.00 51.18 65 LEU C C 1
ATOM 2972 O O . LEU C 1 88 ? 33.394 34.525 62.057 1.00 51.46 65 LEU C O 1
ATOM 2977 N N . ALA C 1 89 ? 31.893 32.862 62.372 1.00 51.42 66 ALA C N 1
ATOM 2978 C CA . ALA C 1 89 ? 31.580 33.251 63.755 1.00 51.76 66 ALA C CA 1
ATOM 2979 C C . ALA C 1 89 ? 32.824 33.208 64.646 1.00 51.72 66 ALA C C 1
ATOM 2980 O O . ALA C 1 89 ? 32.999 34.066 65.509 1.00 51.91 66 ALA C O 1
ATOM 2982 N N . ARG C 1 90 ? 33.700 32.232 64.404 1.00 51.47 67 ARG C N 1
ATOM 2983 C CA . ARG C 1 90 ? 34.858 31.991 65.272 1.00 51.20 67 ARG C CA 1
ATOM 2984 C C . ARG C 1 90 ? 36.096 32.851 64.990 1.00 50.59 67 ARG C C 1
ATOM 2985 O O . ARG C 1 90 ? 37.231 32.444 65.266 1.00 50.49 67 ARG C O 1
ATOM 2993 N N . GLY C 1 91 ? 35.864 34.050 64.466 1.00 50.04 68 GLY C N 1
ATOM 2994 C CA . GLY C 1 91 ? 36.923 35.038 64.282 1.00 49.27 68 GLY C CA 1
ATOM 2995 C C . GLY C 1 91 ? 37.733 34.819 63.024 1.00 48.69 68 GLY C C 1
ATOM 2996 O O . GLY C 1 91 ? 38.909 35.199 62.951 1.00 48.85 68 GLY C O 1
ATOM 2997 N N . VAL C 1 92 ? 37.105 34.188 62.036 1.00 47.80 69 VAL C N 1
ATOM 2998 C CA . VAL C 1 92 ? 37.741 33.955 60.751 1.00 46.70 69 VAL C CA 1
ATOM 2999 C C . VAL C 1 92 ? 37.151 34.926 59.745 1.00 46.12 69 VAL C C 1
ATOM 3000 O O . VAL C 1 92 ? 35.931 35.038 59.617 1.00 45.62 69 VAL C O 1
ATOM 3004 N N . ASP C 1 93 ? 38.034 35.634 59.050 1.00 45.53 70 ASP C N 1
ATOM 3005 C CA . ASP C 1 93 ? 37.638 36.708 58.145 1.00 45.18 70 ASP C CA 1
ATOM 3006 C C . ASP C 1 93 ? 37.352 36.240 56.719 1.00 44.64 70 ASP C C 1
ATOM 3007 O O . ASP C 1 93 ? 36.635 36.919 55.974 1.00 44.33 70 ASP C O 1
ATOM 3012 N N . ASP C 1 94 ? 37.919 35.093 56.334 1.00 43.73 71 ASP C N 1
ATOM 3013 C CA . ASP C 1 94 ? 37.784 34.608 54.959 1.00 42.76 71 ASP C CA 1
ATOM 3014 C C . ASP C 1 94 ? 38.058 33.121 54.872 1.00 41.73 71 ASP C C 1
ATOM 3015 O O . ASP C 1 94 ? 38.880 32.580 55.619 1.00 41.72 71 ASP C O 1
ATOM 3020 N N . ILE C 1 95 ? 37.338 32.464 53.969 1.00 40.16 72 ILE C N 1
ATOM 3021 C CA . ILE C 1 95 ? 37.550 31.056 53.660 1.00 38.08 72 ILE C CA 1
ATOM 3022 C C . ILE C 1 95 ? 37.869 30.917 52.168 1.00 36.84 72 ILE C C 1
ATOM 3023 O O . ILE C 1 95 ? 37.239 31.560 51.323 1.00 36.46 72 ILE C O 1
ATOM 3028 N N . ALA C 1 96 ? 38.871 30.098 51.857 1.00 35.11 73 ALA C N 1
ATOM 3029 C CA . ALA C 1 96 ? 39.263 29.860 50.477 1.00 33.22 73 ALA C CA 1
ATOM 3030 C C . ALA C 1 96 ? 39.445 28.379 50.204 1.00 32.38 73 ALA C C 1
ATOM 3031 O O . ALA C 1 96 ? 39.860 27.613 51.081 1.00 31.78 73 ALA C O 1
ATOM 3033 N N . VAL C 1 97 ? 39.111 27.985 48.978 1.00 31.42 74 VAL C N 1
ATOM 3034 C CA . VAL C 1 97 ? 39.503 26.685 48.448 1.00 29.86 74 VAL C CA 1
ATOM 3035 C C . VAL C 1 97 ? 40.470 26.924 47.291 1.00 29.71 74 VAL C C 1
ATOM 3036 O O . VAL C 1 97 ? 40.317 27.864 46.500 1.00 29.82 74 VAL C O 1
ATOM 3040 N N . VAL C 1 98 ? 41.499 26.098 47.235 1.00 28.75 75 VAL C N 1
ATOM 3041 C CA . VAL C 1 98 ? 42.501 26.208 46.208 1.00 28.47 75 VAL C CA 1
ATOM 3042 C C . VAL C 1 98 ? 42.615 24.844 45.537 1.00 27.84 75 VAL C C 1
ATOM 3043 O O . VAL C 1 98 ? 42.480 23.802 46.187 1.00 27.54 75 VAL C O 1
ATOM 3047 N N . ALA C 1 99 ? 42.800 24.863 44.223 1.00 27.00 76 ALA C N 1
ATOM 3048 C CA . ALA C 1 99 ? 42.947 23.637 43.449 1.00 25.81 76 ALA C CA 1
ATOM 3049 C C . ALA C 1 99 ? 43.818 23.939 42.243 1.00 25.24 76 ALA C C 1
ATOM 3050 O O . ALA C 1 99 ? 43.836 25.082 41.762 1.00 25.08 76 ALA C O 1
ATOM 3052 N N . VAL C 1 100 ? 44.538 22.919 41.769 1.00 23.94 77 VAL C N 1
ATOM 3053 C CA . VAL C 1 100 ? 45.246 22.993 40.490 1.00 23.17 77 VAL C CA 1
ATOM 3054 C C . VAL C 1 100 ? 44.197 22.707 39.406 1.00 22.86 77 VAL C C 1
ATOM 3055 O O . VAL C 1 100 ? 44.031 21.574 38.970 1.00 22.75 77 VAL C O 1
ATOM 3059 N N . ASN C 1 101 ? 43.444 23.756 39.061 1.00 22.71 78 ASN C N 1
ATOM 3060 C CA . ASN C 1 101 ? 42.421 23.780 37.996 1.00 22.90 78 ASN C CA 1
ATOM 3061 C C . ASN C 1 101 ? 42.401 25.201 37.432 1.00 22.25 78 ASN C C 1
ATOM 3062 O O . ASN C 1 101 ? 42.794 26.150 38.120 1.00 21.54 78 ASN C O 1
ATOM 3067 N N . ASP C 1 102 ? 41.953 25.335 36.183 1.00 21.51 79 ASP C N 1
ATOM 3068 C CA . ASP C 1 102 ? 41.814 26.645 35.541 1.00 20.91 79 ASP C CA 1
ATOM 3069 C C . ASP C 1 102 ? 40.677 27.444 36.208 1.00 20.07 79 ASP C C 1
ATOM 3070 O O . ASP C 1 102 ? 39.846 26.880 36.921 1.00 19.40 79 ASP C O 1
ATOM 3075 N N . LEU C 1 103 ? 40.639 28.748 35.975 1.00 20.51 80 LEU C N 1
ATOM 3076 C CA . LEU C 1 103 ? 39.665 29.615 36.670 1.00 20.77 80 LEU C CA 1
ATOM 3077 C C . LEU C 1 103 ? 38.229 29.357 36.239 1.00 20.70 80 LEU C C 1
ATOM 3078 O O . LEU C 1 103 ? 37.293 29.541 37.030 1.00 21.12 80 LEU C O 1
ATOM 3083 N N . HIS C 1 104 ? 38.057 28.902 34.999 1.00 20.37 81 HIS C N 1
ATOM 3084 C CA . HIS C 1 104 ? 36.727 28.638 34.444 1.00 20.17 81 HIS C CA 1
ATOM 3085 C C . HIS C 1 104 ? 36.081 27.402 35.077 1.00 20.26 81 HIS C C 1
ATOM 3086 O O . HIS C 1 104 ? 34.897 27.407 35.405 1.00 19.42 81 HIS C O 1
ATOM 3093 N N . VAL C 1 105 ? 36.864 26.337 35.237 1.00 20.87 82 VAL C N 1
ATOM 3094 C CA . VAL C 1 105 ? 36.393 25.151 35.952 1.00 20.94 82 VAL C CA 1
ATOM 3095 C C . VAL C 1 105 ? 36.167 25.531 37.429 1.00 21.52 82 VAL C C 1
ATOM 3096 O O . VAL C 1 105 ? 35.173 25.146 38.020 1.00 21.92 82 VAL C O 1
ATOM 3108 N N . GLY C 1 107 ? 35.352 28.540 38.608 1.00 24.43 84 GLY C N 1
ATOM 3109 C CA . GLY C 1 107 ? 34.104 29.310 38.575 1.00 24.79 84 GLY C CA 1
ATOM 3110 C C . GLY C 1 107 ? 32.881 28.428 38.441 1.00 24.71 84 GLY C C 1
ATOM 3111 O O . GLY C 1 107 ? 31.914 28.591 39.184 1.00 25.15 84 GLY C O 1
ATOM 3112 N N . ALA C 1 108 ? 32.933 27.470 37.516 1.00 24.73 85 ALA C N 1
ATOM 3113 C CA . ALA C 1 108 ? 31.845 26.505 37.327 1.00 24.76 85 ALA C CA 1
ATOM 3114 C C . ALA C 1 108 ? 31.608 25.620 38.551 1.00 25.14 85 ALA C C 1
ATOM 3115 O O . ALA C 1 108 ? 30.468 25.228 38.845 1.00 25.16 85 ALA C O 1
ATOM 3117 N N . TRP C 1 109 ? 32.682 25.295 39.261 1.00 25.30 86 TRP C N 1
ATOM 3118 C CA . TRP C 1 109 ? 32.557 24.485 40.459 1.00 25.84 86 TRP C CA 1
ATOM 3119 C C . TRP C 1 109 ? 31.874 25.280 41.564 1.00 26.58 86 TRP C C 1
ATOM 3120 O O . TRP C 1 109 ? 30.996 24.764 42.238 1.00 26.28 86 TRP C O 1
ATOM 3131 N N . ALA C 1 110 ? 32.272 26.540 41.720 1.00 28.08 87 ALA C N 1
ATOM 3132 C CA . ALA C 1 110 ? 31.602 27.488 42.621 1.00 29.53 87 ALA C CA 1
ATOM 3133 C C . ALA C 1 110 ? 30.087 27.512 42.399 1.00 30.54 87 ALA C C 1
ATOM 3134 O O . ALA C 1 110 ? 29.309 27.293 43.332 1.00 30.26 87 ALA C O 1
ATOM 3136 N N . THR C 1 111 ? 29.685 27.720 41.145 1.00 32.19 88 THR C N 1
ATOM 3137 C CA . THR C 1 111 ? 28.277 27.838 40.786 1.00 33.59 88 THR C CA 1
ATOM 3138 C C . THR C 1 111 ? 27.499 26.579 41.120 1.00 34.77 88 THR C C 1
ATOM 3139 O O . THR C 1 111 ? 26.520 26.633 41.868 1.00 35.17 88 THR C O 1
ATOM 3143 N N . HIS C 1 112 ? 27.957 25.445 40.600 1.00 35.90 89 HIS C N 1
ATOM 3144 C CA . HIS C 1 112 ? 27.247 24.180 40.792 1.00 37.31 89 HIS C CA 1
ATOM 3145 C C . HIS C 1 112 ? 27.252 23.640 42.232 1.00 37.28 89 HIS C C 1
ATOM 3146 O O . HIS C 1 112 ? 26.332 22.919 42.623 1.00 37.30 89 HIS C O 1
ATOM 3153 N N . SER C 1 113 ? 28.258 24.017 43.018 1.00 37.26 90 SER C N 1
ATOM 3154 C CA . SER C 1 113 ? 28.316 23.613 44.429 1.00 37.34 90 SER C CA 1
ATOM 3155 C C . SER C 1 113 ? 27.474 24.504 45.347 1.00 37.81 90 SER C C 1
ATOM 3156 O O . SER C 1 113 ? 27.297 24.184 46.522 1.00 37.87 90 SER C O 1
ATOM 3159 N N . GLY C 1 114 ? 26.964 25.613 44.810 1.00 38.26 91 GLY C N 1
ATOM 3160 C CA . GLY C 1 114 ? 26.239 26.606 45.603 1.00 38.63 91 GLY C CA 1
ATOM 3161 C C . GLY C 1 114 ? 27.177 27.426 46.468 1.00 39.23 91 GLY C C 1
ATOM 3162 O O . GLY C 1 114 ? 26.742 28.077 47.424 1.00 39.33 91 GLY C O 1
ATOM 3163 N N . GLY C 1 115 ? 28.466 27.407 46.125 1.00 39.46 92 GLY C N 1
ATOM 3164 C CA . GLY C 1 115 ? 29.505 28.075 46.923 1.00 39.97 92 GLY C CA 1
ATOM 3165 C C . GLY C 1 115 ? 29.953 29.434 46.409 1.00 40.55 92 GLY C C 1
ATOM 3166 O O . GLY C 1 115 ? 30.733 30.120 47.067 1.00 40.14 92 GLY C O 1
ATOM 3175 N N . GLY C 1 117 ? 29.042 32.773 46.074 1.00 43.01 94 GLY C N 1
ATOM 3176 C CA . GLY C 1 117 ? 29.192 33.992 46.887 1.00 43.08 94 GLY C CA 1
ATOM 3177 C C . GLY C 1 117 ? 29.820 33.773 48.256 1.00 42.67 94 GLY C C 1
ATOM 3178 O O . GLY C 1 117 ? 30.129 34.730 48.968 1.00 43.15 94 GLY C O 1
ATOM 3179 N N . LYS C 1 118 ? 30.038 32.511 48.608 1.00 41.82 95 LYS C N 1
ATOM 3180 C CA . LYS C 1 118 ? 30.276 32.113 49.992 1.00 41.13 95 LYS C CA 1
ATOM 3181 C C . LYS C 1 118 ? 31.748 32.080 50.418 1.00 40.23 95 LYS C C 1
ATOM 3182 O O . LYS C 1 118 ? 32.098 32.574 51.495 1.00 40.13 95 LYS C O 1
ATOM 3188 N N . ILE C 1 119 ? 32.600 31.490 49.578 1.00 38.61 96 ILE C N 1
ATOM 3189 C CA . ILE C 1 119 ? 34.030 31.337 49.869 1.00 36.89 96 ILE C CA 1
ATOM 3190 C C . ILE C 1 119 ? 34.818 31.614 48.590 1.00 35.92 96 ILE C C 1
ATOM 3191 O O . ILE C 1 119 ? 34.248 31.579 47.508 1.00 35.55 96 ILE C O 1
ATOM 3196 N N . HIS C 1 120 ? 36.113 31.898 48.704 1.00 34.79 97 HIS C N 1
ATOM 3197 C CA . HIS C 1 120 ? 36.946 32.060 47.513 1.00 34.23 97 HIS C CA 1
ATOM 3198 C C . HIS C 1 120 ? 37.231 30.710 46.847 1.00 33.15 97 HIS C C 1
ATOM 3199 O O . HIS C 1 120 ? 37.490 29.708 47.533 1.00 33.23 97 HIS C O 1
ATOM 3206 N N . PHE C 1 121 ? 37.174 30.694 45.515 1.00 31.81 98 PHE C N 1
ATOM 3207 C CA . PHE C 1 121 ? 37.566 29.524 44.716 1.00 30.37 98 PHE C CA 1
ATOM 3208 C C . PHE C 1 121 ? 38.793 29.911 43.940 1.00 30.16 98 PHE C C 1
ATOM 3209 O O . PHE C 1 121 ? 38.708 30.627 42.926 1.00 30.61 98 PHE C O 1
ATOM 3217 N N . LEU C 1 122 ? 39.943 29.481 44.442 1.00 29.00 99 LEU C N 1
ATOM 3218 C CA . LEU C 1 122 ? 41.205 29.964 43.924 1.00 28.14 99 LEU C CA 1
ATOM 3219 C C . LEU C 1 122 ? 41.815 28.988 42.928 1.00 28.01 99 LEU C C 1
ATOM 3220 O O . LEU C 1 122 ? 41.927 27.780 43.194 1.00 27.24 99 LEU C O 1
ATOM 3225 N N . SER C 1 123 ? 42.223 29.535 41.790 1.00 27.56 100 SER C N 1
ATOM 3226 C CA . SER C 1 123 ? 42.932 28.769 40.794 1.00 27.46 100 SER C CA 1
ATOM 3227 C C . SER C 1 123 ? 44.431 28.886 41.031 1.00 26.93 100 SER C C 1
ATOM 3228 O O . SER C 1 123 ? 44.991 29.994 41.040 1.00 27.07 100 SER C O 1
ATOM 3231 N N . ASP C 1 124 ? 45.062 27.732 41.238 1.00 25.76 101 ASP C N 1
ATOM 3232 C CA . ASP C 1 124 ? 46.510 27.613 41.217 1.00 24.98 101 ASP C CA 1
ATOM 3233 C C . ASP C 1 124 ? 46.871 26.756 39.997 1.00 24.72 101 ASP C C 1
ATOM 3234 O O . ASP C 1 124 ? 47.459 25.675 40.116 1.00 23.94 101 ASP C O 1
ATOM 3239 N N . TRP C 1 125 ? 46.515 27.264 38.823 1.00 24.29 102 TRP C N 1
ATOM 3240 C CA . TRP C 1 125 ? 46.384 26.437 37.634 1.00 24.12 102 TRP C CA 1
ATOM 3241 C C . TRP C 1 125 ? 47.652 25.627 37.321 1.00 24.44 102 TRP C C 1
ATOM 3242 O O . TRP C 1 125 ? 47.562 24.490 36.896 1.00 23.74 102 TRP C O 1
ATOM 3253 N N . ASN C 1 126 ? 48.814 26.228 37.547 1.00 25.26 103 ASN C N 1
ATOM 3254 C CA . ASN C 1 126 ? 50.093 25.618 37.204 1.00 26.56 103 ASN C CA 1
ATOM 3255 C C . ASN C 1 126 ? 50.823 25.057 38.426 1.00 26.57 103 ASN C C 1
ATOM 3256 O O . ASN C 1 126 ? 52.016 24.786 38.366 1.00 26.57 103 ASN C O 1
ATOM 3261 N N . ALA C 1 127 ? 50.093 24.923 39.533 1.00 26.73 104 ALA C N 1
ATOM 3262 C CA . ALA C 1 127 ? 50.617 24.405 40.788 1.00 26.94 104 ALA C CA 1
ATOM 3263 C C . ALA C 1 127 ? 51.812 25.181 41.359 1.00 27.26 104 ALA C C 1
ATOM 3264 O O . ALA C 1 127 ? 52.568 24.638 42.156 1.00 27.00 104 ALA C O 1
ATOM 3266 N N . ALA C 1 128 ? 51.969 26.443 40.965 1.00 27.83 105 ALA C N 1
ATOM 3267 C CA . ALA C 1 128 ? 53.085 27.267 41.431 1.00 28.88 105 ALA C CA 1
ATOM 3268 C C . ALA C 1 128 ? 53.084 27.376 42.957 1.00 29.68 105 ALA C C 1
ATOM 3269 O O . ALA C 1 128 ? 54.115 27.152 43.601 1.00 30.32 105 ALA C O 1
ATOM 3271 N N . PHE C 1 129 ? 51.921 27.693 43.520 1.00 29.80 106 PHE C N 1
ATOM 3272 C CA . PHE C 1 129 ? 51.774 27.873 44.955 1.00 29.92 106 PHE C CA 1
ATOM 3273 C C . PHE C 1 129 ? 51.906 26.544 45.662 1.00 29.79 106 PHE C C 1
ATOM 3274 O O . PHE C 1 129 ? 52.648 26.433 46.639 1.00 30.04 106 PHE C O 1
ATOM 3282 N N . THR C 1 130 ? 51.157 25.557 45.172 1.00 29.71 107 THR C N 1
ATOM 3283 C CA . THR C 1 130 ? 51.212 24.173 45.624 1.00 29.45 107 THR C CA 1
ATOM 3284 C C . THR C 1 130 ? 52.650 23.643 45.693 1.00 30.19 107 THR C C 1
ATOM 3285 O O . THR C 1 130 ? 53.028 23.001 46.677 1.00 30.45 107 THR C O 1
ATOM 3289 N N . LYS C 1 131 ? 53.436 23.914 44.651 1.00 30.63 108 LYS C N 1
ATOM 3290 C CA . LYS C 1 131 ? 54.851 23.517 44.609 1.00 31.45 108 LYS C CA 1
ATOM 3291 C C . LYS C 1 131 ? 55.705 24.300 45.610 1.00 31.50 108 LYS C C 1
ATOM 3292 O O . LYS C 1 131 ? 56.478 23.707 46.354 1.00 31.13 108 LYS C O 1
ATOM 3298 N N . ALA C 1 132 ? 55.554 25.628 45.626 1.00 31.88 109 ALA C N 1
ATOM 3299 C CA . ALA C 1 132 ? 56.298 26.480 46.557 1.00 31.96 109 ALA C CA 1
ATOM 3300 C C . ALA C 1 132 ? 56.143 26.056 48.025 1.00 32.16 109 ALA C C 1
ATOM 3301 O O . ALA C 1 132 ? 57.090 26.202 48.822 1.00 32.32 109 ALA C O 1
ATOM 3303 N N . ILE C 1 133 ? 54.979 25.506 48.375 1.00 31.78 110 ILE C N 1
ATOM 3304 C CA . ILE C 1 133 ? 54.771 24.956 49.730 1.00 32.13 110 ILE C CA 1
ATOM 3305 C C . ILE C 1 133 ? 54.942 23.444 49.832 1.00 32.11 110 ILE C C 1
ATOM 3306 O O . ILE C 1 133 ? 54.602 22.842 50.853 1.00 32.35 110 ILE C O 1
ATOM 3311 N N . GLY C 1 134 ? 55.453 22.829 48.768 1.00 32.54 111 GLY C N 1
ATOM 3312 C CA . GLY C 1 134 ? 55.805 21.402 48.790 1.00 32.11 111 GLY C CA 1
ATOM 3313 C C . GLY C 1 134 ? 54.641 20.454 48.952 1.00 32.17 111 GLY C C 1
ATOM 3314 O O . GLY C 1 134 ? 54.781 19.387 49.551 1.00 32.05 111 GLY C O 1
ATOM 3323 N N . GLU C 1 136 ? 52.785 19.232 46.173 1.00 32.25 113 GLU C N 1
ATOM 3324 C CA . GLU C 1 136 ? 52.425 18.572 44.891 1.00 32.32 113 GLU C CA 1
ATOM 3325 C C . GLU C 1 136 ? 52.192 17.099 45.108 1.00 31.97 113 GLU C C 1
ATOM 3326 O O . GLU C 1 136 ? 52.828 16.485 45.962 1.00 32.70 113 GLU C O 1
ATOM 3332 N N . ILE C 1 137 ? 51.285 16.538 44.319 1.00 31.33 114 ILE C N 1
ATOM 3333 C CA . ILE C 1 137 ? 51.113 15.091 44.224 1.00 30.13 114 ILE C CA 1
ATOM 3334 C C . ILE C 1 137 ? 50.802 14.716 42.768 1.00 29.60 114 ILE C C 1
ATOM 3335 O O . ILE C 1 137 ? 50.041 15.414 42.086 1.00 29.21 114 ILE C O 1
ATOM 3340 N N . ASP C 1 138 ? 51.423 13.635 42.295 1.00 28.71 115 ASP C N 1
ATOM 3341 C CA . ASP C 1 138 ? 51.262 13.172 40.916 1.00 28.02 115 ASP C CA 1
ATOM 3342 C C . ASP C 1 138 ? 50.064 12.237 40.887 1.00 27.92 115 ASP C C 1
ATOM 3343 O O . ASP C 1 138 ? 50.142 11.112 41.370 1.00 27.90 115 ASP C O 1
ATOM 3348 N N . LEU C 1 139 ? 48.944 12.710 40.341 1.00 27.18 116 LEU C N 1
ATOM 3349 C CA . LEU C 1 139 ? 47.773 11.857 40.197 1.00 27.04 116 LEU C CA 1
ATOM 3350 C C . LEU C 1 139 ? 47.440 11.500 38.737 1.00 27.15 116 LEU C C 1
ATOM 3351 O O . LEU C 1 139 ? 46.285 11.297 38.366 1.00 27.08 116 LEU C O 1
ATOM 3356 N N . SER C 1 140 ? 48.474 11.392 37.917 1.00 28.04 117 SER C N 1
ATOM 3357 C CA . SER C 1 140 ? 48.315 10.963 36.523 1.00 28.99 117 SER C CA 1
ATOM 3358 C C . SER C 1 140 ? 47.355 9.786 36.329 1.00 30.14 117 SER C C 1
ATOM 3359 O O . SER C 1 140 ? 46.544 9.801 35.401 1.00 30.55 117 SER C O 1
ATOM 3362 N N . ALA C 1 141 ? 47.416 8.793 37.221 1.00 30.99 118 ALA C N 1
ATOM 3363 C CA . ALA C 1 141 ? 46.631 7.558 37.081 1.00 31.82 118 ALA C CA 1
ATOM 3364 C C . ALA C 1 141 ? 45.127 7.768 36.978 1.00 31.98 118 ALA C C 1
ATOM 3365 O O . ALA C 1 141 ? 44.418 6.965 36.348 1.00 32.68 118 ALA C O 1
ATOM 3367 N N . GLY C 1 142 ? 44.630 8.807 37.637 1.00 30.78 119 GLY C N 1
ATOM 3368 C CA . GLY C 1 142 ? 43.215 9.085 37.617 1.00 29.80 119 GLY C CA 1
ATOM 3369 C C . GLY C 1 142 ? 42.847 10.187 36.632 1.00 29.01 119 GLY C C 1
ATOM 3370 O O . GLY C 1 142 ? 41.718 10.675 36.663 1.00 28.88 119 GLY C O 1
ATOM 3371 N N . THR C 1 143 ? 43.818 10.566 35.796 1.00 28.38 120 THR C N 1
ATOM 3372 C CA . THR C 1 143 ? 43.741 11.614 34.732 1.00 28.37 120 THR C CA 1
ATOM 3373 C C . THR C 1 143 ? 43.985 13.064 35.198 1.00 28.62 120 THR C C 1
ATOM 3374 O O . THR C 1 143 ? 43.795 14.017 34.426 1.00 29.04 120 THR C O 1
ATOM 3378 N N . LEU C 1 144 ? 44.452 13.220 36.433 1.00 27.79 121 LEU C N 1
ATOM 3379 C CA . LEU C 1 144 ? 44.583 14.534 37.042 1.00 26.66 121 LEU C CA 1
ATOM 3380 C C . LEU C 1 144 ? 45.959 15.110 36.851 1.00 26.01 121 LEU C C 1
ATOM 3381 O O . LEU C 1 144 ? 46.131 16.332 36.862 1.00 24.95 121 LEU C O 1
ATOM 3386 N N . GLY C 1 145 ? 46.950 14.236 36.673 1.00 25.65 122 GLY C N 1
ATOM 3387 C CA . GLY C 1 145 ? 48.337 14.679 36.613 1.00 25.41 122 GLY C CA 1
ATOM 3388 C C . GLY C 1 145 ? 48.740 15.338 37.918 1.00 25.46 122 GLY C C 1
ATOM 3389 O O . GLY C 1 145 ? 48.246 14.978 38.972 1.00 24.95 122 GLY C O 1
ATOM 3390 N N . ILE C 1 146 ? 49.602 16.339 37.821 1.00 26.77 123 ILE C N 1
ATOM 3391 C CA . ILE C 1 146 ? 50.113 17.082 38.967 1.00 27.85 123 ILE C CA 1
ATOM 3392 C C . ILE C 1 146 ? 49.025 17.962 39.602 1.00 28.47 123 ILE C C 1
ATOM 3393 O O . ILE C 1 146 ? 48.562 18.939 38.994 1.00 28.07 123 ILE C O 1
ATOM 3398 N N . ARG C 1 147 ? 48.633 17.587 40.821 1.00 28.68 124 ARG C N 1
ATOM 3399 C CA . ARG C 1 147 ? 47.629 18.298 41.607 1.00 28.94 124 ARG C CA 1
ATOM 3400 C C . ARG C 1 147 ? 48.145 18.630 43.015 1.00 29.81 124 ARG C C 1
ATOM 3401 O O . ARG C 1 147 ? 49.315 18.400 43.341 1.00 29.62 124 ARG C O 1
ATOM 3409 N N . SER C 1 148 ? 47.264 19.162 43.856 1.00 30.29 125 SER C N 1
ATOM 3410 C CA . SER C 1 148 ? 47.633 19.429 45.238 1.00 30.79 125 SER C CA 1
ATOM 3411 C C . SER C 1 148 ? 47.217 18.264 46.121 1.00 30.85 125 SER C C 1
ATOM 3412 O O . SER C 1 148 ? 46.156 17.678 45.921 1.00 30.26 125 SER C O 1
ATOM 3415 N N . LYS C 1 149 ? 48.043 17.944 47.115 1.00 31.27 126 LYS C N 1
ATOM 3416 C CA . LYS C 1 149 ? 47.571 17.099 48.218 1.00 32.08 126 LYS C CA 1
ATOM 3417 C C . LYS C 1 149 ? 46.370 17.770 48.890 1.00 32.17 126 LYS C C 1
ATOM 3418 O O . LYS C 1 149 ? 46.225 19.006 48.839 1.00 31.93 126 LYS C O 1
ATOM 3424 N N . ARG C 1 150 ? 45.498 16.962 49.485 1.00 32.23 127 ARG C N 1
ATOM 3425 C CA . ARG C 1 150 ? 44.410 17.494 50.280 1.00 33.04 127 ARG C CA 1
ATOM 3426 C C . ARG C 1 150 ? 44.900 17.927 51.672 1.00 33.96 127 ARG C C 1
ATOM 3427 O O . ARG C 1 150 ? 45.478 17.126 52.425 1.00 33.82 127 ARG C O 1
ATOM 3435 N N . TYR C 1 151 ? 44.660 19.197 51.996 1.00 34.63 128 TYR C N 1
ATOM 3436 C CA . TYR C 1 151 ? 44.977 19.744 53.314 1.00 35.53 128 TYR C CA 1
ATOM 3437 C C . TYR C 1 151 ? 44.012 20.864 53.728 1.00 36.66 128 TYR C C 1
ATOM 3438 O O . TYR C 1 151 ? 43.224 21.361 52.911 1.00 36.77 128 TYR C O 1
ATOM 3447 N N . SER C 1 152 ? 44.079 21.233 55.005 1.00 37.77 129 SER C N 1
ATOM 3448 C CA . SER C 1 152 ? 43.431 22.431 55.536 1.00 39.15 129 SER C CA 1
ATOM 3449 C C . SER C 1 152 ? 44.430 23.152 56.422 1.00 39.82 129 SER C C 1
ATOM 3450 O O . SER C 1 152 ? 45.261 22.517 57.087 1.00 40.38 129 SER C O 1
ATOM 3461 N N . LEU C 1 154 ? 44.932 26.939 58.994 1.00 40.87 131 LEU C N 1
ATOM 3462 C CA . LEU C 1 154 ? 44.543 28.226 59.560 1.00 40.70 131 LEU C CA 1
ATOM 3463 C C . LEU C 1 154 ? 45.739 29.153 59.418 1.00 40.73 131 LEU C C 1
ATOM 3464 O O . LEU C 1 154 ? 46.870 28.770 59.719 1.00 40.32 131 LEU C O 1
ATOM 3469 N N . VAL C 1 155 ? 45.487 30.362 58.930 1.00 40.83 132 VAL C N 1
ATOM 3470 C CA . VAL C 1 155 ? 46.555 31.300 58.636 1.00 41.67 132 VAL C CA 1
ATOM 3471 C C . VAL C 1 155 ? 46.234 32.658 59.254 1.00 42.64 132 VAL C C 1
ATOM 3472 O O . VAL C 1 155 ? 45.180 33.236 58.988 1.00 42.74 132 VAL C O 1
ATOM 3476 N N . GLU C 1 156 ? 47.148 33.154 60.082 1.00 43.74 133 GLU C N 1
ATOM 3477 C CA . GLU C 1 156 ? 46.949 34.430 60.754 1.00 45.05 133 GLU C CA 1
ATOM 3478 C C . GLU C 1 156 ? 47.966 35.422 60.235 1.00 45.26 133 GLU C C 1
ATOM 3479 O O . GLU C 1 156 ? 49.165 35.258 60.445 1.00 45.31 133 GLU C O 1
ATOM 3485 N N . ASP C 1 157 ? 47.471 36.434 59.527 1.00 45.86 134 ASP C N 1
ATOM 3486 C CA . ASP C 1 157 ? 48.317 37.449 58.895 1.00 46.74 134 ASP C CA 1
ATOM 3487 C C . ASP C 1 157 ? 49.451 36.808 58.079 1.00 47.10 134 ASP C C 1
ATOM 3488 O O . ASP C 1 157 ? 50.593 37.278 58.088 1.00 47.45 134 ASP C O 1
ATOM 3493 N N . GLY C 1 158 ? 49.128 35.725 57.373 1.00 47.50 135 GLY C N 1
ATOM 3494 C CA . GLY C 1 158 ? 50.096 35.071 56.486 1.00 47.34 135 GLY C CA 1
ATOM 3495 C C . GLY C 1 158 ? 51.070 34.099 57.141 1.00 47.23 135 GLY C C 1
ATOM 3496 O O . GLY C 1 158 ? 52.057 33.696 56.516 1.00 47.26 135 GLY C O 1
ATOM 3497 N N . VAL C 1 159 ? 50.798 33.716 58.387 1.00 46.73 136 VAL C N 1
ATOM 3498 C CA . VAL C 1 159 ? 51.615 32.720 59.090 1.00 46.52 136 VAL C CA 1
ATOM 3499 C C . VAL C 1 159 ? 50.744 31.518 59.437 1.00 46.11 136 VAL C C 1
ATOM 3500 O O . VAL C 1 159 ? 49.637 31.679 59.951 1.00 45.88 136 VAL C O 1
ATOM 3504 N N . VAL C 1 160 ? 51.247 30.319 59.145 1.00 45.74 137 VAL C N 1
ATOM 3505 C CA . VAL C 1 160 ? 50.506 29.077 59.374 1.00 45.57 137 VAL C CA 1
ATOM 3506 C C . VAL C 1 160 ? 50.386 28.786 60.863 1.00 45.84 137 VAL C C 1
ATOM 3507 O O . VAL C 1 160 ? 51.400 28.649 61.545 1.00 45.83 137 VAL C O 1
ATOM 3511 N N . LYS C 1 161 ? 49.154 28.689 61.359 1.00 46.09 138 LYS C N 1
ATOM 3512 C CA . LYS C 1 161 ? 48.919 28.395 62.776 1.00 46.53 138 LYS C CA 1
ATOM 3513 C C . LYS C 1 161 ? 48.499 26.958 63.024 1.00 46.79 138 LYS C C 1
ATOM 3514 O O . LYS C 1 161 ? 48.838 26.374 64.060 1.00 46.60 138 LYS C O 1
ATOM 3520 N N . ALA C 1 162 ? 47.731 26.402 62.089 1.00 46.62 139 ALA C N 1
ATOM 3521 C CA . ALA C 1 162 ? 47.312 25.008 62.159 1.00 46.64 139 ALA C CA 1
ATOM 3522 C C . ALA C 1 162 ? 47.364 24.424 60.757 1.00 46.74 139 ALA C C 1
ATOM 3523 O O . ALA C 1 162 ? 47.085 25.122 59.778 1.00 46.31 139 ALA C O 1
ATOM 3525 N N . LEU C 1 163 ? 47.741 23.155 60.669 1.00 46.91 140 LEU C N 1
ATOM 3526 C CA . LEU C 1 163 ? 47.938 22.490 59.389 1.00 47.33 140 LEU C CA 1
ATOM 3527 C C . LEU C 1 163 ? 47.554 21.036 59.511 1.00 47.80 140 LEU C C 1
ATOM 3528 O O . LEU C 1 163 ? 48.085 20.309 60.353 1.00 48.00 140 LEU C O 1
ATOM 3533 N N . ASN C 1 164 ? 46.622 20.624 58.664 1.00 48.36 141 ASN C N 1
ATOM 3534 C CA . ASN C 1 164 ? 46.167 19.246 58.621 1.00 49.06 141 ASN C CA 1
ATOM 3535 C C . ASN C 1 164 ? 46.354 18.660 57.226 1.00 49.46 141 ASN C C 1
ATOM 3536 O O . ASN C 1 164 ? 45.673 19.057 56.282 1.00 49.45 141 ASN C O 1
ATOM 3541 N N . ILE C 1 165 ? 47.287 17.723 57.110 1.00 49.93 142 ILE C N 1
ATOM 3542 C CA . ILE C 1 165 ? 47.589 17.073 55.845 1.00 50.51 142 ILE C CA 1
ATOM 3543 C C . ILE C 1 165 ? 47.090 15.628 55.856 1.00 51.20 142 ILE C C 1
ATOM 3544 O O . ILE C 1 165 ? 47.425 14.848 56.751 1.00 51.09 142 ILE C O 1
ATOM 3549 N N . GLU C 1 166 ? 46.286 15.284 54.854 1.00 52.13 143 GLU C N 1
ATOM 3550 C CA . GLU C 1 166 ? 45.832 13.910 54.652 1.00 53.10 143 GLU C CA 1
ATOM 3551 C C . GLU C 1 166 ? 46.981 13.046 54.141 1.00 53.61 143 GLU C C 1
ATOM 3552 O O . GLU C 1 166 ? 47.771 13.486 53.304 1.00 53.61 143 GLU C O 1
ATOM 3558 N N . GLU C 1 167 ? 47.075 11.818 54.643 1.00 54.48 144 GLU C N 1
ATOM 3559 C CA . GLU C 1 167 ? 48.105 10.888 54.178 1.00 55.30 144 GLU C CA 1
ATOM 3560 C C . GLU C 1 167 ? 47.692 10.320 52.818 1.00 55.26 144 GLU C C 1
ATOM 3561 O O . GLU C 1 167 ? 48.536 10.031 51.975 1.00 55.43 144 GLU C O 1
ATOM 3567 N N . SER C 1 168 ? 46.384 10.181 52.619 1.00 55.42 145 SER C N 1
ATOM 3568 C CA . SER C 1 168 ? 45.806 9.760 51.340 1.00 55.59 145 SER C CA 1
ATOM 3569 C C . SER C 1 168 ? 44.693 10.732 50.903 1.00 55.50 145 SER C C 1
ATOM 3570 O O . SER C 1 168 ? 43.801 11.046 51.697 1.00 55.40 145 SER C O 1
ATOM 3573 N N . PRO C 1 169 ? 44.744 11.209 49.639 1.00 55.45 146 PRO C N 1
ATOM 3574 C CA . PRO C 1 169 ? 43.741 12.143 49.099 1.00 55.15 146 PRO C CA 1
ATOM 3575 C C . PRO C 1 169 ? 42.310 11.594 49.054 1.00 55.01 146 PRO C C 1
ATOM 3576 O O . PRO C 1 169 ? 41.376 12.348 48.779 1.00 55.03 146 PRO C O 1
ATOM 3580 N N . GLY C 1 170 ? 42.144 10.301 49.329 1.00 54.79 147 GLY C N 1
ATOM 3581 C CA . GLY C 1 170 ? 40.819 9.679 49.402 1.00 54.38 147 GLY C CA 1
ATOM 3582 C C . GLY C 1 170 ? 40.084 9.939 50.713 1.00 54.35 147 GLY C C 1
ATOM 3583 O O . GLY C 1 170 ? 38.856 9.785 50.790 1.00 54.03 147 GLY C O 1
ATOM 3584 N N . GLN C 1 171 ? 40.837 10.331 51.742 1.00 54.12 148 GLN C N 1
ATOM 3585 C CA . GLN C 1 171 ? 40.270 10.707 53.035 1.00 54.14 148 GLN C CA 1
ATOM 3586 C C . GLN C 1 171 ? 40.139 12.229 53.170 1.00 53.48 148 GLN C C 1
ATOM 3587 O O . GLN C 1 171 ? 40.942 12.981 52.612 1.00 53.52 148 GLN C O 1
ATOM 3593 N N . ALA C 1 172 ? 39.131 12.672 53.920 1.00 52.60 149 ALA C N 1
ATOM 3594 C CA . ALA C 1 172 ? 38.833 14.098 54.063 1.00 51.84 149 ALA C CA 1
ATOM 3595 C C . ALA C 1 172 ? 38.334 14.494 55.464 1.00 51.35 149 ALA C C 1
ATOM 3596 O O . ALA C 1 172 ? 37.551 15.442 55.605 1.00 51.06 149 ALA C O 1
ATOM 3598 N N . THR C 1 173 ? 38.788 13.780 56.494 1.00 50.78 150 THR C N 1
ATOM 3599 C CA . THR C 1 173 ? 38.363 14.082 57.868 1.00 50.24 150 THR C CA 1
ATOM 3600 C C . THR C 1 173 ? 39.345 15.012 58.589 1.00 49.78 150 THR C C 1
ATOM 3601 O O . THR C 1 173 ? 38.940 16.047 59.116 1.00 50.07 150 THR C O 1
ATOM 3605 N N . ALA C 1 174 ? 40.628 14.662 58.595 1.00 49.19 151 ALA C N 1
ATOM 3606 C CA . ALA C 1 174 ? 41.648 15.507 59.221 1.00 48.66 151 ALA C CA 1
ATOM 3607 C C . ALA C 1 174 ? 41.633 16.936 58.657 1.00 48.27 151 ALA C C 1
ATOM 3608 O O . ALA C 1 174 ? 41.822 17.911 59.389 1.00 48.17 151 ALA C O 1
ATOM 3610 N N . SER C 1 175 ? 41.402 17.039 57.350 1.00 47.75 152 SER C N 1
ATOM 3611 C CA . SER C 1 175 ? 41.347 18.313 56.644 1.00 46.96 152 SER C CA 1
ATOM 3612 C C . SER C 1 175 ? 39.914 18.833 56.536 1.00 46.93 152 SER C C 1
ATOM 3613 O O . SER C 1 175 ? 39.679 19.881 55.938 1.00 46.57 152 SER C O 1
ATOM 3616 N N . GLY C 1 176 ? 38.967 18.090 57.110 1.00 47.06 153 GLY C N 1
ATOM 3617 C CA . GLY C 1 176 ? 37.542 18.418 57.035 1.00 47.55 153 GLY C CA 1
ATOM 3618 C C . GLY C 1 176 ? 37.127 19.631 57.847 1.00 48.18 153 GLY C C 1
ATOM 3619 O O . GLY C 1 176 ? 37.859 20.086 58.734 1.00 47.69 153 GLY C O 1
ATOM 3620 N N . ALA C 1 177 ? 35.940 20.144 57.537 1.00 48.81 154 ALA C N 1
ATOM 3621 C CA . ALA C 1 177 ? 35.391 21.336 58.189 1.00 49.80 154 ALA C CA 1
ATOM 3622 C C . ALA C 1 177 ? 35.233 21.187 59.708 1.00 50.26 154 ALA C C 1
ATOM 3623 O O . ALA C 1 177 ? 35.642 22.061 60.460 1.00 50.29 154 ALA C O 1
ATOM 3625 N N . ALA C 1 178 ? 34.630 20.080 60.136 1.00 51.31 155 ALA C N 1
ATOM 3626 C CA . ALA C 1 178 ? 34.420 19.785 61.554 1.00 52.24 155 ALA C CA 1
ATOM 3627 C C . ALA C 1 178 ? 35.735 19.848 62.322 1.00 52.76 155 ALA C C 1
ATOM 3628 O O . ALA C 1 178 ? 35.854 20.593 63.296 1.00 53.01 155 ALA C O 1
ATOM 3630 N N . ALA C 1 179 ? 36.723 19.083 61.865 1.00 53.58 156 ALA C N 1
ATOM 3631 C CA . ALA C 1 179 ? 38.050 19.081 62.478 1.00 54.36 156 ALA C CA 1
ATOM 3632 C C . ALA C 1 179 ? 38.556 20.506 62.706 1.00 55.16 156 ALA C C 1
ATOM 3633 O O . ALA C 1 179 ? 39.030 20.835 63.795 1.00 55.12 156 ALA C O 1
ATOM 3643 N N . LEU C 1 181 ? 36.718 23.307 62.852 1.00 58.22 158 LEU C N 1
ATOM 3644 C CA . LEU C 1 181 ? 35.843 23.979 63.818 1.00 59.22 158 LEU C CA 1
ATOM 3645 C C . LEU C 1 181 ? 36.297 23.788 65.256 1.00 59.69 158 LEU C C 1
ATOM 3646 O O . LEU C 1 181 ? 36.258 24.723 66.056 1.00 59.89 158 LEU C O 1
ATOM 3651 N N . GLU C 1 182 ? 36.721 22.569 65.571 1.00 60.33 159 GLU C N 1
ATOM 3652 C CA . GLU C 1 182 ? 37.247 22.236 66.886 1.00 61.00 159 GLU C CA 1
ATOM 3653 C C . GLU C 1 182 ? 38.552 22.971 67.195 1.00 61.29 159 GLU C C 1
ATOM 3654 O O . GLU C 1 182 ? 38.878 23.175 68.362 1.00 61.69 159 GLU C O 1
ATOM 3660 N N . LEU C 1 183 ? 39.284 23.376 66.157 1.00 61.49 160 LEU C N 1
ATOM 3661 C CA . LEU C 1 183 ? 40.575 24.057 66.321 1.00 61.76 160 LEU C CA 1
ATOM 3662 C C . LEU C 1 183 ? 40.457 25.579 66.414 1.00 61.94 160 LEU C C 1
ATOM 3663 O O . LEU C 1 183 ? 41.447 26.273 66.669 1.00 62.01 160 LEU C O 1
ATOM 3668 N N . LEU C 1 184 ? 39.253 26.096 66.191 1.00 62.16 161 LEU C N 1
ATOM 3669 C CA . LEU C 1 184 ? 39.028 27.536 66.230 1.00 62.43 161 LEU C CA 1
ATOM 3670 C C . LEU C 1 184 ? 38.475 27.957 67.585 1.00 62.51 161 LEU C C 1
ATOM 3671 O O . LEU C 1 184 ? 39.147 28.666 68.331 1.00 62.77 161 LEU C O 1
#

Sequence (475 aa):
YFQSTIAVGDKLPNATFKEKTADGPVEVTTELLFKGKRVVLFAVPGAFTPTCSLNHLPGYLENRDAILARGVDDIAVVAVNDLHVGAWATHSGGGKIHFLSDWNAAFTKAIGEIDLSAGTLGIRSKRYSLVEDGVVKALNIEESPGQATASGAAALELLTIAVGDKLPNATFKEKTADGPVEVTTELLFKGKRVVLFAVPGAFTPTCSLNHLPGYLENRDAILARGVDDIAVVAVNDLHVGAWATHSGGGKIHFLSDWNAAFTKAIGEIDLSAGTLGIRSKRYSLVEDGVVKALNIEESPGQATASGAAALELLNLYFQSTIAVGDKLPNATFKEKTADGPVEVTTELLFKGKRVVLFAVPGAFTPTCSLNHLPGYLENRDAILARGVDDIAVVAVNDLHVGAWATHSGGGKIHFLSDWNAAFTKAIGEIDLSAGTLGIRSKRYSLVEDGVVKALNIEESPGQATASGAAALELL

B-factor: mean 31.89, std 12.07, range [7.91, 76.25]

Foldseek 3Di:
DADDADDAFDFQDWDWFWAQDPVGIDIHILQNQAAQFKEKEKEAADQPDCCVQVPAVVQCVVCLVVVVVVRGPAYEYEKLDDHVSNVSCVVSVHVSHTYTHPNVCPSQSVRTWDAPVVVVSGIMHFTKMIGHSRGHRDIFTDPDNSDRDSRHNVVSVVD/DDDAFDFQDWDWWWAQDPVGIDIDICCNQAAQFKEKEKEAADQPDPCVQVPAVVQCLVCVVVVVVVRGDAYEYEKLDDRVSNVSCVVSVHVRHTYTHPNVCPSQVSRPWDAPVVVVSGTMHFTKMIGHNRGHHDIGTDPDNNDRDSRHPVVSVVD/DPDDDAADDAFDFQDWDWWWAQDPVGIDIDICQNVFAQFKEKEWEAQDQPDCCVQVPAVVQCVVCLVLVVVVRGDAYEYEKLDDNVSNVSCVVSVNVRHHYTHPNVCPRLGVRTWDAPVVVPSGTMHFTKMIGHSRGHHDIFGDPDSNDRDSRGNVVSVVD

CATH classification: 3.40.30.10

Nearest PDB structures (foldseek):
  3uma-assembly3_C  TM=1.006E+00  e=2.393E-33  Sinorhizobium meliloti
  1tp9-assembly4_D  TM=9.475E-01  e=9.489E-18  Populus trichocarpa
  4f82-assembly1_B  TM=9.610E-01  e=3.162E-17  Burkholderia cenocepacia J2315
  5k2j-assembly4_H  TM=9.361E-01  e=6.761E-17  Vibrio vulnificus MO6-24/O
  1nm3-assembly1_B  TM=9.061E-01  e=4.926E-17  Haemophilus influenzae

Solvent-accessible surface area: 21666 Å² total

Secondary structure (DSSP, 8-state):
-------TTPBPPP-EEEEEETTEEEEEEHHHHHTTSEEEEEEES-TT-HIIIIIIHHHHHHTHHHHHTTT--EEEEEESS-S---HHHHHHT---SEEEE-TT-HHHHHT--EEEGGGT-EEEPPPB--EETTEE----B-SSTT--STTSS------/---TTPBPPP-EEEEEETTEEEEEEHHHHHTT-EEEEEEES-TT-HHIIIIIHHHHHHSHHHHHTTT--EEEEEESS-S---HHHHHHT---SEEEE-TT-HHHHHT--EEEGGGT-EEEPPPB--EETTEE----B-SSTT--STTSS------/--S------TTPBPPP-EEEEEETTEEEEEEHHHHHTT-EEEEEEES-TT-HHIIIIIHHHHHHTHHHHHHTT--EEEEEESS-S---HHHHHHT---SEEEE-TT-HHHHHT--EEEGGGT-EEEPPPB--EETTEE----B-SSTT--STTSS---TT-

Radius of gyration: 25.27 Å; Cα contacts (8 Å, |Δi|>4): 1028; chains: 3; bounding box: 65×57×67 Å

Organism: Rhizobium meliloti (strain 1021) (NCBI:txid266834)

InterPro domains:
  IPR013740 Redoxin [PF08534] (5-158)
  IPR013766 Thioredoxin domain [PS51352] (3-161)
  IPR036249 Thioredoxin-like superfamily [SSF52833] (1-161)
  IPR037944 Peroxiredoxin-5-like [PTHR10430] (2-160)
  IPR037944 Peroxiredoxin-5-like [cd03013] (5-159)